Protein AF-A0A8T6H1U0-F1 (afdb_monomer)

Sequence (368 aa):
MSAQDELRQAIQMMQSGQVETAVNELNRLANSPALDAKARAAALVWLAESRADRNFKLRCLKRALELDPENAQIRQGLQQLSAAPALPSRLPNLRDAQSSARHLQGAPTVVGIIGGANGLASGAFIDADGLLATTSYAVGGVRRVTVHVRGEQPIDGAVVRRQPQHDLALITTSIRLARKPAIAPPAATAHSLAFSAYSATGTRLRGHSKDADRSLPSHWLTTNIHPIQMPDAGGNPLYDGQGQLIGILTRNRDSAGEALAVNVARVLALAEAYRRERQLLPHAGYCSACGSLTQAGRYGGGACETCGAALPADTRRPTGAPDRAALARLYGEDAAQPCIHCGATVGAYAGRCLRCGRTTAVRAPTGG

Solvent-accessible surface area (backbone atoms only — not comparable to full-atom values): 19715 Å² total; per-residue (Å²): 132,54,63,68,54,52,51,52,50,26,51,51,31,45,76,72,65,44,46,69,65,16,46,57,47,28,55,52,45,44,70,36,83,82,40,55,49,57,59,22,19,52,28,23,48,54,50,24,70,76,48,88,51,65,68,57,29,52,54,28,35,51,59,17,33,75,49,34,74,82,42,62,66,47,53,50,54,48,48,62,73,64,48,68,79,81,66,69,96,65,76,72,69,89,82,74,72,73,72,74,62,44,77,34,83,51,60,64,80,39,26,25,36,36,72,26,72,53,40,52,16,14,16,26,60,77,41,31,71,25,38,29,41,28,26,18,66,15,35,52,51,51,57,53,33,40,36,33,44,89,97,51,77,75,39,70,23,40,44,60,37,34,39,69,94,68,41,30,25,34,31,41,38,59,40,33,32,76,35,60,50,57,62,51,56,68,85,69,75,49,70,60,40,54,32,38,31,32,38,51,87,70,50,73,47,75,42,33,32,43,61,83,57,84,90,50,65,89,47,53,36,43,38,71,43,48,50,87,75,49,94,49,47,23,5,20,26,26,20,38,93,86,63,22,38,51,25,33,31,34,69,51,59,50,97,87,57,24,16,28,20,38,25,34,58,48,55,52,53,54,52,51,50,49,50,55,52,38,69,79,39,77,72,40,41,62,36,47,85,70,20,43,74,24,55,30,20,68,34,45,37,59,23,32,74,88,76,52,44,75,53,59,75,89,55,26,49,90,74,73,82,55,40,60,69,59,43,26,65,67,45,49,22,93,74,52,82,52,30,89,87,75,68,44,37,42,34,62,59,97,51,18,23,47,80,78,68,46,72,55,74,72,79,75,82,80,82,125

Foldseek 3Di:
DQLLVLLVVLVVCCVVPVLPVSLVSLVVSLPDPSDALQSNLVSLCSNLLSDLDLVSVLVSLVSSCVSPVPDPVSVVSNCVSVDDPPDPPDPDDPPPPPDPQAEDQAWQLWKWKAPAPRGIWIWTAQFQQQKIKFFLQRRALDQWIWIGDPPDDIWIWGFQFHDNVLRMTIIGTSYGYPDTAAADDLVVLDAFFWKWWATNVRDIDTWTFHPDDPVDDPQKTHIPAALSNHPTQWQTFIAGPVRHTQFTWHCDADPVRHTITGGVVVVVVVVVVSVVVCVVVVLFDAGSNRRDTACLQVQQFQAGLVALHGDDPVSHDVDDDGNLVVLCVSQVLVPDAAQPPPRHSSDDDPQARSRPRHGRDDDDPPDD

pLDDT: mean 86.36, std 14.96, range [32.69, 98.75]

Structure (mmCIF, N/CA/C/O backbone):
data_AF-A0A8T6H1U0-F1
#
_entry.id   AF-A0A8T6H1U0-F1
#
loop_
_atom_site.group_PDB
_atom_site.id
_atom_site.type_symbol
_atom_site.label_atom_id
_atom_site.label_alt_id
_atom_site.label_comp_id
_atom_site.label_asym_id
_atom_site.label_entity_id
_atom_site.label_seq_id
_atom_site.pdbx_PDB_ins_code
_atom_site.Cartn_x
_atom_site.Cartn_y
_atom_site.Cartn_z
_atom_site.occupancy
_atom_site.B_iso_or_equiv
_atom_site.auth_seq_id
_atom_site.auth_comp_id
_atom_site.auth_asym_id
_atom_site.auth_atom_id
_atom_site.pdbx_PDB_model_num
ATOM 1 N N . MET A 1 1 ? -7.344 36.497 26.949 1.00 78.12 1 MET A N 1
ATOM 2 C CA . MET A 1 1 ? -6.799 35.134 27.119 1.00 78.12 1 MET A CA 1
ATOM 3 C C . MET A 1 1 ? -5.296 35.237 26.927 1.00 78.12 1 MET A C 1
ATOM 5 O O . MET A 1 1 ? -4.896 36.013 26.067 1.00 78.12 1 MET A O 1
ATOM 9 N N . SER A 1 2 ? -4.462 34.615 27.766 1.00 94.75 2 SER A N 1
ATOM 10 C CA . SER A 1 2 ? -3.009 34.717 27.561 1.00 94.75 2 SER A CA 1
ATOM 11 C C . SER A 1 2 ? -2.584 33.859 26.364 1.00 94.75 2 SER A C 1
ATOM 13 O O . SER A 1 2 ? -3.236 32.861 26.058 1.00 94.75 2 SER A O 1
ATOM 15 N N . ALA A 1 3 ? -1.469 34.194 25.707 1.00 93.12 3 ALA A N 1
ATOM 16 C CA . ALA A 1 3 ? -0.936 33.370 24.616 1.00 93.12 3 ALA A CA 1
ATOM 17 C C . ALA A 1 3 ? -0.614 31.929 25.078 1.00 93.12 3 ALA A C 1
ATOM 19 O O . ALA A 1 3 ? -0.698 30.982 24.297 1.00 93.12 3 ALA A O 1
ATOM 20 N N . GLN A 1 4 ? -0.285 31.742 26.363 1.00 93.00 4 GLN A N 1
ATOM 21 C CA . GLN A 1 4 ? -0.097 30.418 26.961 1.00 93.00 4 GLN A CA 1
ATOM 22 C C . GLN A 1 4 ? -1.416 29.639 27.085 1.00 93.00 4 GLN A C 1
ATOM 24 O O . GLN A 1 4 ? -1.423 28.425 26.876 1.00 93.00 4 GLN A O 1
ATOM 29 N N . ASP A 1 5 ? -2.528 30.311 27.387 1.00 93.88 5 ASP A N 1
ATOM 30 C CA . ASP A 1 5 ? -3.849 29.676 27.434 1.00 93.88 5 ASP A CA 1
ATOM 31 C C . ASP A 1 5 ? -4.327 29.285 26.031 1.00 93.88 5 ASP A C 1
ATOM 33 O O . ASP A 1 5 ? -4.840 28.183 25.851 1.00 93.88 5 ASP A O 1
ATOM 37 N N . GLU A 1 6 ? -4.064 30.128 25.026 1.00 95.81 6 GLU A N 1
ATOM 38 C CA . GLU A 1 6 ? -4.310 29.814 23.609 1.00 95.81 6 GLU A CA 1
ATOM 39 C C . GLU A 1 6 ? -3.536 28.561 23.168 1.00 95.81 6 GLU A C 1
ATOM 41 O O . GLU A 1 6 ? -4.097 27.671 22.528 1.00 95.81 6 GLU A O 1
ATOM 46 N N . LEU A 1 7 ? -2.266 28.426 23.574 1.00 94.88 7 LEU A N 1
ATOM 47 C CA . LEU A 1 7 ? -1.474 27.224 23.295 1.00 94.88 7 LEU A CA 1
ATOM 48 C C . LEU A 1 7 ? -2.068 25.970 23.948 1.00 94.88 7 LEU A C 1
ATOM 50 O O . LEU A 1 7 ? -2.178 24.933 23.291 1.00 94.88 7 LEU A O 1
ATOM 54 N N . ARG A 1 8 ? -2.473 26.046 25.223 1.00 94.94 8 ARG A N 1
ATOM 55 C CA . ARG A 1 8 ? -3.122 24.917 25.913 1.00 94.94 8 ARG A CA 1
ATOM 56 C C . ARG A 1 8 ? -4.425 24.522 25.225 1.00 94.94 8 ARG A C 1
ATOM 58 O O . ARG A 1 8 ? -4.660 23.333 25.016 1.00 94.94 8 ARG A O 1
ATOM 65 N N . GLN A 1 9 ? -5.231 25.504 24.830 1.00 95.50 9 GLN A N 1
ATOM 66 C CA . GLN A 1 9 ? -6.478 25.272 24.112 1.00 95.50 9 GLN A CA 1
ATOM 67 C C . GLN A 1 9 ? -6.226 24.594 22.761 1.00 95.50 9 GLN A C 1
ATOM 69 O O . GLN A 1 9 ? -6.869 23.592 22.459 1.00 95.50 9 GLN A O 1
ATOM 74 N N . ALA A 1 10 ? -5.254 25.066 21.978 1.00 91.94 10 ALA A N 1
ATOM 75 C CA . ALA A 1 10 ? -4.918 24.469 20.687 1.00 91.94 10 ALA A CA 1
ATOM 76 C C . ALA A 1 10 ? -4.443 23.009 20.823 1.00 91.94 10 ALA A C 1
ATOM 78 O O . ALA A 1 10 ? -4.827 22.146 20.032 1.00 91.94 10 ALA A O 1
ATOM 79 N N . ILE A 1 11 ? -3.663 22.701 21.865 1.00 88.75 11 ILE A N 1
ATOM 80 C CA . ILE A 1 11 ? -3.255 21.325 22.187 1.00 88.75 11 ILE A CA 1
ATOM 81 C C . ILE A 1 11 ? -4.474 20.465 22.546 1.00 88.75 11 ILE A C 1
ATOM 83 O O . ILE A 1 11 ? -4.601 19.339 22.067 1.00 88.75 11 ILE A O 1
ATOM 87 N N . GLN A 1 12 ? -5.406 20.991 23.338 1.00 90.06 12 GLN A N 1
ATOM 88 C CA . GLN A 1 12 ? -6.632 20.278 23.697 1.00 90.06 12 GLN A CA 1
ATOM 89 C C . GLN A 1 12 ? -7.542 20.041 22.478 1.00 90.06 12 GLN A C 1
ATOM 91 O O . GLN A 1 12 ? -8.138 18.970 22.343 1.00 90.06 12 GLN A O 1
ATOM 96 N N . MET A 1 13 ? -7.608 20.992 21.543 1.00 87.38 13 MET A N 1
ATOM 97 C CA . MET A 1 13 ? -8.290 20.825 20.254 1.00 87.38 13 MET A CA 1
ATOM 98 C C . MET A 1 13 ? -7.643 19.707 19.425 1.00 87.38 13 MET A C 1
ATOM 100 O O . MET A 1 13 ? -8.343 18.852 18.886 1.00 87.38 13 MET A O 1
ATOM 104 N N . MET A 1 14 ? -6.307 19.643 19.395 1.00 88.12 14 MET A N 1
ATOM 105 C CA . MET A 1 14 ? -5.570 18.561 18.735 1.00 88.12 14 MET A CA 1
ATOM 106 C C . MET A 1 14 ? -5.907 17.190 19.340 1.00 88.12 14 MET A C 1
ATOM 108 O O . MET A 1 14 ? -6.179 16.239 18.608 1.00 88.12 14 MET A O 1
ATOM 112 N N . GLN A 1 15 ? -5.940 17.096 20.670 1.00 77.25 15 GLN A N 1
ATOM 113 C CA . GLN A 1 15 ? -6.242 15.863 21.405 1.00 77.25 15 GLN A CA 1
ATOM 114 C C . GLN A 1 15 ? -7.710 15.426 21.282 1.00 77.25 15 GLN A C 1
ATOM 116 O O . GLN A 1 15 ? -7.996 14.232 21.304 1.00 77.25 15 GLN A O 1
ATOM 121 N N . SER A 1 16 ? -8.636 16.374 21.124 1.00 83.94 16 SER A N 1
ATOM 122 C CA . SER A 1 16 ? -10.072 16.111 20.936 1.00 83.94 16 SER A CA 1
ATOM 123 C C . SER A 1 16 ? -10.475 15.872 19.475 1.00 83.94 16 SER A C 1
ATOM 125 O O . SER A 1 16 ? -11.655 15.685 19.190 1.00 83.94 16 SER A O 1
ATOM 127 N N . GLY A 1 17 ? -9.514 15.844 18.544 1.00 80.31 17 GLY A N 1
ATOM 128 C CA . GLY A 1 17 ? -9.753 15.529 17.133 1.00 80.31 17 GLY A CA 1
ATOM 129 C C . GLY A 1 17 ? -10.106 16.729 16.248 1.00 80.31 17 GLY A C 1
ATOM 130 O O . GLY A 1 17 ? -10.277 16.553 15.044 1.00 80.31 17 GLY A O 1
ATOM 131 N N . GLN A 1 18 ? -10.131 17.954 16.781 1.00 90.12 18 GLN A N 1
ATOM 132 C CA . GLN A 1 18 ? -10.327 19.193 16.012 1.00 90.12 18 GLN A CA 1
ATOM 133 C C . GLN A 1 18 ? -9.023 19.626 15.317 1.00 90.12 18 GLN A C 1
ATOM 135 O O . GLN A 1 18 ? -8.477 20.706 15.554 1.00 90.12 18 GLN A O 1
ATOM 140 N N . VAL A 1 19 ? -8.484 18.735 14.479 1.00 85.19 19 VAL A N 1
ATOM 141 C CA . VAL A 1 19 ? -7.111 18.818 13.961 1.00 85.19 19 VAL A CA 1
ATOM 142 C C . VAL A 1 19 ? -6.881 20.067 13.116 1.00 85.19 19 VAL A C 1
ATOM 144 O O . VAL A 1 19 ? -5.862 20.726 13.279 1.00 85.19 19 VAL A O 1
ATOM 147 N N . GLU A 1 20 ? -7.803 20.405 12.217 1.00 86.88 20 GLU A N 1
ATOM 148 C CA . GLU A 1 20 ? -7.615 21.513 11.275 1.00 86.88 20 GLU A CA 1
ATOM 149 C C . GLU A 1 20 ? -7.543 22.871 11.985 1.00 86.88 20 GLU A C 1
ATOM 151 O O . GLU A 1 20 ? -6.591 23.631 11.791 1.00 86.88 20 GLU A O 1
ATOM 156 N N . THR A 1 21 ? -8.498 23.141 12.877 1.00 91.44 21 THR A N 1
ATOM 157 C CA . THR A 1 21 ? -8.530 24.370 13.676 1.00 91.44 21 THR A CA 1
ATOM 158 C C . THR A 1 21 ? -7.303 24.474 14.578 1.00 91.44 21 THR A C 1
ATOM 160 O O . THR A 1 21 ? -6.652 25.517 14.618 1.00 91.44 21 THR A O 1
ATOM 163 N N . ALA A 1 22 ? -6.927 23.371 15.232 1.00 92.69 22 ALA A N 1
ATOM 164 C CA . ALA A 1 22 ? -5.728 23.306 16.056 1.00 92.69 22 ALA A CA 1
ATOM 165 C C . ALA A 1 22 ? -4.443 23.557 15.252 1.00 92.69 22 ALA A C 1
ATOM 167 O O . ALA A 1 22 ? -3.569 24.277 15.721 1.00 92.69 22 ALA A O 1
ATOM 168 N N . VAL A 1 23 ? -4.314 23.018 14.033 1.00 93.00 23 VAL A N 1
ATOM 169 C CA . VAL A 1 23 ? -3.138 23.254 13.174 1.00 93.00 23 VAL A CA 1
ATOM 170 C C . VAL A 1 23 ? -2.991 24.728 12.835 1.00 93.00 23 VAL A C 1
ATOM 172 O O . VAL A 1 23 ? -1.883 25.256 12.929 1.00 93.00 23 VAL A O 1
ATOM 175 N N . ASN A 1 24 ? -4.080 25.389 12.446 1.00 93.31 24 ASN A N 1
ATOM 176 C CA . ASN A 1 24 ? -4.048 26.811 12.109 1.00 93.31 24 ASN A CA 1
ATOM 177 C C . ASN A 1 24 ? -3.605 27.646 13.315 1.00 93.31 24 ASN A C 1
ATOM 179 O O . ASN A 1 24 ? -2.724 28.500 13.189 1.00 93.31 24 ASN A O 1
ATOM 183 N N . GLU A 1 25 ? -4.141 27.326 14.491 1.00 95.50 25 GLU A N 1
ATOM 184 C CA . GLU A 1 25 ? -3.824 28.033 15.725 1.00 95.50 25 GLU A CA 1
ATOM 185 C C . GLU A 1 25 ? -2.387 27.778 16.199 1.00 95.50 25 GLU A C 1
ATOM 187 O O . GLU A 1 25 ? -1.647 28.718 16.492 1.00 95.50 25 GLU A O 1
ATOM 192 N N . LEU A 1 26 ? -1.926 26.526 16.170 1.00 94.88 26 LEU A N 1
ATOM 193 C CA . LEU A 1 26 ? -0.542 26.181 16.495 1.00 94.88 26 LEU A CA 1
ATOM 194 C C . LEU A 1 26 ? 0.451 26.839 15.526 1.00 94.88 26 LEU A C 1
ATOM 196 O O . LEU A 1 26 ? 1.515 27.280 15.957 1.00 94.88 26 LEU A O 1
ATOM 200 N N . ASN A 1 27 ? 0.120 26.954 14.233 1.00 95.88 27 ASN A N 1
ATOM 201 C CA . ASN A 1 27 ? 0.959 27.661 13.257 1.00 95.88 27 ASN A CA 1
ATOM 202 C C . ASN A 1 27 ? 1.063 29.154 13.572 1.00 95.88 27 ASN A C 1
ATOM 204 O O . ASN A 1 27 ? 2.155 29.722 13.496 1.00 95.88 27 ASN A O 1
ATOM 208 N N . ARG A 1 28 ? -0.053 29.794 13.937 1.00 97.56 28 ARG A N 1
ATOM 209 C CA . ARG A 1 28 ? -0.069 31.199 14.357 1.00 97.56 28 ARG A CA 1
ATOM 210 C C . ARG A 1 28 ? 0.789 31.393 15.610 1.00 97.56 28 ARG A C 1
ATOM 212 O O . ARG A 1 28 ? 1.670 32.251 15.626 1.00 97.56 28 ARG A O 1
ATOM 219 N N . LEU A 1 29 ? 0.588 30.550 16.621 1.00 95.62 29 LEU A N 1
ATOM 220 C CA . LEU A 1 29 ? 1.292 30.606 17.903 1.00 95.62 29 LEU A CA 1
ATOM 221 C C . LEU A 1 29 ? 2.795 30.325 17.774 1.00 95.62 29 LEU A C 1
ATOM 223 O O . LEU A 1 29 ? 3.599 31.050 18.355 1.00 95.62 29 LEU A O 1
ATOM 227 N N . ALA A 1 30 ? 3.207 29.353 16.957 1.00 96.00 30 ALA A N 1
ATOM 228 C CA . ALA A 1 30 ? 4.622 29.034 16.727 1.00 96.00 30 ALA A CA 1
ATOM 229 C C . ALA A 1 30 ? 5.435 30.218 16.158 1.00 96.00 30 ALA A C 1
ATOM 231 O O . ALA A 1 30 ? 6.652 30.302 16.366 1.00 96.00 30 ALA A O 1
ATOM 232 N N . ASN A 1 31 ? 4.764 31.134 15.449 1.00 95.19 31 ASN A N 1
ATOM 233 C CA . ASN A 1 31 ? 5.353 32.346 14.877 1.00 95.19 31 ASN A CA 1
ATOM 234 C C . ASN A 1 31 ? 5.064 33.613 15.707 1.00 95.19 31 ASN A C 1
ATOM 236 O O . ASN A 1 31 ? 5.536 34.688 15.341 1.00 95.19 31 ASN A O 1
ATOM 240 N N . SER A 1 32 ? 4.317 33.510 16.810 1.00 95.19 32 SER A N 1
ATOM 241 C CA . SER A 1 32 ? 3.954 34.657 17.642 1.00 95.19 32 SER A CA 1
ATOM 242 C C . SER A 1 32 ? 5.097 35.043 18.589 1.00 95.19 32 SER A C 1
ATOM 244 O O . SER A 1 32 ? 5.582 34.182 19.325 1.00 95.19 32 SER A O 1
ATOM 246 N N . PRO A 1 33 ? 5.501 36.325 18.654 1.00 94.62 33 PRO A N 1
ATOM 247 C CA . PRO A 1 33 ? 6.472 36.794 19.641 1.00 94.62 33 PRO A CA 1
ATOM 248 C C . PRO A 1 33 ? 5.894 36.859 21.066 1.00 94.62 33 PRO A C 1
ATOM 250 O O . PRO A 1 33 ? 6.649 37.042 22.013 1.00 94.62 33 PRO A O 1
ATOM 253 N N . ALA A 1 34 ? 4.572 36.707 21.229 1.00 94.56 34 ALA A N 1
ATOM 254 C CA . ALA A 1 34 ? 3.911 36.716 22.536 1.00 94.56 34 ALA A CA 1
ATOM 255 C C . ALA A 1 34 ? 4.154 35.431 23.350 1.00 94.56 34 ALA A C 1
ATOM 257 O O . ALA A 1 34 ? 3.881 35.403 24.549 1.00 94.56 34 ALA A O 1
ATOM 258 N N . LEU A 1 35 ? 4.642 34.367 22.706 1.00 95.31 35 LEU A N 1
ATOM 259 C CA . LEU A 1 35 ? 5.079 33.145 23.369 1.00 95.31 35 LEU A CA 1
ATOM 260 C C . LEU A 1 35 ? 6.594 33.159 23.564 1.00 95.31 35 LEU A C 1
ATOM 262 O O . LEU A 1 35 ? 7.350 33.507 22.653 1.00 95.31 35 LEU A O 1
ATOM 266 N N . ASP A 1 36 ? 7.035 32.698 24.732 1.00 96.56 36 ASP A N 1
ATOM 267 C CA . AS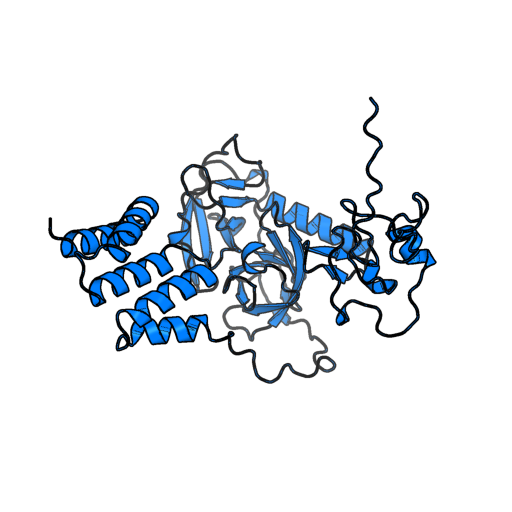P A 1 36 ? 8.449 32.429 24.966 1.00 96.56 36 ASP A CA 1
ATOM 268 C C . ASP A 1 36 ? 8.976 31.308 24.042 1.00 96.56 36 ASP A C 1
ATOM 270 O O . ASP A 1 36 ? 8.224 30.577 23.383 1.00 96.56 36 ASP A O 1
ATOM 274 N N . ALA A 1 37 ? 10.303 31.185 23.964 1.00 95.38 37 ALA A N 1
ATOM 275 C CA . ALA A 1 37 ? 10.955 30.236 23.065 1.00 95.38 37 ALA A CA 1
ATOM 276 C C . ALA A 1 37 ? 10.535 28.777 23.331 1.00 95.38 37 ALA A C 1
ATOM 278 O O . ALA A 1 37 ? 10.331 28.018 22.381 1.00 95.38 37 ALA A O 1
ATOM 279 N N . LYS A 1 38 ? 10.319 28.404 24.600 1.00 95.81 38 LYS A N 1
ATOM 280 C CA . LYS A 1 38 ? 9.916 27.046 24.993 1.00 95.81 38 LYS A CA 1
ATOM 281 C C . LYS A 1 38 ? 8.481 26.744 24.573 1.00 95.81 38 LYS A C 1
ATOM 283 O O . LYS A 1 38 ? 8.208 25.681 24.020 1.00 95.81 38 LYS A O 1
ATOM 288 N N . ALA A 1 39 ? 7.563 27.686 24.764 1.00 95.00 39 ALA A N 1
ATOM 289 C CA . ALA A 1 39 ? 6.174 27.549 24.345 1.00 95.00 39 ALA A CA 1
ATOM 290 C C . ALA A 1 39 ? 6.043 27.479 22.813 1.00 95.00 39 ALA A C 1
ATOM 292 O O . ALA A 1 39 ? 5.276 26.671 22.285 1.00 95.00 39 ALA A O 1
ATOM 293 N N . ARG A 1 40 ? 6.850 28.251 22.076 1.00 97.44 40 ARG A N 1
ATOM 294 C CA . ARG A 1 40 ? 6.925 28.147 20.608 1.00 97.44 40 ARG A CA 1
ATOM 295 C C . ARG A 1 40 ? 7.501 26.810 20.146 1.00 97.44 40 ARG A C 1
ATOM 297 O O . ARG A 1 40 ? 6.988 26.231 19.187 1.00 97.44 40 ARG A O 1
ATOM 304 N N . ALA A 1 41 ? 8.529 26.300 20.825 1.00 96.06 41 ALA A N 1
ATOM 305 C CA . ALA A 1 41 ? 9.065 24.967 20.562 1.00 96.06 41 ALA A CA 1
ATOM 306 C C . ALA A 1 41 ? 7.988 23.889 20.776 1.00 96.06 41 ALA A C 1
ATOM 308 O O . ALA A 1 41 ? 7.798 23.034 19.911 1.00 96.06 41 ALA A O 1
ATOM 309 N N . ALA A 1 42 ? 7.210 23.980 21.859 1.00 93.06 42 ALA A N 1
ATOM 310 C CA . ALA A 1 42 ? 6.093 23.073 22.120 1.00 93.06 42 ALA A CA 1
ATOM 311 C C . ALA A 1 42 ? 5.020 23.125 21.015 1.00 93.06 42 ALA A C 1
ATOM 313 O O . ALA A 1 42 ? 4.570 22.076 20.552 1.00 93.06 42 ALA A O 1
ATOM 314 N N . ALA A 1 43 ? 4.657 24.318 20.529 1.00 94.62 43 ALA A N 1
ATOM 315 C CA . ALA A 1 43 ? 3.717 24.466 19.415 1.00 94.62 43 ALA A CA 1
ATOM 316 C C . ALA A 1 43 ? 4.215 23.770 18.132 1.00 94.62 43 ALA A C 1
ATOM 318 O O . ALA A 1 43 ? 3.447 23.091 17.450 1.00 94.62 43 ALA A O 1
ATOM 319 N N . LEU A 1 44 ? 5.515 23.876 17.825 1.00 96.19 44 LEU A N 1
ATOM 320 C CA . LEU A 1 44 ? 6.138 23.202 16.679 1.00 96.19 44 LEU A CA 1
ATOM 321 C C . LEU A 1 44 ? 6.160 21.675 16.820 1.00 96.19 44 LEU A C 1
ATOM 323 O O . LEU A 1 44 ? 5.975 20.975 15.823 1.00 96.19 44 LEU A O 1
ATOM 327 N N . VAL A 1 45 ? 6.355 21.149 18.032 1.00 92.38 45 VAL A N 1
ATOM 328 C CA . VAL A 1 45 ? 6.273 19.703 18.300 1.00 92.38 45 VAL A CA 1
ATOM 329 C C . VAL A 1 45 ? 4.858 19.188 18.033 1.00 92.38 45 VAL A C 1
ATOM 331 O O . VAL A 1 45 ? 4.692 18.197 17.325 1.00 92.38 45 VAL A O 1
ATOM 334 N N . TRP A 1 46 ? 3.828 19.889 18.511 1.00 92.50 46 TRP A N 1
ATOM 335 C CA . TRP A 1 46 ? 2.436 19.513 18.244 1.00 92.50 46 TRP A CA 1
ATOM 336 C C . TRP A 1 46 ? 2.053 19.651 16.769 1.00 92.50 46 TRP A C 1
ATOM 338 O O . TRP A 1 46 ? 1.372 18.781 16.224 1.00 92.50 46 TRP A O 1
ATOM 348 N N . LEU A 1 47 ? 2.561 20.678 16.081 1.00 91.69 47 LEU A N 1
ATOM 349 C CA . LEU A 1 47 ? 2.431 20.776 14.628 1.00 91.69 47 LEU A CA 1
ATOM 350 C C . LEU A 1 47 ? 3.025 19.557 13.935 1.00 91.69 47 LEU A C 1
ATOM 352 O O . LEU A 1 47 ? 2.371 19.017 13.047 1.00 91.69 47 LEU A O 1
ATOM 356 N N . ALA A 1 48 ? 4.214 19.095 14.334 1.00 90.12 48 ALA A N 1
ATOM 357 C CA . ALA A 1 48 ? 4.824 17.903 13.751 1.00 90.12 48 ALA A CA 1
ATOM 358 C C . ALA A 1 48 ? 3.878 16.692 13.839 1.00 90.12 48 ALA A C 1
ATOM 360 O O . ALA A 1 48 ? 3.712 15.974 12.857 1.00 90.12 48 ALA A O 1
ATOM 361 N N . GLU A 1 49 ? 3.185 16.506 14.962 1.00 87.44 49 GLU A N 1
ATOM 362 C CA . GLU A 1 49 ? 2.254 15.388 15.152 1.00 87.44 49 GLU A CA 1
ATOM 363 C C . GLU A 1 49 ? 0.961 15.487 14.335 1.00 87.44 49 GLU A C 1
ATOM 365 O O . GLU A 1 49 ? 0.346 14.466 14.031 1.00 87.44 49 GLU A O 1
ATOM 370 N N . SER A 1 50 ? 0.591 16.680 13.869 1.00 85.94 50 SER A N 1
ATOM 371 C CA . SER A 1 50 ? -0.605 16.863 13.037 1.00 85.94 50 SER A CA 1
ATOM 372 C C . SER A 1 50 ? -0.516 16.223 11.642 1.00 85.94 50 SER A C 1
ATOM 374 O O . SER A 1 50 ? -1.537 16.072 10.964 1.00 85.94 50 SER A O 1
ATOM 376 N N . ARG A 1 51 ? 0.688 15.853 11.173 1.00 84.56 51 ARG A N 1
ATOM 377 C CA . ARG A 1 51 ? 0.910 15.307 9.823 1.00 84.56 51 ARG A CA 1
ATOM 378 C C . ARG A 1 51 ? 1.796 14.066 9.849 1.00 84.56 51 ARG A C 1
ATOM 380 O O . ARG A 1 51 ? 2.767 13.976 10.588 1.00 84.56 51 ARG A O 1
ATOM 387 N N . ALA A 1 52 ? 1.502 13.125 8.954 1.00 74.12 52 ALA A N 1
ATOM 388 C CA . ALA A 1 52 ? 2.299 11.909 8.780 1.00 74.12 52 ALA A CA 1
ATOM 389 C C . ALA A 1 52 ? 3.575 12.114 7.937 1.00 74.12 52 ALA A C 1
ATOM 391 O O . ALA A 1 52 ? 4.412 11.219 7.863 1.00 74.12 52 ALA A O 1
ATOM 392 N N . ASP A 1 53 ? 3.723 13.269 7.283 1.00 81.62 53 ASP A N 1
ATOM 393 C CA . ASP A 1 53 ? 4.844 13.554 6.387 1.00 81.62 53 ASP A CA 1
ATOM 394 C C . ASP A 1 53 ? 6.166 13.693 7.166 1.00 81.62 53 ASP A C 1
ATOM 396 O O . ASP A 1 53 ? 6.346 14.604 7.980 1.00 81.62 53 ASP A O 1
ATOM 400 N N . ARG A 1 54 ? 7.119 12.789 6.894 1.00 85.38 54 ARG A N 1
ATOM 401 C CA . ARG A 1 54 ? 8.424 12.744 7.579 1.00 85.38 54 ARG A CA 1
ATOM 402 C C . ARG A 1 54 ? 9.218 14.040 7.421 1.00 85.38 54 ARG A C 1
ATOM 404 O O . ARG A 1 54 ? 9.842 14.491 8.379 1.00 85.38 54 ARG A O 1
ATOM 411 N N . ASN A 1 55 ? 9.215 14.640 6.233 1.00 81.62 55 ASN A N 1
ATOM 412 C CA . ASN A 1 55 ? 9.989 15.852 5.964 1.00 81.62 55 ASN A CA 1
ATOM 413 C C . ASN A 1 55 ? 9.414 17.055 6.715 1.00 81.62 55 ASN A C 1
ATOM 415 O O . ASN A 1 55 ? 10.162 17.884 7.229 1.00 81.62 55 ASN A O 1
ATOM 419 N N . PHE A 1 56 ? 8.091 17.135 6.811 1.00 88.75 56 PHE A N 1
ATOM 420 C CA . PHE A 1 56 ? 7.380 18.120 7.604 1.00 88.75 56 PHE A CA 1
ATOM 421 C C . PHE A 1 56 ? 7.713 17.968 9.089 1.00 88.75 56 PHE A C 1
ATOM 423 O O . PHE A 1 56 ? 8.153 18.945 9.695 1.00 88.75 56 PHE A O 1
ATOM 430 N N . LYS A 1 57 ? 7.626 16.747 9.641 1.00 92.44 57 LYS A N 1
ATOM 431 C CA . LYS A 1 57 ? 8.029 16.469 11.030 1.00 92.44 57 LYS A CA 1
ATOM 432 C C . LYS A 1 57 ? 9.469 16.900 11.305 1.00 92.44 57 LYS A C 1
ATOM 434 O O . LYS A 1 57 ? 9.726 17.614 12.270 1.00 92.44 57 LYS A O 1
ATOM 439 N N . LEU A 1 58 ? 10.402 1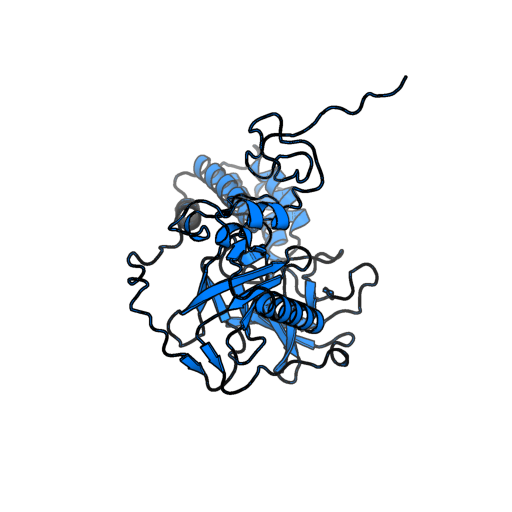6.535 10.420 1.00 91.25 58 LEU A N 1
ATOM 440 C CA . LEU A 1 58 ? 11.809 16.926 10.539 1.00 91.25 58 LEU A CA 1
ATOM 441 C C . LEU A 1 58 ? 11.999 18.448 10.525 1.00 91.25 58 LEU A C 1
ATOM 443 O O . LEU A 1 58 ? 12.772 18.959 11.330 1.00 91.25 58 LEU A O 1
ATOM 447 N N . ARG A 1 59 ? 11.307 19.186 9.645 1.00 95.81 59 ARG A N 1
ATOM 448 C CA . ARG A 1 59 ? 11.384 20.659 9.613 1.00 95.81 59 ARG A CA 1
ATOM 449 C C . ARG A 1 59 ? 10.864 21.285 10.906 1.00 95.81 59 ARG A C 1
ATOM 451 O O . ARG A 1 59 ? 11.533 22.154 11.458 1.00 95.81 59 ARG A O 1
ATOM 458 N N . CYS A 1 60 ? 9.709 20.835 11.392 1.00 96.12 60 CYS A N 1
ATOM 459 C CA . CYS A 1 60 ? 9.121 21.330 12.636 1.00 96.12 60 CYS A CA 1
ATOM 460 C C . CYS A 1 60 ? 10.043 21.078 13.834 1.00 96.12 60 CYS A C 1
ATOM 462 O O . CYS A 1 60 ? 10.340 22.011 14.574 1.00 96.12 60 CYS A O 1
ATOM 464 N N . LEU A 1 61 ? 10.554 19.853 13.987 1.00 95.19 61 LEU A N 1
ATOM 465 C CA . LEU A 1 61 ? 11.405 19.499 15.123 1.00 95.19 61 LEU A CA 1
ATOM 466 C C . LEU A 1 61 ? 12.783 20.171 15.081 1.00 95.19 61 LEU A C 1
ATOM 468 O O . LEU A 1 61 ? 13.286 20.554 16.130 1.00 95.19 61 LEU A O 1
ATOM 472 N N . LYS A 1 62 ? 13.382 20.373 13.897 1.00 96.50 62 LYS A N 1
ATOM 473 C CA . LYS A 1 62 ? 14.629 21.152 13.771 1.00 96.50 62 LYS A CA 1
ATOM 474 C C . LYS A 1 62 ? 14.438 22.585 14.259 1.00 96.50 62 LYS A C 1
ATOM 476 O O . LYS A 1 62 ? 15.200 23.047 15.098 1.00 96.50 62 LYS A O 1
ATOM 481 N N . ARG A 1 63 ? 13.367 23.242 13.805 1.00 97.56 63 ARG A N 1
ATOM 482 C CA . ARG A 1 63 ? 13.026 24.603 14.235 1.00 97.56 63 ARG A CA 1
ATOM 483 C C . ARG A 1 63 ? 12.660 24.666 15.722 1.00 97.56 63 ARG A C 1
ATOM 485 O O . ARG A 1 63 ? 12.934 25.663 16.376 1.00 97.56 63 ARG A O 1
ATOM 492 N N . ALA A 1 64 ? 12.059 23.610 16.270 1.00 96.81 64 ALA A N 1
ATOM 493 C CA . ALA A 1 64 ? 11.782 23.515 17.700 1.00 96.81 64 ALA A CA 1
ATOM 494 C C . ALA A 1 64 ? 13.078 23.391 18.523 1.00 96.81 64 ALA A C 1
ATOM 496 O O . ALA A 1 64 ? 13.199 24.036 19.559 1.00 96.81 64 ALA A O 1
ATOM 497 N N . LEU A 1 65 ? 14.064 22.625 18.038 1.00 97.31 65 LEU A N 1
ATOM 498 C CA . LEU A 1 65 ? 15.365 22.464 18.695 1.00 97.31 65 LEU A CA 1
ATOM 499 C C . LEU A 1 65 ? 16.189 23.758 18.684 1.00 97.31 65 LEU A C 1
ATOM 501 O O . LEU A 1 65 ? 16.880 24.044 19.653 1.00 97.31 65 LEU A O 1
ATOM 505 N N . GLU A 1 66 ? 16.097 24.554 17.616 1.00 97.25 66 GLU A N 1
ATOM 506 C CA . GLU A 1 66 ? 16.718 25.887 17.552 1.00 97.25 66 GLU A CA 1
ATOM 507 C C . GLU A 1 66 ? 16.187 26.829 18.647 1.00 97.25 66 GLU A C 1
ATOM 509 O O . GLU A 1 66 ? 16.918 27.695 19.121 1.00 97.25 66 GLU A O 1
ATOM 514 N N . LEU A 1 67 ? 14.923 26.661 19.055 1.00 96.56 67 LEU A N 1
ATOM 515 C CA . LEU A 1 67 ? 14.280 27.482 20.085 1.00 96.56 67 LEU A CA 1
ATOM 516 C C . LEU A 1 67 ? 14.497 26.952 21.507 1.00 96.56 67 LEU A C 1
ATOM 518 O O . LEU A 1 67 ? 14.548 27.747 22.442 1.00 96.56 67 LEU A O 1
ATOM 522 N N . ASP A 1 68 ? 14.619 25.635 21.676 1.00 97.12 68 ASP A N 1
ATOM 523 C CA . ASP A 1 68 ? 14.857 24.987 22.971 1.00 97.12 68 ASP A CA 1
ATOM 524 C C . ASP A 1 68 ? 15.918 23.871 22.845 1.00 97.12 68 ASP A C 1
ATOM 526 O O . ASP A 1 68 ? 15.574 22.684 22.778 1.00 97.12 68 ASP A O 1
ATOM 530 N N . PRO A 1 69 ? 17.221 24.227 22.791 1.00 96.94 69 PRO A N 1
ATOM 531 C CA . PRO A 1 69 ? 18.309 23.270 22.546 1.00 96.94 69 PRO A CA 1
ATOM 532 C C . PRO A 1 69 ? 18.451 22.188 23.624 1.00 96.94 69 PRO A C 1
ATOM 534 O O . PRO A 1 69 ? 18.895 21.070 23.346 1.00 96.94 69 PRO A O 1
ATOM 537 N N . GLU A 1 70 ? 18.045 22.500 24.856 1.00 95.44 70 GLU A N 1
ATOM 538 C CA . GLU A 1 70 ? 18.145 21.594 26.002 1.00 95.44 70 GLU A CA 1
ATOM 539 C C . GLU A 1 70 ? 17.024 20.548 26.037 1.00 95.44 70 GLU A C 1
ATOM 541 O O . GLU A 1 70 ? 17.093 19.573 26.794 1.00 95.44 70 GLU A O 1
ATOM 546 N N . ASN A 1 71 ? 16.014 20.671 25.175 1.00 93.81 71 ASN A N 1
ATOM 547 C CA . ASN A 1 71 ? 14.864 19.784 25.180 1.00 93.81 71 AS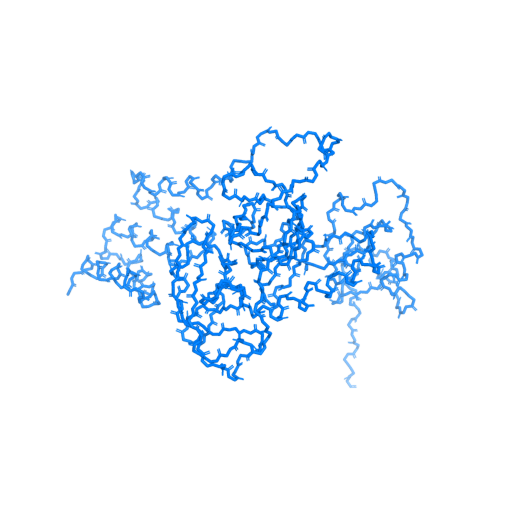N A CA 1
ATOM 548 C C . ASN A 1 71 ? 15.229 18.352 24.751 1.00 93.81 71 ASN A C 1
ATOM 550 O O . ASN A 1 71 ? 15.429 18.045 23.569 1.00 93.81 71 ASN A O 1
ATOM 554 N N . ALA A 1 72 ? 15.304 17.442 25.724 1.00 86.56 72 ALA A N 1
ATOM 555 C CA . ALA A 1 72 ? 15.632 16.038 25.483 1.00 86.56 72 ALA A CA 1
ATOM 556 C C . ALA A 1 72 ? 14.611 15.345 24.561 1.00 86.56 72 ALA A C 1
ATOM 558 O O . ALA A 1 72 ? 14.997 14.536 23.717 1.00 86.56 72 ALA A O 1
ATOM 559 N N . GLN A 1 73 ? 13.327 15.705 24.661 1.00 83.31 73 GLN A N 1
ATOM 560 C CA . GLN A 1 73 ? 12.259 15.092 23.870 1.00 83.31 73 GLN A CA 1
ATOM 561 C C . GLN A 1 73 ? 12.374 15.451 22.382 1.00 83.31 73 GLN A C 1
ATOM 563 O O . GLN A 1 73 ? 12.234 14.576 21.526 1.00 83.31 73 GLN A O 1
ATOM 568 N N . ILE A 1 74 ? 12.692 16.709 22.055 1.00 92.12 74 ILE A N 1
ATOM 569 C CA . ILE A 1 74 ? 12.896 17.146 20.662 1.00 92.12 74 ILE A CA 1
ATOM 570 C C . ILE A 1 74 ? 14.113 16.441 20.051 1.00 92.12 74 ILE A C 1
ATOM 572 O O . ILE A 1 74 ? 14.035 15.935 18.927 1.00 92.12 74 ILE A O 1
ATOM 576 N N . ARG A 1 75 ? 15.222 16.351 20.802 1.00 93.38 75 ARG A N 1
ATOM 577 C CA . ARG A 1 75 ? 16.434 15.628 20.377 1.00 93.38 75 ARG A CA 1
ATOM 578 C C . ARG A 1 75 ? 16.143 14.156 20.099 1.00 93.38 75 ARG A C 1
ATOM 580 O O . ARG A 1 75 ? 16.529 13.650 19.046 1.00 93.38 75 ARG A O 1
ATOM 587 N N . GLN A 1 76 ? 15.406 13.493 20.989 1.00 79.75 76 GLN A N 1
ATOM 588 C CA . GLN A 1 76 ? 15.002 12.100 20.811 1.00 79.75 76 GLN A CA 1
ATOM 589 C C . GLN A 1 76 ? 14.095 11.920 19.585 1.00 79.75 76 GLN A C 1
ATOM 591 O O . GLN A 1 76 ? 14.330 11.017 18.783 1.00 79.75 76 GLN A O 1
ATOM 596 N N . GLY A 1 77 ? 13.102 12.793 19.390 1.00 80.75 77 GLY A N 1
ATOM 597 C CA . GLY A 1 77 ? 12.217 12.750 18.222 1.00 80.75 77 GLY A CA 1
ATOM 598 C C . GLY A 1 77 ? 12.973 12.942 16.901 1.00 80.75 77 GLY A C 1
ATOM 599 O O . GLY A 1 77 ? 12.743 12.211 15.935 1.00 80.75 77 GLY A O 1
ATOM 600 N N . LEU A 1 78 ? 13.943 13.864 16.863 1.00 90.06 78 LEU A N 1
ATOM 601 C CA . LEU A 1 78 ? 14.842 14.034 15.717 1.00 90.06 78 LEU A CA 1
ATOM 602 C C . LEU A 1 78 ? 15.719 12.809 15.490 1.00 90.06 78 LEU A C 1
ATOM 604 O O . LEU A 1 78 ? 15.872 12.391 14.345 1.00 90.06 78 LEU A O 1
ATOM 608 N N . GLN A 1 79 ? 16.276 12.214 16.543 1.00 86.19 79 GLN A N 1
ATOM 609 C CA . GLN A 1 79 ? 17.075 10.996 16.437 1.00 86.19 79 GLN A CA 1
ATOM 610 C C . GLN A 1 79 ? 16.245 9.831 15.885 1.00 86.19 79 GLN A C 1
ATOM 612 O O . GLN A 1 79 ? 16.705 9.134 14.991 1.00 86.19 79 GLN A O 1
ATOM 617 N N . GLN A 1 80 ? 14.998 9.662 16.327 1.00 80.06 80 GLN A N 1
ATOM 618 C CA . GLN A 1 80 ? 14.092 8.624 15.819 1.00 80.06 80 GLN A CA 1
ATOM 619 C C . GLN A 1 80 ? 13.718 8.838 14.348 1.00 80.06 80 GLN A C 1
ATOM 621 O O . GLN A 1 80 ? 13.653 7.885 13.575 1.00 80.06 80 GLN A O 1
ATOM 626 N N . LEU A 1 81 ? 13.494 10.090 13.941 1.00 80.12 81 LEU A N 1
ATOM 627 C CA . LEU A 1 81 ? 13.144 10.437 12.562 1.00 80.12 81 LEU A CA 1
ATOM 628 C C . LEU A 1 81 ? 14.352 10.556 11.629 1.00 80.12 81 LEU A C 1
ATOM 630 O O . LEU A 1 81 ? 14.164 10.586 10.412 1.00 80.12 81 LEU A O 1
ATOM 634 N N . SER A 1 82 ? 15.573 10.659 12.153 1.00 78.62 82 SER A N 1
ATOM 635 C CA . SER A 1 82 ? 16.818 10.684 11.370 1.00 78.62 82 SER A CA 1
ATOM 636 C C . SER A 1 82 ? 17.494 9.321 11.321 1.00 78.62 82 SER A C 1
ATOM 638 O O . SER A 1 82 ? 18.119 9.006 10.310 1.00 78.62 82 SER A O 1
ATOM 640 N N . ALA A 1 83 ? 17.296 8.483 12.341 1.00 70.31 83 ALA A N 1
ATOM 641 C CA . ALA A 1 83 ? 17.628 7.077 12.275 1.00 70.31 83 ALA A CA 1
ATOM 642 C C . ALA A 1 83 ? 16.905 6.478 11.063 1.00 70.31 83 ALA A C 1
ATOM 644 O O . ALA A 1 83 ? 15.673 6.445 10.969 1.00 70.31 83 ALA A O 1
ATOM 645 N N . ALA A 1 84 ? 17.685 6.017 10.085 1.00 50.34 84 ALA A N 1
ATOM 646 C CA . ALA A 1 84 ? 17.193 4.957 9.228 1.00 50.34 84 ALA A CA 1
ATOM 647 C C . ALA A 1 84 ? 16.770 3.821 10.174 1.00 50.34 84 ALA A C 1
ATOM 649 O O . ALA A 1 84 ? 17.515 3.553 11.124 1.00 50.34 84 ALA A O 1
ATOM 650 N N . PRO A 1 85 ? 15.598 3.182 9.987 1.00 47.50 85 PRO A N 1
ATOM 651 C CA . PRO A 1 85 ? 15.316 1.959 10.725 1.00 47.50 85 PRO A CA 1
ATOM 652 C C . PRO A 1 85 ? 16.544 1.069 10.563 1.00 47.50 85 PRO A C 1
ATOM 654 O O . PRO A 1 85 ? 16.998 0.883 9.432 1.00 47.50 85 PRO A O 1
ATOM 657 N N . ALA A 1 86 ? 17.140 0.647 11.681 1.00 35.41 86 ALA A N 1
ATOM 658 C CA . ALA A 1 86 ? 18.349 -0.157 11.661 1.00 35.41 86 ALA A CA 1
ATOM 659 C C . ALA A 1 86 ? 18.051 -1.401 10.823 1.00 35.41 86 ALA A C 1
ATOM 661 O O . ALA A 1 86 ? 17.352 -2.314 11.262 1.00 35.41 86 ALA A O 1
ATOM 662 N N . LEU A 1 87 ? 18.512 -1.390 9.572 1.00 37.16 87 LEU A N 1
ATOM 663 C CA . LEU A 1 87 ? 18.515 -2.575 8.743 1.00 37.16 87 LEU A CA 1
ATOM 664 C C . LEU A 1 87 ? 19.440 -3.554 9.467 1.00 37.16 87 LEU A C 1
ATOM 666 O O . LEU A 1 87 ? 20.544 -3.149 9.843 1.00 37.16 87 LEU A O 1
ATOM 670 N N . PRO A 1 88 ? 19.020 -4.804 9.709 1.00 33.44 88 PRO A N 1
ATOM 671 C CA . PRO A 1 88 ? 19.913 -5.793 10.286 1.00 33.44 88 PRO A CA 1
ATOM 672 C C . PRO A 1 88 ? 21.205 -5.822 9.461 1.00 33.44 88 PRO A C 1
ATOM 674 O O . PRO A 1 88 ? 21.169 -6.024 8.248 1.00 33.44 88 PRO A O 1
ATOM 677 N N . SER A 1 89 ? 22.349 -5.598 10.117 1.00 35.59 89 SER A N 1
ATOM 678 C CA . SER A 1 89 ? 23.677 -5.413 9.500 1.00 35.59 89 SER A CA 1
ATOM 679 C C . SER A 1 89 ? 24.219 -6.646 8.763 1.00 35.59 89 SER A C 1
ATOM 681 O O . SER A 1 89 ? 25.369 -6.673 8.333 1.00 35.59 89 SER A O 1
ATOM 683 N N . ARG A 1 90 ? 23.398 -7.683 8.606 1.00 32.69 90 ARG A N 1
ATOM 684 C CA . ARG A 1 90 ? 23.615 -8.815 7.716 1.00 32.69 90 ARG A CA 1
ATOM 685 C C . ARG A 1 90 ? 22.280 -9.154 7.070 1.00 32.69 90 ARG A C 1
ATOM 687 O O . ARG A 1 90 ? 21.445 -9.808 7.686 1.00 32.69 90 ARG A O 1
ATOM 694 N N . LEU A 1 91 ? 22.102 -8.749 5.816 1.00 33.03 91 LEU A N 1
ATOM 695 C CA . LEU A 1 91 ? 21.269 -9.540 4.919 1.00 33.03 91 LEU A CA 1
ATOM 696 C C . LEU A 1 91 ? 21.988 -10.893 4.773 1.00 33.03 91 LEU A C 1
ATOM 698 O O . LEU A 1 91 ? 23.152 -10.896 4.362 1.00 33.03 91 LEU A O 1
ATOM 702 N N . PRO A 1 92 ? 21.373 -12.026 5.154 1.00 34.91 92 PRO A N 1
ATOM 703 C CA . PRO A 1 92 ? 21.944 -13.326 4.848 1.00 34.91 92 PRO A CA 1
ATOM 704 C C . PRO A 1 92 ? 22.162 -13.434 3.334 1.00 34.91 92 PRO A C 1
ATOM 706 O O . PRO A 1 92 ? 21.361 -12.928 2.543 1.00 34.91 92 PRO A O 1
ATOM 709 N N . ASN A 1 93 ? 23.260 -14.075 2.935 1.00 35.09 93 ASN A N 1
ATOM 710 C CA . ASN A 1 93 ? 23.572 -14.336 1.534 1.00 35.09 93 ASN A CA 1
ATOM 711 C C . ASN A 1 93 ? 22.357 -14.963 0.822 1.00 35.09 93 ASN A C 1
ATOM 713 O O . ASN A 1 93 ? 21.850 -16.012 1.211 1.00 35.09 93 ASN A O 1
ATOM 717 N N . LEU A 1 94 ? 21.905 -14.309 -0.252 1.00 44.06 94 LEU A N 1
ATOM 718 C CA . LEU A 1 94 ? 20.670 -14.588 -1.003 1.00 44.06 94 LEU A CA 1
ATOM 719 C C . LEU A 1 94 ? 20.667 -15.907 -1.803 1.00 44.06 94 LEU A C 1
ATOM 721 O O . LEU A 1 94 ? 19.763 -16.125 -2.607 1.00 44.06 94 LEU A O 1
ATOM 725 N N . ARG A 1 95 ? 21.659 -16.784 -1.616 1.00 40.38 95 ARG A N 1
ATOM 726 C CA . ARG A 1 95 ? 21.712 -18.105 -2.264 1.00 40.38 95 ARG A CA 1
ATOM 727 C C . ARG A 1 95 ? 21.315 -19.262 -1.346 1.00 40.38 95 ARG A C 1
ATOM 729 O O . ARG A 1 95 ? 20.906 -20.291 -1.869 1.00 40.38 95 ARG A O 1
ATOM 736 N N . ASP A 1 96 ? 21.301 -19.051 -0.029 1.00 38.81 96 ASP A N 1
ATOM 737 C CA . ASP A 1 96 ? 21.062 -20.134 0.940 1.00 38.81 96 ASP A CA 1
ATOM 738 C C . ASP A 1 96 ? 19.678 -20.075 1.604 1.00 38.81 96 ASP A C 1
ATOM 740 O O . ASP A 1 96 ? 19.266 -21.015 2.278 1.00 38.81 96 ASP A O 1
ATOM 744 N N . ALA A 1 97 ? 18.889 -19.024 1.351 1.00 43.62 97 ALA A N 1
ATOM 745 C CA . ALA A 1 97 ? 17.459 -19.018 1.662 1.00 43.62 97 ALA A CA 1
ATOM 746 C C . ALA A 1 97 ? 16.678 -19.777 0.576 1.00 43.62 97 ALA A C 1
ATOM 748 O O . ALA A 1 97 ? 15.773 -19.233 -0.061 1.00 43.62 97 ALA A O 1
ATOM 749 N N . GLN A 1 98 ? 17.040 -21.041 0.344 1.00 43.31 98 GLN A N 1
ATOM 750 C CA . GLN A 1 98 ? 16.121 -21.993 -0.263 1.00 43.31 98 GLN A CA 1
ATOM 751 C C . GLN A 1 98 ? 14.952 -22.141 0.706 1.00 43.31 98 GLN A C 1
ATOM 753 O O . GLN A 1 98 ? 15.015 -22.763 1.761 1.00 43.31 98 GLN A O 1
ATOM 758 N N . SER A 1 99 ? 13.911 -21.404 0.355 1.00 51.16 99 SER A N 1
ATOM 759 C CA . SER A 1 99 ? 12.679 -21.193 1.074 1.00 51.16 99 SER A CA 1
ATOM 760 C C . SER A 1 99 ? 11.947 -22.514 1.282 1.00 51.16 99 SER A C 1
ATOM 762 O O . SER A 1 99 ? 11.135 -22.915 0.446 1.00 51.16 99 SER A O 1
ATOM 764 N N . SER A 1 100 ? 12.171 -23.163 2.421 1.00 60.88 100 SER A N 1
ATOM 765 C CA . SER A 1 100 ? 11.142 -24.028 2.987 1.00 60.88 100 SER A CA 1
ATOM 766 C C . SER A 1 100 ? 9.916 -23.148 3.197 1.00 60.88 100 SER A C 1
ATOM 768 O O . SER A 1 100 ? 9.939 -22.222 4.014 1.00 60.88 100 SER A O 1
ATOM 770 N N . ALA A 1 101 ? 8.885 -23.364 2.382 1.00 71.31 101 ALA A N 1
ATOM 771 C CA . ALA A 1 101 ? 7.629 -22.651 2.516 1.00 71.31 101 ALA A CA 1
ATOM 772 C C . ALA A 1 101 ? 7.140 -22.814 3.959 1.00 71.31 101 ALA A C 1
ATOM 774 O O . ALA A 1 101 ? 7.014 -23.937 4.453 1.00 71.31 101 ALA A O 1
ATOM 775 N N . ARG A 1 102 ? 6.913 -21.700 4.658 1.00 84.00 102 ARG A N 1
ATOM 776 C CA . ARG A 1 102 ? 6.402 -21.759 6.029 1.00 84.00 102 ARG A CA 1
ATOM 777 C C . ARG A 1 102 ? 4.911 -22.022 5.958 1.00 84.00 102 ARG A C 1
ATOM 779 O O . ARG A 1 102 ? 4.195 -21.262 5.312 1.00 84.00 102 ARG A O 1
ATOM 786 N N . HIS A 1 103 ? 4.452 -23.086 6.602 1.00 88.81 103 HIS A N 1
ATOM 787 C CA . HIS A 1 103 ? 3.045 -23.456 6.593 1.00 88.81 103 HIS A CA 1
ATOM 788 C C . HIS A 1 103 ? 2.363 -22.959 7.869 1.00 88.81 103 HIS A C 1
ATOM 790 O O . HIS A 1 103 ? 2.748 -23.355 8.966 1.00 88.81 103 HIS A O 1
ATOM 796 N N . LEU A 1 104 ? 1.352 -22.103 7.732 1.00 89.75 104 LEU A N 1
ATOM 797 C CA . LEU A 1 104 ? 0.509 -21.667 8.845 1.00 89.75 104 LEU A CA 1
ATOM 798 C C . LEU A 1 104 ? -0.829 -22.407 8.796 1.00 89.75 104 LEU A C 1
ATOM 800 O O . LEU A 1 104 ? -1.425 -22.558 7.731 1.00 89.75 104 LEU A O 1
ATOM 804 N N . GLN A 1 105 ? -1.335 -22.826 9.957 1.00 88.50 105 GLN A N 1
ATOM 805 C CA . GLN A 1 105 ? -2.611 -23.553 10.059 1.00 88.50 105 GLN A CA 1
ATOM 806 C C . GLN A 1 105 ? -3.829 -22.706 9.653 1.00 88.50 105 GLN A C 1
ATOM 808 O O . GLN A 1 105 ? -4.864 -23.234 9.249 1.00 88.50 105 GLN A O 1
ATOM 813 N N . GLY A 1 106 ? -3.716 -21.383 9.735 1.00 86.25 106 GLY A N 1
ATOM 814 C CA . GLY A 1 106 ? -4.763 -20.455 9.333 1.00 86.25 106 GLY A CA 1
ATOM 815 C C . GLY A 1 106 ? -4.198 -19.086 8.989 1.00 86.25 106 GLY A C 1
ATOM 816 O O . GLY A 1 106 ? -3.053 -18.769 9.315 1.00 86.25 106 GLY A O 1
ATOM 817 N N . ALA A 1 107 ? -5.016 -18.277 8.319 1.00 87.12 107 ALA A N 1
ATOM 818 C CA . ALA A 1 107 ? -4.676 -16.895 8.025 1.00 87.12 107 ALA A CA 1
ATOM 819 C C . ALA A 1 107 ? -4.611 -16.085 9.334 1.00 87.12 107 ALA A C 1
ATOM 821 O O . ALA A 1 107 ? -5.617 -16.030 10.049 1.00 87.12 107 ALA A O 1
ATOM 822 N N . PRO A 1 108 ? -3.483 -15.434 9.666 1.00 92.69 108 PRO A N 1
ATOM 823 C CA . PRO A 1 108 ? -3.478 -14.459 10.746 1.00 92.69 108 PRO A CA 1
ATOM 824 C C . PRO A 1 108 ? -4.414 -13.299 10.393 1.00 92.69 108 PRO A C 1
ATOM 826 O O . PRO A 1 108 ? -4.475 -12.863 9.243 1.00 92.69 108 PRO A O 1
ATOM 829 N N . THR A 1 109 ? -5.117 -12.771 11.396 1.0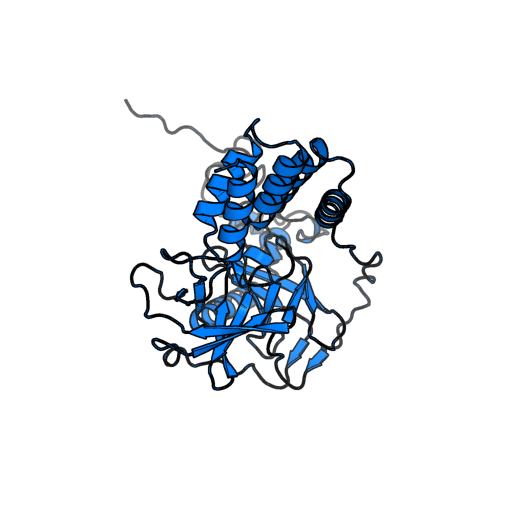0 94.62 109 THR A N 1
ATOM 830 C CA . THR A 1 109 ? -6.069 -11.662 11.221 1.00 94.62 109 THR A CA 1
ATOM 831 C C . THR A 1 109 ? -5.402 -10.406 10.658 1.00 94.62 109 THR A C 1
ATOM 833 O O . THR A 1 109 ? -6.021 -9.649 9.918 1.00 94.62 109 THR A O 1
ATOM 836 N N . VAL A 1 110 ? -4.134 -10.174 10.990 1.00 97.69 110 VAL A N 1
ATOM 837 C CA . VAL A 1 110 ? -3.351 -9.038 10.503 1.00 97.69 110 VAL A CA 1
ATOM 838 C C . VAL A 1 110 ? -1.882 -9.428 10.419 1.00 97.69 110 VAL A C 1
ATOM 840 O O . VAL A 1 110 ? -1.395 -10.228 11.222 1.00 97.69 110 VAL A O 1
ATOM 843 N N . VAL A 1 111 ? -1.174 -8.843 9.458 1.00 97.88 111 VAL A N 1
ATOM 844 C CA . VAL A 1 111 ? 0.288 -8.868 9.392 1.00 97.88 111 VAL A CA 1
ATOM 845 C C . VAL A 1 111 ? 0.844 -7.453 9.470 1.00 97.88 111 VAL A C 1
ATOM 847 O O . VAL A 1 111 ? 0.238 -6.513 8.960 1.00 97.88 111 VAL A O 1
ATOM 850 N N . GLY A 1 112 ? 2.008 -7.305 10.091 1.00 98.31 112 GLY A N 1
ATOM 851 C CA . GLY A 1 112 ? 2.790 -6.078 10.042 1.00 98.31 112 GLY A CA 1
ATOM 852 C C . GLY A 1 112 ? 3.657 -6.019 8.791 1.00 98.31 112 GLY A C 1
ATOM 853 O O . GLY A 1 112 ? 4.222 -7.025 8.367 1.00 98.31 112 GLY A O 1
ATOM 854 N N . ILE A 1 113 ? 3.777 -4.831 8.212 1.00 98.38 113 ILE A N 1
ATOM 855 C CA . ILE A 1 113 ? 4.601 -4.546 7.039 1.00 98.38 113 ILE A CA 1
ATOM 856 C C . ILE A 1 113 ? 5.591 -3.458 7.427 1.00 98.38 113 ILE A C 1
ATOM 858 O O . ILE A 1 113 ? 5.211 -2.340 7.771 1.00 98.38 113 ILE A O 1
ATOM 862 N N . ILE A 1 114 ? 6.871 -3.811 7.397 1.00 97.62 114 ILE A N 1
ATOM 863 C CA . ILE A 1 114 ? 7.986 -2.991 7.868 1.00 97.62 114 ILE A CA 1
ATOM 864 C C . ILE A 1 114 ? 8.933 -2.728 6.693 1.00 97.62 114 ILE A C 1
ATOM 866 O O . ILE A 1 114 ? 9.089 -3.560 5.799 1.00 97.62 114 ILE A O 1
ATOM 870 N N . GLY A 1 115 ? 9.571 -1.556 6.680 1.00 92.56 115 GLY A N 1
ATOM 871 C CA . GLY A 1 115 ? 10.493 -1.160 5.609 1.00 92.56 115 GLY A CA 1
ATOM 872 C C . GLY A 1 115 ? 9.806 -0.561 4.378 1.00 92.56 115 GLY A C 1
ATOM 873 O O . GLY A 1 115 ? 10.458 -0.352 3.358 1.00 92.56 115 GLY A O 1
ATOM 874 N N . GLY A 1 116 ? 8.506 -0.264 4.470 1.00 93.44 116 GLY A N 1
ATOM 875 C CA . GLY A 1 116 ? 7.805 0.578 3.502 1.00 93.44 116 GLY A CA 1
ATOM 876 C C . GLY A 1 116 ? 8.275 2.037 3.553 1.00 93.44 116 GLY A C 1
ATOM 877 O O . GLY A 1 116 ? 8.865 2.485 4.539 1.00 93.44 116 GLY A O 1
ATOM 878 N N . ALA A 1 117 ? 8.001 2.797 2.491 1.00 90.75 117 ALA A N 1
ATOM 879 C CA . ALA A 1 117 ? 8.402 4.201 2.381 1.00 90.75 117 ALA A CA 1
ATOM 880 C C . ALA A 1 117 ? 7.794 5.110 3.466 1.00 90.75 117 ALA A C 1
ATOM 882 O O . ALA A 1 117 ? 8.411 6.110 3.829 1.00 90.75 117 ALA A O 1
ATOM 883 N N . ASN A 1 118 ? 6.608 4.768 3.983 1.00 91.75 118 ASN A N 1
ATOM 884 C CA . ASN A 1 118 ? 5.847 5.625 4.898 1.00 91.75 118 ASN A CA 1
ATOM 885 C C . ASN A 1 118 ? 5.607 5.000 6.285 1.00 91.75 118 ASN A C 1
ATOM 887 O O . ASN A 1 118 ? 4.654 5.358 6.973 1.00 91.75 118 ASN A O 1
ATOM 891 N N . GLY A 1 119 ? 6.502 4.108 6.719 1.00 91.19 119 GLY A N 1
ATOM 892 C CA . GLY A 1 119 ? 6.514 3.553 8.075 1.00 91.19 119 GLY A CA 1
ATOM 893 C C . GLY A 1 119 ? 5.838 2.187 8.202 1.00 91.19 119 GLY A C 1
ATOM 894 O O . GLY A 1 119 ? 5.677 1.465 7.218 1.00 91.19 119 GLY A O 1
ATOM 895 N N . LEU A 1 120 ? 5.504 1.818 9.443 1.00 96.50 120 LEU A N 1
ATOM 896 C CA . LEU A 1 120 ? 4.791 0.578 9.753 1.00 96.50 120 LEU A CA 1
ATOM 897 C C . LEU A 1 120 ? 3.407 0.604 9.098 1.00 96.50 120 LEU A C 1
ATOM 899 O O . LEU A 1 120 ? 2.704 1.609 9.191 1.00 96.50 120 LEU A O 1
ATOM 903 N N . ALA A 1 121 ? 3.014 -0.506 8.487 1.00 98.06 121 ALA A N 1
ATOM 904 C CA . ALA A 1 121 ? 1.676 -0.719 7.952 1.00 98.06 121 ALA A CA 1
ATOM 905 C C . ALA A 1 121 ? 1.097 -2.048 8.412 1.00 98.06 121 ALA A C 1
ATOM 907 O O . ALA A 1 121 ? 1.819 -2.955 8.827 1.00 98.06 121 ALA A O 1
ATOM 908 N N . SER A 1 122 ? -0.211 -2.163 8.250 1.00 98.62 122 SER A N 1
ATOM 909 C CA . SER A 1 122 ? -0.933 -3.422 8.331 1.00 98.62 122 SER A CA 1
ATOM 910 C C . SER A 1 122 ? -1.144 -4.042 6.959 1.00 98.62 122 SER A C 1
ATOM 912 O O . SER A 1 122 ? -1.102 -3.365 5.932 1.00 98.62 122 SER A O 1
ATOM 914 N N . GLY A 1 123 ? -1.430 -5.334 6.936 1.00 98.31 123 GLY A N 1
ATOM 915 C CA . GLY A 1 123 ? -1.964 -6.014 5.768 1.00 98.31 123 GLY A CA 1
ATOM 916 C C . GLY A 1 123 ? -2.726 -7.272 6.150 1.00 98.31 123 GLY A C 1
ATOM 917 O O . GLY A 1 123 ? -2.753 -7.676 7.315 1.00 98.31 123 GLY A O 1
ATOM 918 N N . ALA A 1 124 ? -3.313 -7.914 5.148 1.00 98.31 124 ALA A N 1
ATOM 919 C CA . ALA A 1 124 ? -3.941 -9.221 5.291 1.00 98.31 124 ALA A CA 1
ATOM 920 C C . ALA A 1 124 ? -3.597 -10.131 4.124 1.00 98.31 124 ALA A C 1
ATOM 922 O O . ALA A 1 124 ? -3.366 -9.673 3.003 1.00 98.31 124 ALA A O 1
ATOM 923 N N . PHE A 1 125 ? -3.606 -11.434 4.398 1.00 97.94 125 PHE A N 1
ATOM 924 C CA . PHE A 1 125 ? -3.582 -12.440 3.349 1.00 97.94 125 PHE A CA 1
ATOM 925 C C . PHE A 1 125 ? -4.884 -12.385 2.560 1.00 97.94 125 PHE A C 1
ATOM 927 O O . PHE A 1 125 ? -5.962 -12.221 3.131 1.00 97.94 125 PHE A O 1
ATOM 934 N N . ILE A 1 126 ? -4.773 -12.546 1.246 1.00 96.88 126 ILE A N 1
ATOM 935 C CA . ILE A 1 126 ? -5.916 -12.577 0.325 1.00 96.88 126 ILE A CA 1
ATOM 936 C C . ILE A 1 126 ? -6.039 -13.914 -0.416 1.00 96.88 126 ILE A C 1
ATOM 938 O O . ILE A 1 126 ? -7.051 -14.181 -1.068 1.00 96.88 126 ILE A O 1
ATOM 942 N N . ASP A 1 127 ? -5.041 -14.788 -0.284 1.00 95.81 127 ASP A N 1
ATOM 943 C CA . ASP A 1 127 ? -5.091 -16.184 -0.706 1.00 95.81 127 ASP A CA 1
ATOM 944 C C . ASP A 1 127 ? -4.272 -17.096 0.219 1.00 95.81 127 ASP A C 1
ATOM 946 O O . ASP A 1 127 ? -3.648 -16.644 1.178 1.00 95.81 127 ASP A O 1
ATOM 950 N N . ALA A 1 128 ? -4.325 -18.401 -0.056 1.00 95.56 128 ALA A N 1
ATOM 951 C CA . ALA A 1 128 ? -3.557 -19.415 0.662 1.00 95.56 128 ALA A CA 1
ATOM 952 C C . ALA A 1 128 ? -2.091 -19.504 0.197 1.00 95.56 128 ALA A C 1
ATOM 954 O O . ALA A 1 128 ? -1.271 -20.170 0.830 1.00 95.56 128 ALA A O 1
ATOM 955 N N . ASP A 1 129 ? -1.759 -18.819 -0.895 1.00 95.31 129 ASP A N 1
ATOM 956 C CA . ASP A 1 129 ? -0.470 -18.877 -1.566 1.00 95.31 129 ASP A CA 1
ATOM 957 C C . ASP A 1 129 ? 0.532 -17.840 -1.046 1.00 95.31 129 ASP A C 1
ATOM 959 O O . ASP A 1 129 ? 1.667 -17.796 -1.524 1.00 95.31 129 ASP A O 1
ATOM 963 N N . GLY A 1 130 ? 0.144 -17.044 -0.052 1.00 96.06 130 GLY A N 1
ATOM 964 C CA . GLY A 1 130 ? 1.020 -16.062 0.575 1.00 96.06 130 GLY A CA 1
ATOM 965 C C . GLY A 1 130 ? 0.976 -14.689 -0.084 1.00 96.06 130 GLY A C 1
ATOM 966 O O . GLY A 1 130 ? 1.897 -13.892 0.134 1.00 96.06 130 GLY A O 1
ATOM 967 N N . LEU A 1 131 ? -0.060 -14.404 -0.882 1.00 98.00 131 LEU A N 1
ATOM 968 C CA . LEU A 1 131 ? -0.334 -13.070 -1.399 1.00 98.00 131 LEU A CA 1
ATOM 969 C C . LEU A 1 131 ? -1.033 -12.230 -0.325 1.00 98.00 131 LEU A C 1
ATOM 971 O O . LEU A 1 131 ? -2.050 -12.621 0.255 1.00 98.00 131 LEU A O 1
ATOM 975 N N . LEU A 1 132 ? -0.482 -11.050 -0.090 1.00 98.31 132 LEU A N 1
ATOM 976 C CA . LEU A 1 132 ? -0.928 -10.069 0.885 1.00 98.31 132 LEU A CA 1
ATOM 977 C C . LEU A 1 132 ? -1.421 -8.813 0.176 1.00 98.31 132 LEU A C 1
ATOM 979 O O . LEU A 1 132 ? -0.860 -8.418 -0.849 1.00 98.31 132 LEU A O 1
ATOM 983 N N . ALA A 1 133 ? -2.404 -8.150 0.773 1.00 98.62 133 ALA A N 1
ATOM 984 C CA . ALA A 1 133 ? -2.844 -6.813 0.402 1.00 98.62 133 ALA A CA 1
ATOM 985 C C . ALA A 1 133 ? -2.565 -5.811 1.529 1.00 98.62 133 ALA A C 1
ATOM 987 O O . ALA A 1 133 ? -2.722 -6.120 2.712 1.00 98.62 133 ALA A O 1
ATOM 988 N N . THR A 1 134 ? -2.169 -4.600 1.145 1.00 98.75 134 THR A N 1
ATOM 989 C CA . THR A 1 134 ? -1.963 -3.448 2.033 1.00 98.75 134 THR A CA 1
ATOM 990 C C . THR A 1 134 ? -2.205 -2.141 1.275 1.00 98.75 134 THR A C 1
ATOM 992 O O . THR A 1 134 ? -2.483 -2.158 0.076 1.00 98.75 134 THR A O 1
ATOM 995 N N . THR A 1 135 ? -2.068 -1.005 1.954 1.00 98.38 135 THR A N 1
ATOM 996 C CA . THR A 1 135 ? -2.105 0.321 1.337 1.00 98.38 135 THR A CA 1
ATOM 997 C C . THR A 1 135 ? -0.867 0.579 0.468 1.00 98.38 135 THR A C 1
ATOM 999 O O . THR A 1 135 ? 0.272 0.278 0.844 1.00 98.38 135 THR A O 1
ATOM 1002 N N . SER A 1 136 ? -1.076 1.175 -0.708 1.00 97.94 136 SER A N 1
ATOM 1003 C CA . SER A 1 136 ? 0.027 1.588 -1.583 1.00 97.94 136 SER A CA 1
ATOM 1004 C C . SER A 1 136 ? 0.888 2.677 -0.954 1.00 97.94 136 SER A C 1
ATOM 1006 O O . SER A 1 136 ? 2.098 2.709 -1.195 1.00 97.94 136 SER A O 1
ATOM 1008 N N . TYR A 1 137 ? 0.271 3.537 -0.138 1.00 96.50 137 TYR A N 1
ATOM 1009 C CA . TYR A 1 137 ? 0.922 4.626 0.563 1.00 96.50 137 TYR A CA 1
ATOM 1010 C C . TYR A 1 137 ? 2.037 4.091 1.454 1.00 96.50 137 TYR A C 1
ATOM 1012 O O . TYR A 1 137 ? 3.178 4.523 1.318 1.00 96.50 137 TYR A O 1
ATOM 1020 N N . ALA A 1 138 ? 1.761 3.100 2.304 1.00 95.94 138 ALA A N 1
ATOM 1021 C CA . ALA A 1 138 ? 2.768 2.592 3.233 1.00 95.94 138 ALA A CA 1
ATOM 1022 C C . ALA A 1 138 ? 3.988 1.996 2.523 1.00 95.94 138 ALA A C 1
ATOM 1024 O O . ALA A 1 138 ? 5.125 2.251 2.919 1.00 95.94 138 ALA A O 1
ATOM 1025 N N . VAL A 1 139 ? 3.757 1.245 1.444 1.00 96.88 139 VAL A N 1
ATOM 1026 C CA . VAL A 1 139 ? 4.819 0.610 0.658 1.00 96.88 139 VAL A CA 1
ATOM 1027 C C . VAL A 1 139 ? 5.612 1.651 -0.138 1.00 96.88 139 VAL A C 1
ATOM 1029 O O . VAL A 1 139 ? 6.843 1.657 -0.114 1.00 96.88 139 VAL A O 1
ATOM 1032 N N . GLY A 1 140 ? 4.929 2.559 -0.836 1.00 93.25 140 GLY A N 1
ATOM 1033 C CA . GLY A 1 140 ? 5.552 3.522 -1.739 1.00 93.25 140 GLY A CA 1
ATOM 1034 C C . GLY A 1 140 ? 6.329 2.845 -2.875 1.00 93.25 140 GLY A C 1
ATOM 1035 O O . GLY A 1 140 ? 5.829 1.945 -3.550 1.00 93.25 140 GLY A O 1
ATOM 1036 N N . GLY A 1 141 ? 7.557 3.299 -3.133 1.00 90.19 141 GLY A N 1
ATOM 1037 C CA . GLY A 1 141 ? 8.399 2.811 -4.234 1.00 90.19 141 GLY A CA 1
ATOM 1038 C C . GLY A 1 141 ? 9.254 1.580 -3.925 1.00 90.19 141 GLY A C 1
ATOM 1039 O O . GLY A 1 141 ? 10.035 1.163 -4.780 1.00 90.19 141 GLY A O 1
ATOM 1040 N N . VAL A 1 142 ? 9.171 1.008 -2.722 1.00 94.38 142 VAL A N 1
ATOM 1041 C CA . VAL A 1 142 ? 10.067 -0.094 -2.341 1.00 94.38 142 VAL A CA 1
ATOM 1042 C C . VAL A 1 142 ? 9.705 -1.388 -3.072 1.00 94.38 142 VAL A C 1
ATOM 1044 O O . VAL A 1 142 ? 8.571 -1.594 -3.504 1.00 94.38 142 VAL A O 1
ATOM 1047 N N . ARG A 1 143 ? 10.698 -2.265 -3.235 1.00 94.88 143 ARG A N 1
ATOM 1048 C CA . ARG A 1 143 ? 10.548 -3.559 -3.926 1.00 94.88 143 ARG A CA 1
ATOM 1049 C C . ARG A 1 143 ? 10.457 -4.739 -2.969 1.00 94.88 143 ARG A C 1
ATOM 1051 O O . ARG A 1 143 ? 9.963 -5.799 -3.339 1.00 94.88 143 ARG A O 1
ATOM 1058 N N . ARG A 1 144 ? 10.962 -4.557 -1.753 1.00 96.25 144 ARG A N 1
ATOM 1059 C CA . ARG A 1 144 ? 10.939 -5.545 -0.683 1.00 96.25 144 ARG A CA 1
ATOM 1060 C C . ARG A 1 144 ? 10.514 -4.866 0.601 1.00 96.25 144 ARG A C 1
ATOM 1062 O O . ARG A 1 144 ? 10.819 -3.695 0.812 1.00 96.25 144 ARG A O 1
ATOM 1069 N N . VAL A 1 145 ? 9.822 -5.630 1.421 1.00 97.88 145 VAL A N 1
ATOM 1070 C CA . VAL A 1 145 ? 9.386 -5.265 2.762 1.00 97.88 145 VAL A CA 1
ATOM 1071 C C . VAL A 1 145 ? 9.627 -6.457 3.674 1.00 97.88 145 VAL A C 1
ATOM 1073 O O . VAL A 1 145 ? 9.755 -7.590 3.208 1.00 97.88 145 VAL A O 1
ATOM 1076 N N . THR A 1 146 ? 9.658 -6.217 4.973 1.00 98.19 146 THR A N 1
ATOM 1077 C CA . THR A 1 146 ? 9.628 -7.281 5.970 1.00 98.19 146 THR A CA 1
ATOM 1078 C C . THR A 1 146 ? 8.188 -7.471 6.424 1.00 98.19 146 THR A C 1
ATOM 1080 O O . THR A 1 146 ? 7.541 -6.533 6.887 1.00 98.19 146 THR A O 1
ATOM 1083 N N . VAL A 1 147 ? 7.684 -8.689 6.277 1.00 98.00 147 VAL A N 1
ATOM 1084 C CA . VAL A 1 147 ? 6.376 -9.123 6.755 1.00 98.00 147 VAL A CA 1
ATOM 1085 C C . VAL A 1 147 ? 6.548 -9.747 8.132 1.00 98.00 147 VAL A C 1
ATOM 1087 O O . VAL A 1 147 ? 7.331 -10.678 8.322 1.00 98.00 147 VAL A O 1
ATOM 1090 N N . HIS A 1 148 ? 5.810 -9.226 9.103 1.00 96.56 148 HIS A N 1
ATOM 1091 C CA . HIS A 1 148 ? 5.813 -9.700 10.476 1.00 96.56 148 HIS A CA 1
ATOM 1092 C C . HIS A 1 148 ? 4.449 -10.297 10.823 1.00 96.56 148 HIS A C 1
ATOM 1094 O O . HIS A 1 148 ? 3.435 -9.600 10.831 1.00 96.56 148 HIS A O 1
ATOM 1100 N N . VAL A 1 149 ? 4.425 -11.594 11.118 1.00 94.62 149 VAL A N 1
ATOM 1101 C CA . VAL A 1 149 ? 3.253 -12.278 11.674 1.00 94.62 149 VAL A CA 1
ATOM 1102 C C . VAL A 1 149 ? 3.485 -12.427 13.174 1.00 94.62 149 VAL A C 1
ATOM 1104 O O . VAL A 1 149 ? 4.575 -12.807 13.595 1.00 94.62 149 VAL A O 1
ATOM 1107 N N . ARG A 1 150 ? 2.488 -12.096 14.002 1.00 89.88 150 ARG A N 1
ATOM 1108 C CA . ARG A 1 150 ? 2.646 -12.129 15.463 1.00 89.88 150 ARG A CA 1
ATOM 1109 C C . ARG A 1 150 ? 3.013 -13.539 15.935 1.00 89.88 150 ARG A C 1
ATOM 1111 O O . ARG A 1 150 ? 2.276 -14.478 15.659 1.00 89.88 150 ARG A O 1
ATOM 1118 N N . GLY A 1 151 ? 4.099 -13.650 16.697 1.00 87.69 151 GLY A N 1
ATOM 1119 C CA . GLY A 1 151 ? 4.612 -14.930 17.200 1.00 87.69 151 GLY A CA 1
ATOM 1120 C C . GLY A 1 151 ? 5.522 -15.671 16.218 1.00 87.69 151 GLY A C 1
ATOM 1121 O O . GLY A 1 151 ? 6.107 -16.680 16.591 1.00 87.69 151 GLY A O 1
ATOM 1122 N N . GLU A 1 152 ? 5.696 -15.150 15.003 1.00 91.31 152 GLU A N 1
ATOM 1123 C CA . GLU A 1 152 ? 6.560 -15.731 13.981 1.00 91.31 152 GLU A CA 1
ATOM 1124 C C . GLU A 1 152 ? 7.825 -14.895 13.783 1.00 91.31 152 GLU A C 1
ATOM 1126 O O . GLU A 1 152 ? 7.857 -13.677 13.995 1.00 91.31 152 GLU A O 1
ATOM 1131 N N . GLN A 1 153 ? 8.879 -15.550 13.298 1.00 91.19 153 GLN A N 1
ATOM 1132 C CA . GLN A 1 153 ? 10.075 -14.843 12.846 1.00 91.19 153 GLN A CA 1
ATOM 1133 C C . GLN A 1 153 ? 9.741 -13.948 11.643 1.00 91.19 153 GLN A C 1
ATOM 1135 O O . GLN A 1 153 ? 8.979 -14.395 10.781 1.00 91.19 153 GLN A O 1
ATOM 1140 N N . PRO A 1 154 ? 10.335 -12.744 11.523 1.00 94.25 154 PRO A N 1
ATOM 1141 C CA . PRO A 1 154 ? 10.155 -11.881 10.358 1.00 94.25 154 PRO A CA 1
ATOM 1142 C C . PRO A 1 154 ? 10.468 -12.601 9.038 1.00 94.25 154 PRO A C 1
ATOM 1144 O O . PRO A 1 154 ? 11.362 -13.448 8.973 1.00 94.25 154 PRO A O 1
ATOM 1147 N N . ILE A 1 155 ? 9.708 -12.280 7.991 1.00 95.19 155 ILE A N 1
ATOM 1148 C CA . ILE A 1 155 ? 9.779 -12.926 6.674 1.00 95.19 155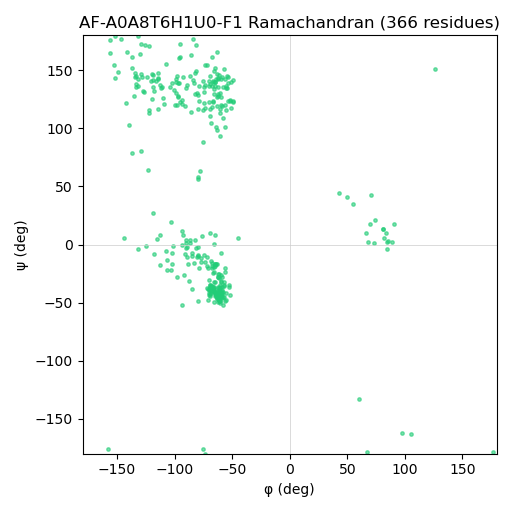 ILE A CA 1
ATOM 1149 C C . ILE A 1 155 ? 9.926 -11.856 5.605 1.00 95.19 155 ILE A C 1
ATOM 1151 O O . ILE A 1 155 ? 9.320 -10.792 5.688 1.00 95.19 155 ILE A O 1
ATOM 1155 N N . ASP A 1 156 ? 10.694 -12.143 4.566 1.00 96.38 156 ASP A N 1
ATOM 1156 C CA . ASP A 1 156 ? 10.792 -11.238 3.431 1.00 96.38 156 ASP A CA 1
ATOM 1157 C C . ASP A 1 156 ? 9.538 -11.296 2.553 1.00 96.38 156 ASP A C 1
ATOM 1159 O O . ASP A 1 156 ? 9.083 -12.364 2.136 1.00 96.38 156 ASP A O 1
ATOM 1163 N N . GLY A 1 157 ? 9.006 -10.120 2.232 1.00 97.62 157 GLY A N 1
ATOM 1164 C CA . GLY A 1 157 ? 7.952 -9.921 1.250 1.00 97.62 157 GLY A CA 1
ATOM 1165 C C . GLY A 1 157 ? 8.479 -9.190 0.020 1.00 97.62 157 GLY A C 1
ATOM 1166 O O . GLY A 1 157 ? 9.196 -8.193 0.132 1.00 97.62 157 GLY A O 1
ATOM 1167 N N . ALA A 1 158 ? 8.105 -9.662 -1.167 1.00 97.56 158 ALA A N 1
ATOM 1168 C CA . ALA A 1 158 ? 8.358 -8.964 -2.424 1.00 97.56 158 ALA A CA 1
ATOM 1169 C C . ALA A 1 158 ? 7.114 -8.174 -2.833 1.00 97.56 158 ALA A C 1
ATOM 1171 O O . ALA A 1 158 ? 6.027 -8.739 -2.929 1.00 97.56 158 ALA A O 1
ATOM 1172 N N . VAL A 1 159 ? 7.268 -6.877 -3.094 1.00 97.81 159 VAL A N 1
ATOM 1173 C CA . VAL A 1 159 ? 6.189 -6.050 -3.643 1.00 97.81 159 VAL A CA 1
ATOM 1174 C C . VAL A 1 159 ? 6.056 -6.395 -5.120 1.00 97.81 159 VAL A C 1
ATOM 1176 O O . VAL A 1 159 ? 6.989 -6.189 -5.895 1.00 97.81 159 VAL A O 1
ATOM 1179 N N . VAL A 1 160 ? 4.907 -6.946 -5.506 1.00 97.06 160 VAL A N 1
ATOM 1180 C CA . VAL A 1 160 ? 4.679 -7.458 -6.868 1.00 97.06 160 VAL A CA 1
ATOM 1181 C C . VAL A 1 160 ? 3.758 -6.572 -7.693 1.00 97.06 160 VAL A C 1
ATOM 1183 O O . VAL A 1 160 ? 3.800 -6.603 -8.923 1.00 97.06 160 VAL A O 1
ATOM 1186 N N . ARG A 1 161 ? 2.944 -5.751 -7.025 1.00 97.56 161 ARG A N 1
ATOM 1187 C CA . ARG A 1 161 ? 2.071 -4.774 -7.670 1.00 97.56 161 ARG A CA 1
ATOM 1188 C C . ARG A 1 161 ? 1.828 -3.594 -6.746 1.00 97.56 161 ARG A C 1
ATOM 1190 O O . ARG A 1 161 ? 1.632 -3.778 -5.548 1.00 97.56 161 ARG A O 1
ATOM 1197 N N . ARG A 1 162 ? 1.758 -2.395 -7.318 1.00 97.19 162 ARG A N 1
ATOM 1198 C CA . ARG A 1 162 ? 1.230 -1.208 -6.641 1.00 97.19 162 ARG A CA 1
ATOM 1199 C C . ARG A 1 162 ? 0.265 -0.480 -7.565 1.00 97.19 162 ARG A C 1
ATOM 1201 O O . ARG A 1 162 ? 0.544 -0.312 -8.747 1.00 97.19 162 ARG A O 1
ATOM 1208 N N . GLN A 1 163 ? -0.866 -0.059 -7.020 1.00 96.12 163 GLN A N 1
ATOM 1209 C CA . GLN A 1 163 ? -1.932 0.655 -7.716 1.00 96.12 163 GLN A CA 1
ATOM 1210 C C . GLN A 1 163 ? -2.289 1.905 -6.907 1.00 96.12 163 GLN A C 1
ATOM 1212 O O . GLN A 1 163 ? -3.264 1.883 -6.152 1.00 96.12 163 GLN A O 1
ATOM 1217 N N . PRO A 1 164 ? -1.503 2.993 -7.039 1.00 93.56 164 PRO A N 1
ATOM 1218 C CA . PRO A 1 164 ? -1.737 4.237 -6.303 1.00 93.56 164 PRO A CA 1
ATOM 1219 C C . PRO A 1 164 ? -3.156 4.779 -6.456 1.00 93.56 164 PRO A C 1
ATOM 1221 O O . PRO A 1 164 ? -3.720 5.284 -5.496 1.00 93.56 164 PRO A O 1
ATOM 1224 N N . GLN A 1 165 ? -3.769 4.607 -7.632 1.00 91.50 165 GLN A N 1
ATOM 1225 C CA . GLN A 1 165 ? -5.134 5.065 -7.895 1.00 91.50 165 GLN A CA 1
ATOM 1226 C C . GLN A 1 165 ? -6.218 4.363 -7.053 1.00 91.50 165 GLN A C 1
ATOM 1228 O O . GLN A 1 165 ? -7.341 4.847 -6.987 1.00 91.50 165 GLN A O 1
ATOM 1233 N N . HIS A 1 166 ? -5.903 3.218 -6.439 1.00 95.62 166 HIS A N 1
ATOM 1234 C CA . HIS A 1 166 ? -6.786 2.496 -5.511 1.00 95.62 166 HIS A CA 1
ATOM 1235 C C . HIS A 1 166 ? -6.220 2.451 -4.095 1.00 95.62 166 HIS A C 1
ATOM 1237 O O . HIS A 1 166 ? -6.738 1.727 -3.256 1.00 95.62 166 HIS A O 1
ATOM 1243 N N . ASP A 1 167 ? -5.102 3.136 -3.874 1.00 97.31 167 ASP A N 1
ATOM 1244 C CA . ASP A 1 167 ? -4.257 2.998 -2.703 1.00 97.31 167 ASP A CA 1
ATOM 1245 C C . ASP A 1 167 ? -4.011 1.544 -2.259 1.00 97.31 167 ASP A C 1
ATOM 1247 O O . ASP A 1 167 ? -4.059 1.223 -1.076 1.00 97.31 167 ASP A O 1
ATOM 1251 N N . LEU A 1 168 ? -3.727 0.646 -3.206 1.00 98.44 168 LEU A N 1
ATOM 1252 C CA . LEU A 1 168 ? -3.487 -0.771 -2.921 1.00 98.44 168 LEU A CA 1
ATOM 1253 C C . LEU A 1 168 ? -2.088 -1.210 -3.367 1.00 98.44 168 LEU A C 1
ATOM 1255 O O . LEU A 1 168 ? -1.608 -0.833 -4.439 1.00 98.44 168 LEU A O 1
ATOM 1259 N N . ALA A 1 169 ? -1.441 -2.050 -2.568 1.00 98.62 169 ALA A N 1
ATOM 1260 C CA . ALA A 1 169 ? -0.248 -2.793 -2.949 1.00 98.62 169 ALA A CA 1
ATOM 1261 C C . ALA A 1 169 ? -0.413 -4.281 -2.640 1.00 98.62 169 ALA A C 1
ATOM 1263 O O . ALA A 1 169 ? -1.051 -4.659 -1.656 1.00 98.62 169 ALA A O 1
ATOM 1264 N N . LEU A 1 170 ? 0.193 -5.111 -3.489 1.00 98.69 170 LEU A N 1
ATOM 1265 C CA . LEU A 1 170 ? 0.239 -6.559 -3.340 1.00 98.69 170 LEU A CA 1
ATOM 1266 C C . LEU A 1 170 ? 1.667 -7.009 -3.045 1.00 98.69 170 LEU A C 1
ATOM 1268 O O . LEU A 1 170 ? 2.618 -6.574 -3.706 1.00 98.69 170 LEU A O 1
ATOM 1272 N N . ILE A 1 171 ? 1.802 -7.905 -2.071 1.00 98.69 171 ILE A N 1
ATOM 1273 C CA . ILE A 1 171 ? 3.083 -8.449 -1.617 1.00 98.69 171 ILE A CA 1
ATOM 1274 C C . ILE A 1 171 ? 3.005 -9.974 -1.637 1.00 98.69 171 ILE A C 1
ATOM 1276 O O . ILE A 1 171 ? 2.057 -10.544 -1.111 1.00 98.69 171 ILE A O 1
ATOM 1280 N N . THR A 1 172 ? 3.997 -10.647 -2.210 1.00 97.75 172 THR A N 1
ATOM 1281 C CA . THR A 1 172 ? 4.132 -12.111 -2.120 1.00 97.75 172 THR A CA 1
ATOM 1282 C C . THR A 1 172 ? 5.140 -12.491 -1.047 1.00 97.75 172 THR A C 1
ATOM 1284 O O . THR A 1 172 ? 6.183 -11.843 -0.929 1.00 97.75 172 THR A O 1
ATOM 1287 N N . THR A 1 173 ? 4.871 -13.573 -0.320 1.00 97.00 173 THR A N 1
ATOM 1288 C CA . THR A 1 173 ? 5.768 -14.144 0.699 1.00 97.00 173 THR A CA 1
ATOM 1289 C C . THR A 1 173 ? 5.973 -15.641 0.481 1.00 97.00 173 THR A C 1
ATOM 1291 O O . THR A 1 173 ? 5.308 -16.254 -0.349 1.00 97.00 173 THR A O 1
ATOM 1294 N N . SER A 1 174 ? 6.885 -16.243 1.246 1.00 95.31 174 SER A N 1
ATOM 1295 C CA . SER A 1 174 ? 7.072 -17.699 1.304 1.00 95.31 174 SER A CA 1
ATOM 1296 C C . SER A 1 174 ? 6.091 -1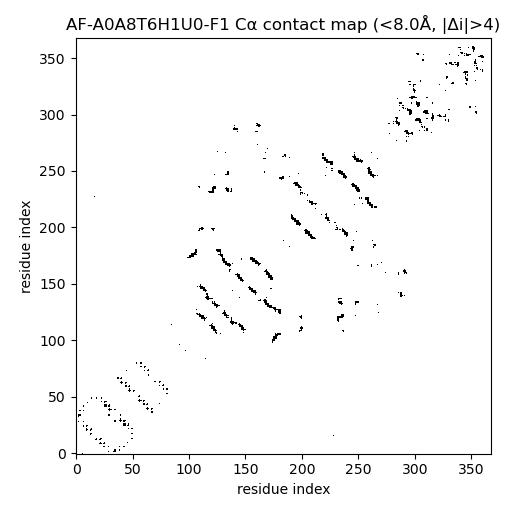8.415 2.247 1.00 95.31 174 SER A C 1
ATOM 1298 O O . SER A 1 174 ? 6.222 -19.624 2.451 1.00 95.31 174 SER A O 1
ATOM 1300 N N . ILE A 1 175 ? 5.130 -17.699 2.843 1.00 94.56 175 ILE A N 1
ATOM 1301 C CA . ILE A 1 175 ? 4.090 -18.302 3.683 1.00 94.56 175 ILE A CA 1
ATOM 1302 C C . ILE A 1 175 ? 3.070 -19.014 2.796 1.00 94.56 175 ILE A C 1
ATOM 1304 O O . ILE A 1 175 ? 2.595 -18.457 1.812 1.00 94.56 175 ILE A O 1
ATOM 1308 N N . ARG A 1 176 ? 2.676 -20.221 3.197 1.00 95.38 176 ARG A N 1
ATOM 1309 C CA . ARG A 1 176 ? 1.491 -20.921 2.699 1.00 95.38 176 ARG A CA 1
ATOM 1310 C C . ARG A 1 176 ? 0.514 -21.113 3.846 1.00 95.38 176 ARG A C 1
ATOM 1312 O O . ARG A 1 176 ? 0.923 -21.407 4.968 1.00 95.38 176 ARG A O 1
ATOM 1319 N N . LEU A 1 177 ? -0.769 -20.950 3.567 1.00 94.38 177 LEU A N 1
ATOM 1320 C CA . LEU A 1 177 ? -1.824 -21.151 4.553 1.00 94.38 177 LEU A CA 1
ATOM 1321 C C . LEU A 1 177 ? -2.525 -22.479 4.278 1.00 94.38 177 LEU A C 1
ATOM 1323 O O . LEU A 1 177 ? -2.890 -22.756 3.138 1.00 94.38 177 LEU A O 1
ATOM 1327 N N . ALA A 1 178 ? -2.788 -23.263 5.322 1.00 93.25 178 ALA A N 1
ATOM 1328 C CA . ALA A 1 178 ? -3.586 -24.485 5.207 1.00 93.25 178 ALA A CA 1
ATOM 1329 C C . ALA A 1 178 ? -5.022 -24.190 4.742 1.00 93.25 178 ALA A C 1
ATOM 1331 O O . ALA A 1 178 ? -5.682 -25.029 4.130 1.00 93.25 178 ALA A O 1
ATOM 1332 N N . ARG A 1 179 ? -5.523 -22.987 5.051 1.00 92.00 179 ARG A N 1
ATOM 1333 C CA . ARG A 1 179 ? -6.865 -22.523 4.696 1.00 92.00 179 ARG A CA 1
ATOM 1334 C C . ARG A 1 179 ? -6.802 -21.115 4.127 1.00 92.00 179 ARG A C 1
ATOM 1336 O O . ARG A 1 179 ? -6.114 -20.248 4.666 1.00 92.00 179 ARG A O 1
ATOM 1343 N N . LYS A 1 180 ? -7.569 -20.882 3.061 1.00 91.19 180 LYS A N 1
ATOM 1344 C CA . LYS A 1 180 ? -7.774 -19.543 2.504 1.00 91.19 180 LYS A CA 1
ATOM 1345 C C . LYS A 1 180 ? -8.410 -18.632 3.572 1.00 91.19 180 LYS A C 1
ATOM 1347 O O . LYS A 1 180 ? -9.274 -19.110 4.311 1.00 91.19 180 LYS A O 1
ATOM 1352 N N . PRO A 1 181 ? -8.031 -17.343 3.643 1.00 93.38 181 PRO A N 1
ATOM 1353 C CA . PRO A 1 181 ? -8.732 -16.366 4.471 1.00 93.38 181 PRO A CA 1
ATOM 1354 C C . PRO A 1 181 ? -10.242 -16.381 4.196 1.00 93.38 181 PRO A C 1
ATOM 1356 O O . PRO A 1 181 ? -10.663 -16.493 3.041 1.00 93.38 181 PRO A O 1
ATOM 1359 N N . ALA A 1 182 ? -11.052 -16.258 5.249 1.00 94.62 182 ALA A N 1
ATOM 1360 C CA . ALA A 1 182 ? -12.488 -16.057 5.105 1.00 94.62 182 ALA A CA 1
ATOM 1361 C C . ALA A 1 182 ? -12.729 -14.650 4.546 1.00 94.62 182 ALA A C 1
ATOM 1363 O O . ALA A 1 182 ? -12.263 -13.664 5.113 1.00 94.62 182 ALA A O 1
ATOM 1364 N N . ILE A 1 183 ? -13.417 -14.560 3.412 1.00 94.31 183 ILE A N 1
ATOM 1365 C CA . ILE A 1 183 ? -13.648 -13.307 2.692 1.00 94.31 183 ILE A CA 1
ATOM 1366 C C . ILE A 1 183 ? -15.141 -13.164 2.459 1.00 94.31 183 ILE A C 1
ATOM 1368 O O . ILE A 1 183 ? -15.778 -14.110 1.991 1.00 94.31 183 ILE A O 1
ATOM 1372 N N . ALA A 1 184 ? -15.677 -11.990 2.780 1.00 92.44 184 ALA A N 1
ATOM 1373 C CA . ALA A 1 184 ? -17.092 -11.727 2.618 1.00 92.44 184 ALA A CA 1
ATOM 1374 C C . ALA A 1 184 ? -17.457 -11.721 1.126 1.00 92.44 184 ALA A C 1
ATOM 1376 O O . ALA A 1 184 ? -16.691 -11.198 0.303 1.00 92.44 184 ALA A O 1
ATOM 1377 N N . PRO A 1 185 ? -18.613 -12.284 0.739 1.00 86.88 185 PRO A N 1
ATOM 1378 C CA . PRO A 1 185 ? -19.075 -12.167 -0.633 1.00 86.88 185 PRO A CA 1
ATOM 1379 C C . PRO A 1 185 ? -19.340 -10.685 -0.955 1.00 86.88 185 PRO A C 1
ATOM 1381 O O . PRO A 1 185 ? -19.806 -9.952 -0.083 1.00 86.88 185 PRO A O 1
ATOM 1384 N N . PRO A 1 186 ? -19.114 -10.219 -2.199 1.00 76.44 186 PRO A N 1
ATOM 1385 C CA . PRO A 1 186 ? -19.306 -8.809 -2.558 1.00 76.44 186 PRO A CA 1
ATOM 1386 C C . PRO A 1 186 ? -20.688 -8.250 -2.177 1.00 76.44 186 PRO A C 1
ATOM 1388 O O . PRO A 1 186 ? -20.794 -7.116 -1.717 1.00 76.44 186 PRO A O 1
ATOM 1391 N N . ALA A 1 187 ? -21.735 -9.075 -2.293 1.00 70.69 187 ALA A N 1
ATOM 1392 C CA . ALA A 1 187 ? -23.106 -8.715 -1.930 1.00 70.69 187 ALA A CA 1
ATOM 1393 C C . ALA A 1 187 ? -23.325 -8.492 -0.417 1.00 70.69 187 ALA A C 1
ATOM 1395 O O . ALA A 1 187 ? -24.288 -7.830 -0.045 1.00 70.69 187 ALA A O 1
ATOM 1396 N N . ALA A 1 188 ? -22.448 -9.014 0.450 1.00 69.38 188 ALA A N 1
ATOM 1397 C CA . ALA A 1 188 ? -22.543 -8.855 1.905 1.00 69.38 188 ALA A CA 1
ATOM 1398 C C . ALA A 1 188 ? -21.911 -7.553 2.423 1.00 69.38 188 ALA A C 1
ATOM 1400 O O . ALA A 1 188 ? -22.086 -7.216 3.592 1.00 69.38 188 ALA A O 1
ATOM 1401 N N . THR A 1 189 ? -21.224 -6.785 1.568 1.00 64.62 189 THR A N 1
ATOM 1402 C CA . THR A 1 189 ? -20.759 -5.429 1.913 1.00 64.62 189 THR A CA 1
ATOM 1403 C C . THR A 1 189 ? -21.914 -4.427 1.816 1.00 64.62 189 THR A C 1
ATOM 1405 O O . THR A 1 189 ? -21.947 -3.555 0.954 1.00 64.62 189 THR A O 1
ATOM 1408 N N . ALA A 1 190 ? -22.921 -4.629 2.666 1.00 61.50 190 ALA A N 1
ATOM 1409 C CA . ALA A 1 190 ? -24.128 -3.819 2.732 1.00 61.50 190 ALA A CA 1
ATOM 1410 C C . ALA A 1 190 ? -23.938 -2.552 3.590 1.00 61.50 190 ALA A C 1
ATOM 1412 O O . ALA A 1 190 ? -22.879 -2.297 4.170 1.00 61.50 190 ALA A O 1
ATOM 1413 N N . HIS A 1 191 ? -24.999 -1.749 3.627 1.00 67.25 191 HIS A N 1
ATOM 1414 C CA . HIS A 1 191 ? -25.094 -0.475 4.335 1.00 67.25 191 HIS A CA 1
ATOM 1415 C C . HIS A 1 191 ? -24.915 -0.683 5.847 1.00 67.25 191 HIS A C 1
ATOM 1417 O O . HIS A 1 191 ? -25.405 -1.671 6.394 1.00 67.25 191 HIS A O 1
ATOM 1423 N N . SER A 1 192 ? -24.244 0.249 6.528 1.00 80.00 192 SER A N 1
ATOM 1424 C CA . SER A 1 192 ? -24.112 0.261 7.997 1.00 80.00 192 SER A CA 1
ATOM 1425 C C . SER A 1 192 ? -23.539 -1.020 8.632 1.00 80.00 192 SER A C 1
ATOM 1427 O O . SER A 1 192 ? -23.913 -1.431 9.734 1.00 80.00 192 SER A O 1
ATOM 1429 N N . LEU A 1 193 ? -22.607 -1.684 7.945 1.00 89.06 193 LEU A N 1
ATOM 1430 C CA . LEU A 1 193 ? -21.997 -2.924 8.412 1.00 89.06 193 LEU A CA 1
ATOM 1431 C C . LEU A 1 193 ? -21.013 -2.641 9.551 1.00 89.06 193 LEU A C 1
ATOM 1433 O O . LEU A 1 193 ? -19.994 -1.975 9.357 1.00 89.06 193 LEU A O 1
ATOM 1437 N N . ALA A 1 194 ? -21.292 -3.187 10.735 1.00 94.62 194 ALA A N 1
ATOM 1438 C CA . ALA A 1 194 ? -20.355 -3.166 11.852 1.00 94.62 194 ALA A CA 1
ATOM 1439 C C . ALA A 1 194 ? -19.098 -3.983 11.523 1.00 94.62 194 ALA A C 1
ATOM 1441 O O . ALA A 1 194 ? -19.187 -5.109 11.027 1.00 94.62 194 ALA A O 1
ATOM 1442 N N . PHE A 1 195 ? -17.926 -3.444 11.852 1.00 96.31 195 PHE A N 1
ATOM 1443 C CA . PHE A 1 195 ? -16.652 -4.093 11.577 1.00 96.31 195 PHE A CA 1
ATOM 1444 C C . PHE A 1 195 ? -15.625 -3.916 12.698 1.00 96.31 195 PHE A C 1
ATOM 1446 O O . PHE A 1 195 ? -15.731 -3.063 13.583 1.00 96.31 195 PHE A O 1
ATOM 1453 N N . SER A 1 196 ? -14.575 -4.732 12.636 1.00 97.94 196 SER A N 1
ATOM 1454 C CA . SER A 1 196 ? -13.337 -4.563 13.395 1.00 97.94 196 SER A CA 1
ATOM 1455 C C . SER A 1 196 ? -12.145 -4.412 12.455 1.00 97.94 196 SER A C 1
ATOM 1457 O O . SER A 1 196 ? -11.913 -5.276 11.613 1.00 97.94 196 SER A O 1
ATOM 1459 N N . ALA A 1 197 ? -11.383 -3.332 12.621 1.00 98.12 197 ALA A N 1
ATOM 1460 C CA . ALA A 1 197 ? -10.104 -3.117 11.956 1.00 98.12 197 ALA A CA 1
ATOM 1461 C C . ALA A 1 197 ? -8.959 -3.545 12.877 1.00 98.12 197 ALA A C 1
ATOM 1463 O O . ALA A 1 197 ? -8.985 -3.242 14.074 1.00 98.12 197 ALA A O 1
ATOM 1464 N N . TYR A 1 198 ? -7.941 -4.202 12.329 1.00 98.19 198 TYR A N 1
ATOM 1465 C CA . TYR A 1 198 ? -6.789 -4.668 13.104 1.00 98.19 198 TYR A CA 1
ATOM 1466 C C . TYR A 1 198 ? -5.504 -4.004 12.626 1.00 98.19 198 TYR A C 1
ATOM 1468 O O . TYR A 1 198 ? -5.231 -3.966 11.428 1.00 98.19 198 TYR A O 1
ATOM 1476 N N . SER A 1 199 ? -4.709 -3.487 13.560 1.00 97.88 199 SER A N 1
ATOM 1477 C CA . SER A 1 199 ? -3.404 -2.909 13.257 1.00 97.88 199 SER A CA 1
ATOM 1478 C C . SER A 1 199 ? -2.254 -3.889 13.460 1.00 97.88 199 SER A C 1
ATOM 1480 O O . SER A 1 199 ? -2.347 -4.846 14.232 1.00 97.88 199 SER A O 1
ATOM 1482 N N . ALA A 1 200 ? -1.113 -3.586 12.845 1.00 96.38 200 ALA A N 1
ATOM 1483 C CA . ALA A 1 200 ? 0.132 -4.322 13.014 1.00 96.38 200 ALA A CA 1
ATOM 1484 C C . ALA A 1 200 ? 0.648 -4.266 14.459 1.00 96.38 200 ALA A C 1
ATOM 1486 O O . ALA A 1 200 ? 1.340 -5.172 14.913 1.00 96.38 200 ALA A O 1
ATOM 1487 N N . THR A 1 201 ? 0.278 -3.216 15.198 1.00 93.19 201 THR A N 1
ATOM 1488 C CA . THR A 1 201 ? 0.582 -3.054 16.627 1.00 93.19 201 THR A CA 1
ATOM 1489 C C . THR A 1 201 ? -0.353 -3.861 17.534 1.00 93.19 201 THR A C 1
ATOM 1491 O O . THR A 1 201 ? -0.196 -3.835 18.751 1.00 93.19 201 THR A O 1
ATOM 1494 N N . GLY A 1 202 ? -1.338 -4.571 16.971 1.00 91.19 202 GLY A N 1
ATOM 1495 C CA . GLY A 1 202 ? -2.343 -5.329 17.719 1.00 91.19 202 GLY A CA 1
ATOM 1496 C C . GLY A 1 202 ? -3.512 -4.486 18.234 1.00 91.19 202 GLY A C 1
ATOM 1497 O O . GLY A 1 202 ? -4.368 -5.007 18.947 1.00 91.19 202 GLY A O 1
ATOM 1498 N N . THR A 1 203 ? -3.580 -3.203 17.868 1.00 95.50 203 THR A N 1
ATOM 1499 C CA . THR A 1 203 ? -4.724 -2.343 18.194 1.00 95.50 203 THR A CA 1
ATOM 1500 C C . THR A 1 203 ? -5.932 -2.775 17.375 1.00 95.50 203 THR A C 1
ATOM 1502 O O . THR A 1 203 ? -5.833 -3.025 16.172 1.00 95.50 203 THR A O 1
ATOM 1505 N N . ARG A 1 204 ? -7.090 -2.840 18.030 1.00 97.44 204 ARG A N 1
ATOM 1506 C CA . ARG A 1 204 ? -8.371 -3.122 17.386 1.00 97.44 204 ARG A CA 1
ATOM 1507 C C . ARG A 1 204 ? -9.218 -1.858 17.380 1.00 97.44 204 ARG A C 1
ATOM 1509 O O . ARG A 1 204 ? -9.552 -1.349 18.446 1.00 97.44 204 ARG A O 1
ATOM 1516 N N . LEU A 1 205 ? -9.607 -1.401 16.195 1.00 97.50 205 LEU A N 1
ATOM 1517 C CA . LEU A 1 205 ? -10.587 -0.330 16.021 1.00 97.50 205 LEU A CA 1
ATOM 1518 C C . LEU A 1 205 ? -11.944 -0.956 15.706 1.00 97.50 205 LEU A C 1
ATOM 1520 O O . LEU A 1 205 ? -12.020 -1.943 14.974 1.00 97.50 205 LEU A O 1
ATOM 1524 N N . ARG A 1 206 ? -13.017 -0.408 16.268 1.00 97.56 206 ARG A N 1
ATOM 1525 C CA . ARG A 1 206 ? -14.392 -0.813 15.951 1.00 97.56 206 ARG A CA 1
ATOM 1526 C C . ARG A 1 206 ? -15.073 0.336 15.235 1.00 97.56 206 ARG A C 1
ATOM 1528 O O . ARG A 1 206 ? -14.916 1.478 15.654 1.00 97.56 206 ARG A O 1
ATOM 1535 N N . GLY A 1 207 ? -15.814 0.021 14.185 1.00 95.75 207 GLY A N 1
ATOM 1536 C CA . GLY A 1 207 ? -16.499 1.018 13.378 1.00 95.75 207 GLY A CA 1
ATOM 1537 C C . GLY A 1 207 ? -17.665 0.422 12.611 1.00 95.75 207 GLY A C 1
ATOM 1538 O O . GLY A 1 207 ? -17.994 -0.755 12.764 1.00 95.75 207 GLY A O 1
ATOM 1539 N N . HIS A 1 208 ? -18.278 1.261 11.792 1.00 94.94 208 HIS A N 1
ATOM 1540 C CA . HIS A 1 208 ? -19.359 0.902 10.888 1.00 94.94 208 HIS A CA 1
ATOM 1541 C C . HIS A 1 208 ? -19.047 1.458 9.503 1.00 94.94 208 HIS A C 1
ATOM 1543 O O . HIS A 1 208 ? -18.487 2.557 9.384 1.00 94.94 208 HIS A O 1
ATOM 1549 N N . SER A 1 209 ? -19.379 0.706 8.451 1.00 92.38 209 SER A N 1
ATOM 1550 C CA . SER A 1 209 ? -19.441 1.302 7.119 1.00 92.38 209 SER A CA 1
ATOM 1551 C C . SER A 1 209 ? -20.578 2.318 7.090 1.00 92.38 209 SER A C 1
ATOM 1553 O O . SER A 1 209 ? -21.555 2.179 7.818 1.00 92.38 209 SER A O 1
ATOM 1555 N N . LYS A 1 210 ? -20.458 3.366 6.285 1.00 88.56 210 LYS A N 1
ATOM 1556 C CA . LYS A 1 210 ? -21.590 4.251 6.002 1.00 88.56 210 LYS A CA 1
ATOM 1557 C C . LYS A 1 210 ? -22.251 3.803 4.704 1.00 88.56 210 LYS A C 1
ATOM 1559 O O . LYS A 1 210 ? -21.746 2.927 3.996 1.00 88.56 210 LYS A O 1
ATOM 1564 N N . ASP A 1 211 ? -23.385 4.412 4.398 1.00 82.94 211 ASP A N 1
ATOM 1565 C CA . ASP A 1 211 ? -24.005 4.253 3.090 1.00 82.94 211 ASP A CA 1
ATOM 1566 C C . ASP A 1 211 ? -23.032 4.682 1.990 1.00 82.94 211 ASP A C 1
ATOM 1568 O O . ASP A 1 211 ? -22.145 5.522 2.199 1.00 82.94 211 ASP A O 1
ATOM 1572 N N . ALA A 1 212 ? -23.189 4.070 0.817 1.00 76.25 212 ALA A N 1
ATOM 1573 C CA . ALA A 1 212 ? -22.345 4.372 -0.324 1.00 76.25 212 ALA A CA 1
ATOM 1574 C C . ALA A 1 212 ? -22.493 5.854 -0.689 1.00 76.25 212 ALA A C 1
ATOM 1576 O O . ALA A 1 212 ? -23.550 6.299 -1.146 1.00 76.25 212 ALA A O 1
ATOM 1577 N N . ASP A 1 213 ? -21.415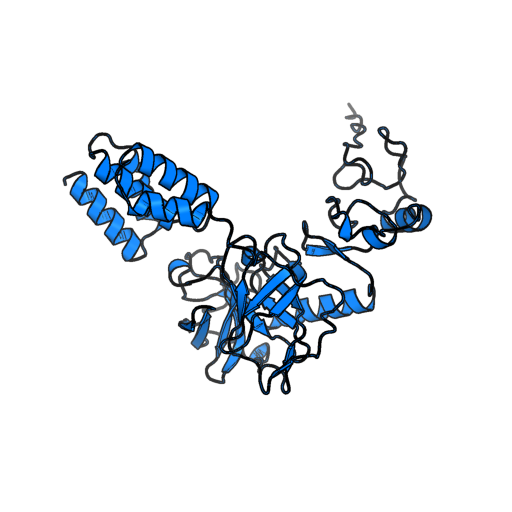 6.609 -0.509 1.00 80.62 213 ASP A N 1
ATOM 1578 C CA . ASP A 1 213 ? -21.333 7.971 -1.006 1.00 80.62 213 ASP A CA 1
ATOM 1579 C C . ASP A 1 213 ? -21.270 7.915 -2.534 1.00 80.62 213 ASP A C 1
ATOM 1581 O O . ASP A 1 213 ? -20.287 7.459 -3.118 1.00 80.62 213 ASP A O 1
ATOM 1585 N N . ARG A 1 214 ? -22.344 8.368 -3.187 1.00 81.50 214 ARG A N 1
ATOM 1586 C CA . ARG A 1 214 ? -22.469 8.354 -4.652 1.00 81.50 214 ARG A CA 1
ATOM 1587 C C . ARG A 1 214 ? -21.431 9.236 -5.348 1.00 81.50 214 ARG A C 1
ATOM 1589 O O . ARG A 1 214 ? -21.239 9.080 -6.552 1.00 81.50 214 ARG A O 1
ATOM 1596 N N . SER A 1 215 ? -20.791 10.155 -4.625 1.00 87.62 215 SER A N 1
ATOM 1597 C CA . SER A 1 215 ? -19.693 10.967 -5.152 1.00 87.62 215 SER A CA 1
ATOM 1598 C C . SER A 1 215 ? -18.364 10.205 -5.199 1.00 87.62 215 SER A C 1
ATOM 1600 O O . SER A 1 215 ? -17.474 10.563 -5.974 1.00 87.62 215 SER A O 1
ATOM 1602 N N . LEU A 1 216 ? -18.231 9.124 -4.421 1.00 88.44 216 LEU A N 1
ATOM 1603 C CA . LEU A 1 216 ? -17.038 8.293 -4.393 1.00 88.44 216 LEU A CA 1
ATOM 1604 C C . LEU A 1 216 ? -17.148 7.120 -5.377 1.00 88.44 216 LEU A C 1
ATOM 1606 O O . LEU A 1 216 ? -18.209 6.514 -5.544 1.00 88.44 216 LEU A O 1
ATOM 1610 N N . PRO A 1 217 ? -16.031 6.725 -6.011 1.00 91.06 217 PRO A N 1
ATOM 1611 C CA . PRO A 1 217 ? -15.973 5.483 -6.764 1.00 91.06 217 PRO A CA 1
ATOM 1612 C C . PRO A 1 217 ? -16.422 4.277 -5.926 1.00 91.06 217 PRO A C 1
ATOM 1614 O O . PRO A 1 217 ? -15.976 4.103 -4.794 1.00 91.06 217 PRO A O 1
ATOM 1617 N N . SER A 1 218 ? -17.190 3.369 -6.531 1.00 89.62 218 SER A N 1
ATOM 1618 C CA . SER A 1 218 ? -17.806 2.199 -5.872 1.00 89.62 218 SER A CA 1
ATOM 1619 C C . SER A 1 218 ? -16.840 1.201 -5.216 1.00 89.62 218 SER A C 1
ATOM 1621 O O . SER A 1 218 ? -17.271 0.256 -4.560 1.00 89.62 218 SER A O 1
ATOM 1623 N N . HIS A 1 219 ? -15.531 1.371 -5.402 1.00 92.25 219 HIS A N 1
ATOM 1624 C CA . HIS A 1 219 ? -14.527 0.551 -4.735 1.00 92.25 219 HIS A CA 1
ATOM 1625 C C . HIS A 1 219 ? -14.160 1.042 -3.333 1.00 92.25 219 HIS A C 1
ATOM 1627 O O . HIS A 1 219 ? -13.444 0.328 -2.630 1.00 92.25 219 HIS A O 1
ATOM 1633 N N . TRP A 1 220 ? -14.612 2.231 -2.937 1.00 94.50 220 TRP A N 1
ATOM 1634 C CA . TRP A 1 220 ? -14.432 2.746 -1.589 1.00 94.50 220 TRP A CA 1
ATOM 1635 C C . TRP A 1 220 ? -15.583 2.322 -0.684 1.00 94.50 220 TRP A C 1
ATOM 1637 O O . TRP A 1 220 ? -16.752 2.385 -1.049 1.00 94.50 220 TRP A O 1
ATOM 1647 N N . LEU A 1 221 ? -15.222 1.912 0.524 1.00 93.25 221 LEU A N 1
ATOM 1648 C CA . LEU A 1 221 ? -16.102 1.814 1.671 1.00 93.25 221 LEU A CA 1
ATOM 1649 C C . LEU A 1 221 ? -15.871 3.059 2.521 1.00 93.25 221 LEU A C 1
ATOM 1651 O O . LEU A 1 221 ? -14.754 3.308 2.985 1.00 93.25 221 LEU A O 1
ATOM 1655 N N . THR A 1 222 ? -16.929 3.831 2.719 1.00 94.06 222 THR A N 1
ATOM 1656 C CA . THR A 1 222 ? -16.964 4.934 3.675 1.00 94.06 222 THR A CA 1
ATOM 1657 C C . THR A 1 222 ? -17.028 4.364 5.085 1.00 94.06 222 THR A C 1
ATOM 1659 O O . THR A 1 222 ? -17.744 3.394 5.340 1.00 94.06 222 THR A O 1
ATOM 1662 N N . THR A 1 223 ? -16.260 4.934 6.011 1.00 95.25 223 THR A N 1
ATOM 1663 C CA . THR A 1 223 ? -16.238 4.490 7.411 1.00 95.25 223 THR A CA 1
ATOM 1664 C C . THR A 1 223 ? -16.507 5.650 8.360 1.00 95.25 223 THR A C 1
ATOM 1666 O O . THR A 1 223 ? -16.576 6.806 7.946 1.00 95.25 223 THR A O 1
ATOM 1669 N N . ASN A 1 224 ? -16.685 5.344 9.641 1.00 95.38 224 ASN A N 1
ATOM 1670 C CA . ASN A 1 224 ? -16.710 6.320 10.731 1.00 95.38 224 ASN A CA 1
ATOM 1671 C C . ASN A 1 224 ? -15.399 6.347 11.542 1.00 95.38 224 ASN A C 1
ATOM 1673 O O . ASN A 1 224 ? -15.412 6.739 12.707 1.00 95.38 224 ASN A O 1
ATOM 1677 N N . ILE A 1 225 ? -14.303 5.836 10.972 1.00 96.81 225 ILE A N 1
ATOM 1678 C CA . ILE A 1 225 ? -12.992 5.836 11.619 1.00 96.81 225 ILE A CA 1
ATOM 1679 C C . ILE A 1 225 ? -12.235 7.077 11.179 1.00 96.81 225 ILE A C 1
ATOM 1681 O O . ILE A 1 225 ? -11.902 7.211 10.003 1.00 96.81 225 ILE A O 1
ATOM 1685 N N . HIS A 1 226 ? -11.851 7.924 12.125 1.00 95.69 226 HIS A N 1
ATOM 1686 C CA . HIS A 1 226 ? -11.040 9.084 11.802 1.00 95.69 226 HIS A CA 1
ATOM 1687 C C . HIS A 1 226 ? -9.575 8.646 11.623 1.00 95.69 226 HIS A C 1
ATOM 1689 O O . HIS A 1 226 ? -9.054 7.904 12.464 1.00 95.69 226 HIS A O 1
ATOM 1695 N N . PRO A 1 227 ? -8.836 9.123 10.602 1.00 91.88 227 PRO A N 1
ATOM 1696 C CA . PRO A 1 227 ? -7.461 8.681 10.338 1.00 91.88 227 PRO A CA 1
ATOM 1697 C C . PRO A 1 227 ? -6.484 8.851 11.508 1.00 91.88 227 PRO A C 1
ATOM 1699 O O . PRO A 1 227 ? -5.480 8.146 11.575 1.00 91.88 227 PRO A O 1
ATOM 1702 N N . ILE A 1 228 ? -6.764 9.768 12.442 1.00 89.50 228 ILE A N 1
ATOM 1703 C CA . ILE A 1 228 ? -5.955 9.954 13.661 1.00 89.50 228 ILE A CA 1
ATOM 1704 C C . ILE A 1 228 ? -6.020 8.750 14.612 1.00 89.50 228 ILE A C 1
ATOM 1706 O O . ILE A 1 228 ? -5.100 8.528 15.389 1.00 89.50 228 ILE A O 1
ATOM 1710 N N . GLN A 1 229 ? -7.094 7.961 14.542 1.00 92.25 229 GLN A N 1
ATOM 1711 C CA . GLN A 1 229 ? -7.274 6.760 15.354 1.00 92.25 229 GLN A CA 1
ATOM 1712 C C . GLN A 1 229 ? -6.432 5.590 14.827 1.00 92.25 229 GLN A C 1
ATOM 1714 O O . GLN A 1 229 ? -6.248 4.597 15.528 1.00 92.25 229 GLN A O 1
ATOM 1719 N N . MET A 1 230 ? -5.923 5.684 13.594 1.00 94.75 230 MET A N 1
ATOM 1720 C CA . MET A 1 230 ? -5.137 4.629 12.963 1.00 94.75 230 MET A CA 1
ATOM 1721 C C . MET A 1 230 ? -3.685 4.664 13.471 1.00 94.75 230 MET A C 1
ATOM 1723 O O . MET A 1 230 ? -2.959 5.622 13.188 1.00 94.75 230 MET A O 1
ATOM 1727 N N . PRO A 1 231 ? -3.211 3.612 14.164 1.00 91.75 231 PRO A N 1
ATOM 1728 C CA . PRO A 1 231 ? -1.895 3.613 14.811 1.00 91.75 231 PRO A CA 1
ATOM 1729 C C . PRO A 1 231 ? -0.728 3.412 13.833 1.00 91.75 231 PRO A C 1
ATOM 1731 O O . PRO A 1 231 ? 0.430 3.575 14.208 1.00 91.75 231 PRO A O 1
ATOM 1734 N N . ASP A 1 232 ? -1.011 3.033 12.588 1.00 95.06 232 ASP A N 1
ATOM 1735 C CA . ASP A 1 232 ? -0.025 2.764 11.547 1.00 95.06 232 ASP A CA 1
ATOM 1736 C C . ASP A 1 232 ? -0.398 3.482 10.238 1.00 95.06 232 ASP A C 1
ATOM 1738 O O . ASP A 1 232 ? -1.394 4.211 10.166 1.00 95.06 232 ASP A O 1
ATOM 1742 N N . ALA A 1 233 ? 0.425 3.334 9.199 1.00 95.62 233 ALA A N 1
ATOM 1743 C CA . ALA A 1 233 ? 0.258 4.009 7.911 1.00 95.62 233 ALA A CA 1
ATOM 1744 C C . ALA A 1 233 ? -1.004 3.580 7.131 1.00 95.62 233 ALA A C 1
ATOM 1746 O O . ALA A 1 233 ? -1.249 4.103 6.044 1.00 95.62 233 ALA A O 1
ATOM 1747 N N . GLY A 1 234 ? -1.808 2.666 7.684 1.00 97.06 234 GLY A N 1
ATOM 1748 C CA . GLY A 1 234 ? -2.976 2.062 7.066 1.00 97.06 234 GLY A CA 1
ATOM 1749 C C . GLY A 1 234 ? -2.719 0.628 6.627 1.00 97.06 234 GLY A C 1
ATOM 1750 O O . GLY A 1 234 ? -1.772 -0.032 7.060 1.00 97.06 234 GLY A O 1
ATOM 1751 N N . GLY A 1 235 ? -3.598 0.135 5.760 1.00 98.25 235 GLY A N 1
ATOM 1752 C CA . GLY A 1 235 ? -3.631 -1.262 5.352 1.00 98.25 235 GLY A CA 1
ATOM 1753 C C . GLY A 1 235 ? -4.342 -2.168 6.362 1.00 98.25 235 GLY A C 1
ATOM 1754 O O . GLY A 1 235 ? -4.205 -3.385 6.279 1.00 98.25 235 GLY A O 1
ATOM 1755 N N . ASN A 1 236 ? -5.069 -1.600 7.335 1.00 98.56 236 ASN A N 1
ATOM 1756 C CA . ASN A 1 236 ? -5.715 -2.371 8.398 1.00 98.56 236 ASN A CA 1
ATOM 1757 C C . ASN A 1 236 ? -6.841 -3.224 7.801 1.00 98.56 236 ASN A C 1
ATOM 1759 O O . ASN A 1 236 ? -7.788 -2.658 7.247 1.00 98.56 236 ASN A O 1
ATOM 1763 N N . PRO A 1 237 ? -6.781 -4.560 7.887 1.00 98.31 237 PRO A N 1
ATOM 1764 C CA . PRO A 1 237 ? -7.873 -5.385 7.406 1.00 98.31 237 PRO A CA 1
ATOM 1765 C C . PRO A 1 237 ? -9.128 -5.172 8.245 1.00 98.31 237 PRO A C 1
ATOM 1767 O O . PRO A 1 237 ? -9.073 -5.161 9.478 1.00 98.31 237 PRO A O 1
ATOM 1770 N N . LEU A 1 238 ? -10.249 -4.998 7.549 1.00 97.62 238 LEU A N 1
ATOM 1771 C CA . LEU A 1 238 ? -11.581 -4.869 8.119 1.00 97.62 238 LEU A CA 1
ATOM 1772 C C . LEU A 1 238 ? -12.281 -6.222 8.084 1.00 97.62 238 LEU A C 1
ATOM 1774 O O . LEU A 1 238 ? -12.392 -6.822 7.015 1.00 97.62 238 LEU A O 1
ATOM 1778 N N . TYR A 1 239 ? -12.795 -6.659 9.229 1.00 97.06 239 TYR A N 1
ATOM 1779 C CA . TYR A 1 239 ? -13.583 -7.882 9.352 1.00 97.06 239 TYR A CA 1
ATOM 1780 C C . TYR A 1 239 ? -14.986 -7.585 9.857 1.00 97.06 239 TYR A C 1
ATOM 1782 O O . TYR A 1 239 ? -15.153 -6.749 10.747 1.00 97.06 239 TYR A O 1
ATOM 1790 N N . ASP A 1 240 ? -15.976 -8.288 9.321 1.00 95.12 240 ASP A N 1
ATOM 1791 C CA . ASP A 1 240 ? -17.346 -8.254 9.830 1.00 95.12 240 ASP A CA 1
ATOM 1792 C C . ASP A 1 240 ? -17.510 -9.058 11.139 1.00 95.12 240 ASP A C 1
ATOM 1794 O O . ASP A 1 240 ? -16.553 -9.598 11.706 1.00 95.12 240 ASP A O 1
ATOM 1798 N N . GLY A 1 241 ? -18.748 -9.149 11.635 1.00 92.38 241 GLY A N 1
ATOM 1799 C CA . GLY A 1 241 ? -19.083 -9.931 12.830 1.00 92.38 241 GLY A CA 1
ATOM 1800 C C . GLY A 1 241 ? -18.868 -11.446 12.691 1.00 92.38 241 GLY A C 1
ATOM 1801 O O . GLY A 1 241 ? -18.793 -12.133 13.706 1.00 92.38 241 GLY A O 1
ATOM 1802 N N . GLN A 1 242 ? -18.738 -11.964 11.467 1.00 94.25 242 GLN A N 1
ATOM 1803 C CA . GLN A 1 242 ? -18.454 -13.372 11.176 1.00 94.25 242 GLN A CA 1
ATOM 1804 C C . GLN A 1 242 ? -16.949 -13.644 11.013 1.00 94.25 242 GLN A C 1
ATOM 1806 O O . GLN A 1 242 ? -16.547 -14.783 10.775 1.00 94.25 242 GLN A O 1
ATOM 1811 N N . GLY A 1 243 ? -16.102 -12.616 11.143 1.00 94.88 243 GLY A N 1
ATOM 1812 C CA . GLY A 1 243 ? -14.664 -12.733 10.924 1.00 94.88 243 GLY A CA 1
ATOM 1813 C C . GLY A 1 243 ? -14.288 -12.853 9.446 1.00 94.88 243 GLY A C 1
ATOM 1814 O O . GLY A 1 243 ? -13.201 -13.341 9.135 1.00 94.88 243 GLY A O 1
ATOM 1815 N N . GLN A 1 244 ? -15.159 -12.423 8.531 1.00 96.12 244 GLN A N 1
ATOM 1816 C CA . GLN A 1 244 ? -14.880 -12.391 7.101 1.00 96.12 244 GLN A CA 1
ATOM 1817 C C . GLN A 1 244 ? -14.262 -11.047 6.711 1.00 96.12 244 GLN A C 1
ATOM 1819 O O . GLN A 1 244 ? -14.723 -9.990 7.140 1.00 96.12 244 GLN A O 1
ATOM 1824 N N . LEU A 1 245 ? -13.205 -11.077 5.898 1.00 96.69 245 LEU A N 1
ATOM 1825 C CA . LEU A 1 245 ? -12.545 -9.874 5.395 1.00 96.69 245 LEU A CA 1
ATOM 1826 C C . LEU A 1 245 ? -13.487 -9.121 4.443 1.00 96.69 245 LEU A C 1
ATOM 1828 O O . LEU A 1 245 ? -13.911 -9.682 3.432 1.00 96.69 245 LEU A O 1
ATOM 1832 N N . ILE A 1 246 ? -13.759 -7.850 4.739 1.00 96.44 246 ILE A N 1
ATOM 1833 C CA . ILE A 1 246 ? -14.646 -6.971 3.953 1.00 96.44 246 ILE A CA 1
ATOM 1834 C C . ILE A 1 246 ? -13.904 -5.824 3.257 1.00 96.44 246 ILE A C 1
ATOM 1836 O O . ILE A 1 246 ? -14.416 -5.244 2.298 1.00 96.44 246 ILE A O 1
ATOM 1840 N N . GLY A 1 247 ? -12.676 -5.508 3.676 1.00 96.56 247 GLY A N 1
ATOM 1841 C CA . GLY A 1 247 ? -11.879 -4.465 3.035 1.00 96.56 247 GLY A CA 1
ATOM 1842 C C . GLY A 1 247 ? -10.542 -4.191 3.710 1.00 96.56 247 GLY A C 1
ATOM 1843 O O . GLY A 1 247 ? -10.180 -4.836 4.693 1.00 96.56 247 GLY A O 1
ATOM 1844 N N . ILE A 1 248 ? -9.812 -3.221 3.164 1.00 98.25 248 ILE A N 1
ATOM 1845 C CA . ILE A 1 248 ? -8.514 -2.754 3.663 1.00 98.25 248 ILE A CA 1
ATOM 1846 C C . ILE A 1 248 ? -8.610 -1.254 3.951 1.00 98.25 248 ILE A C 1
ATOM 1848 O O . ILE A 1 248 ? -8.771 -0.462 3.024 1.00 98.25 248 ILE A O 1
ATOM 1852 N N . LEU A 1 249 ? -8.517 -0.855 5.219 1.00 98.06 249 LEU A N 1
ATOM 1853 C CA . LEU A 1 249 ? -8.582 0.544 5.642 1.00 98.06 249 LEU A CA 1
ATOM 1854 C C . LEU A 1 249 ? -7.355 1.323 5.160 1.00 98.06 249 LEU A C 1
ATOM 1856 O O . LEU A 1 249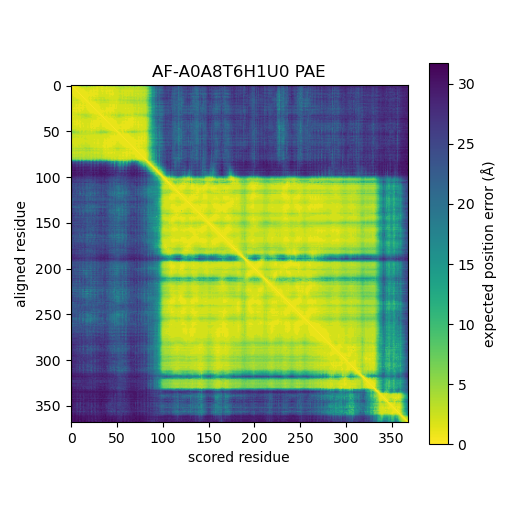 ? -6.222 0.853 5.272 1.00 98.06 249 LEU A O 1
ATOM 1860 N N . THR A 1 250 ? -7.574 2.531 4.654 1.00 97.88 250 THR A N 1
ATOM 1861 C CA . THR A 1 250 ? -6.532 3.434 4.154 1.00 97.88 250 THR A CA 1
ATOM 1862 C C . THR A 1 250 ? -6.568 4.760 4.904 1.00 97.88 250 THR A C 1
ATOM 1864 O O . THR A 1 250 ? -7.496 5.029 5.658 1.00 97.88 250 THR A O 1
ATOM 1867 N N . ARG A 1 251 ? -5.561 5.612 4.689 1.00 95.00 251 ARG A N 1
ATOM 1868 C CA . ARG A 1 251 ? -5.563 6.987 5.214 1.00 95.00 251 ARG A CA 1
ATOM 1869 C C . ARG A 1 251 ? -6.199 8.002 4.254 1.00 95.00 251 ARG A C 1
ATOM 1871 O O . ARG A 1 251 ? -6.178 9.197 4.558 1.00 95.00 251 ARG A O 1
ATOM 1878 N N . ASN A 1 252 ? -6.746 7.550 3.119 1.00 95.19 252 ASN A N 1
ATOM 1879 C CA . ASN A 1 252 ? -7.571 8.400 2.258 1.00 95.19 252 ASN A CA 1
ATOM 1880 C C . ASN A 1 252 ? -8.840 8.790 3.004 1.00 95.19 252 ASN A C 1
ATOM 1882 O O . ASN A 1 252 ? -9.288 8.050 3.879 1.00 95.19 252 ASN A O 1
ATOM 1886 N N . ARG A 1 253 ? -9.392 9.952 2.663 1.00 95.12 253 ARG A N 1
ATOM 1887 C CA . ARG A 1 253 ? -10.492 10.556 3.407 1.00 95.12 253 ARG A CA 1
ATOM 1888 C C . ARG A 1 253 ? -11.684 10.830 2.509 1.00 95.12 253 ARG A C 1
ATOM 1890 O O . ARG A 1 253 ? -11.491 11.193 1.349 1.00 95.12 253 ARG A O 1
ATOM 1897 N N . ASP A 1 254 ? -12.881 10.665 3.056 1.00 92.75 254 ASP A N 1
ATOM 1898 C CA . ASP A 1 254 ? -14.097 11.219 2.467 1.00 92.75 254 ASP A CA 1
ATOM 1899 C C . ASP A 1 254 ? -14.157 12.747 2.668 1.00 92.75 254 ASP A C 1
ATOM 1901 O O . ASP A 1 254 ? -13.260 13.363 3.257 1.00 92.75 254 ASP A O 1
ATOM 1905 N N . SER A 1 255 ? -15.225 13.378 2.177 1.00 89.50 255 SER A N 1
ATOM 1906 C CA . SER A 1 255 ? -15.450 14.817 2.351 1.00 89.50 255 SER A CA 1
ATOM 1907 C C . SER A 1 255 ? -15.666 15.236 3.809 1.00 89.50 255 SER A C 1
ATOM 1909 O O . SER A 1 255 ? -15.523 16.414 4.121 1.00 89.50 255 SER A O 1
ATOM 1911 N N . ALA A 1 256 ? -16.013 14.300 4.697 1.00 89.25 256 ALA A N 1
ATOM 1912 C CA . ALA A 1 256 ? -16.160 14.531 6.132 1.00 89.25 256 ALA A CA 1
ATOM 1913 C C . ALA A 1 256 ? -14.841 14.327 6.903 1.00 89.25 256 ALA A C 1
ATOM 1915 O O . ALA A 1 256 ? -14.798 14.546 8.110 1.00 89.25 256 ALA A O 1
ATOM 1916 N N . GLY A 1 257 ? -13.758 13.934 6.224 1.00 92.19 257 GLY A N 1
ATOM 1917 C CA . GLY A 1 257 ? -12.456 13.685 6.837 1.00 92.19 257 GLY A CA 1
ATOM 1918 C C . GLY A 1 257 ? -12.282 12.275 7.407 1.00 92.19 257 GLY A C 1
ATOM 1919 O O . GLY A 1 257 ? -11.211 11.978 7.943 1.00 92.19 257 GLY A O 1
ATOM 1920 N N . GLU A 1 258 ? -13.274 11.396 7.257 1.00 95.25 258 GLU A N 1
ATOM 1921 C CA . GLU A 1 258 ? -13.226 10.024 7.759 1.00 95.25 258 GLU A CA 1
ATOM 1922 C C . GLU A 1 258 ? -12.457 9.105 6.814 1.00 95.25 258 GLU A C 1
ATOM 1924 O O . GLU A 1 258 ? -12.447 9.291 5.598 1.00 95.25 258 GLU A O 1
ATOM 1929 N N . ALA A 1 259 ? -11.805 8.090 7.374 1.00 96.31 259 ALA A N 1
ATOM 1930 C CA . ALA A 1 259 ? -10.988 7.154 6.626 1.00 96.31 259 ALA A CA 1
ATOM 1931 C C . ALA A 1 259 ? -11.828 6.325 5.642 1.00 96.31 259 ALA A C 1
ATOM 1933 O O . ALA A 1 259 ? -12.915 5.833 5.960 1.00 96.31 259 ALA A O 1
ATOM 1934 N N . LEU A 1 260 ? -11.272 6.104 4.456 1.00 97.00 260 LEU A N 1
ATOM 1935 C CA . LEU A 1 260 ? -11.825 5.220 3.438 1.00 97.00 260 LEU A CA 1
ATOM 1936 C C . LEU A 1 260 ? -11.142 3.856 3.486 1.00 97.00 260 LEU A C 1
ATOM 1938 O O . LEU A 1 260 ? -9.930 3.757 3.696 1.00 97.00 260 LEU A O 1
ATOM 1942 N N . ALA A 1 261 ? -11.894 2.797 3.210 1.00 97.06 261 ALA A N 1
ATOM 1943 C CA . ALA A 1 261 ? -11.349 1.461 3.010 1.00 97.06 261 ALA A CA 1
ATOM 1944 C C . ALA A 1 261 ? -11.559 0.983 1.573 1.00 97.06 261 ALA A C 1
ATOM 1946 O O . ALA A 1 261 ? -12.594 1.238 0.967 1.00 97.06 261 ALA A O 1
ATOM 1947 N N . VAL A 1 262 ? -10.597 0.252 1.019 1.00 96.88 262 VAL A N 1
ATOM 1948 C CA . VAL A 1 262 ? -10.773 -0.422 -0.270 1.00 96.88 262 VAL A CA 1
ATOM 1949 C C . VAL A 1 262 ? -11.670 -1.637 -0.049 1.00 96.88 262 VAL A C 1
ATOM 1951 O O . VAL A 1 262 ? -11.325 -2.519 0.741 1.00 96.88 262 VAL A O 1
ATOM 1954 N N . ASN A 1 263 ? -12.802 -1.702 -0.750 1.00 95.12 263 ASN A N 1
ATOM 1955 C CA . ASN A 1 263 ? -13.724 -2.836 -0.703 1.00 95.12 263 ASN A CA 1
ATOM 1956 C C . ASN A 1 263 ? -12.999 -4.131 -1.114 1.00 95.12 263 ASN A C 1
ATOM 1958 O O . ASN A 1 263 ? -12.272 -4.151 -2.115 1.00 95.12 263 ASN A O 1
ATOM 1962 N N . VAL A 1 264 ? -13.218 -5.230 -0.383 1.00 95.56 264 VAL A N 1
ATOM 1963 C CA . VAL A 1 264 ? -12.568 -6.519 -0.664 1.00 95.56 264 VAL A CA 1
ATOM 1964 C C . VAL A 1 264 ? -12.828 -7.023 -2.085 1.00 95.56 264 VAL A C 1
ATOM 1966 O O . VAL A 1 264 ? -11.925 -7.588 -2.698 1.00 95.56 264 VAL A O 1
ATOM 1969 N N . ALA A 1 265 ? -13.992 -6.741 -2.675 1.00 94.56 265 ALA A N 1
ATOM 1970 C CA . ALA A 1 265 ? -14.278 -7.079 -4.067 1.00 94.56 265 ALA A CA 1
ATOM 1971 C C . ALA A 1 265 ? -13.276 -6.414 -5.027 1.00 94.56 265 ALA A C 1
ATOM 1973 O O . ALA A 1 265 ? -12.795 -7.051 -5.969 1.00 94.56 265 ALA A O 1
ATOM 1974 N N . ARG A 1 266 ? -12.888 -5.156 -4.760 1.00 96.00 266 ARG A N 1
ATOM 1975 C CA . ARG A 1 266 ? -11.852 -4.472 -5.543 1.00 96.00 266 ARG A CA 1
ATOM 1976 C C . ARG A 1 266 ? -10.478 -5.079 -5.296 1.00 96.00 266 ARG A C 1
ATOM 1978 O O . ARG A 1 266 ? -9.749 -5.289 -6.261 1.00 96.00 266 ARG A O 1
ATOM 1985 N N . VAL A 1 267 ? -10.138 -5.389 -4.044 1.00 97.31 267 VAL A N 1
ATOM 1986 C CA . VAL A 1 267 ? -8.865 -6.043 -3.693 1.00 97.31 267 VAL A CA 1
ATOM 1987 C C . VAL A 1 267 ? -8.704 -7.356 -4.463 1.00 97.31 267 VAL A C 1
ATOM 1989 O O . VAL A 1 267 ? -7.683 -7.568 -5.116 1.00 97.31 267 VAL A O 1
ATOM 1992 N N . LEU A 1 268 ? -9.738 -8.202 -4.463 1.00 96.25 268 LEU A N 1
ATOM 1993 C CA . LEU A 1 268 ? -9.747 -9.475 -5.183 1.00 96.25 268 LEU A CA 1
ATOM 1994 C C . LEU A 1 268 ? -9.647 -9.292 -6.698 1.00 96.25 268 LEU A C 1
ATOM 1996 O O . LEU A 1 268 ? -8.868 -9.991 -7.341 1.00 96.25 268 LEU A O 1
ATOM 2000 N N . ALA A 1 269 ? -10.390 -8.341 -7.271 1.00 96.38 269 ALA A N 1
ATOM 2001 C CA . ALA A 1 269 ? -10.334 -8.065 -8.704 1.00 96.38 269 ALA A CA 1
ATOM 2002 C C . ALA A 1 269 ? -8.929 -7.625 -9.151 1.00 96.38 269 ALA A C 1
ATOM 2004 O O . ALA A 1 269 ? -8.448 -8.047 -10.204 1.00 96.38 269 ALA A O 1
ATOM 2005 N N . LEU A 1 270 ? -8.252 -6.803 -8.343 1.00 96.94 270 LEU A N 1
ATOM 2006 C CA . LEU A 1 270 ? -6.893 -6.336 -8.621 1.00 96.94 270 LEU A CA 1
ATOM 2007 C C . LEU A 1 270 ? -5.852 -7.448 -8.442 1.00 96.94 270 LEU A C 1
ATOM 2009 O O . LEU A 1 270 ? -4.924 -7.542 -9.246 1.00 96.94 270 LEU A O 1
ATOM 2013 N N . ALA A 1 271 ? -6.025 -8.312 -7.440 1.00 97.12 271 ALA A N 1
ATOM 2014 C CA . ALA A 1 271 ? -5.190 -9.494 -7.252 1.00 97.12 271 ALA A CA 1
ATOM 2015 C C . ALA A 1 271 ? -5.321 -10.476 -8.419 1.00 97.12 271 ALA A C 1
ATOM 2017 O O . ALA A 1 271 ? -4.320 -10.976 -8.926 1.00 97.12 271 ALA A O 1
ATOM 2018 N N . GLU A 1 272 ? -6.541 -10.698 -8.895 1.00 96.81 272 GLU A N 1
ATOM 2019 C CA . GLU A 1 272 ? -6.798 -11.580 -10.026 1.00 96.81 272 GLU A CA 1
ATOM 2020 C C . GLU A 1 272 ? -6.261 -11.001 -11.343 1.00 96.81 272 GLU A C 1
ATOM 2022 O O . GLU A 1 272 ? -5.651 -11.714 -12.139 1.00 96.81 272 GLU A O 1
ATOM 2027 N N . ALA A 1 273 ? -6.393 -9.686 -11.553 1.00 96.06 273 ALA A N 1
ATOM 2028 C CA . ALA A 1 273 ? -5.742 -9.007 -12.671 1.00 96.06 273 ALA A CA 1
ATOM 2029 C C . ALA A 1 273 ? -4.216 -9.189 -12.631 1.00 96.06 273 ALA A C 1
ATOM 2031 O O . ALA A 1 273 ? -3.619 -9.546 -13.645 1.00 96.06 273 ALA A O 1
ATOM 2032 N N . TYR A 1 274 ? -3.596 -9.030 -11.457 1.00 96.38 274 TYR A N 1
ATOM 2033 C CA . TYR A 1 274 ? -2.170 -9.296 -11.276 1.00 96.38 274 TYR A CA 1
ATOM 2034 C C . TYR A 1 274 ? -1.800 -10.752 -11.603 1.00 96.38 274 TYR A C 1
ATOM 2036 O O . TYR A 1 274 ? -0.811 -10.975 -12.299 1.00 96.38 274 TYR A O 1
ATOM 2044 N N . ARG A 1 275 ? -2.584 -11.745 -11.159 1.00 95.94 275 ARG A N 1
ATOM 2045 C CA . ARG A 1 275 ? -2.315 -13.160 -11.472 1.00 95.94 275 ARG A CA 1
ATOM 2046 C C . ARG A 1 275 ? -2.336 -13.421 -12.974 1.00 95.94 275 ARG A C 1
ATOM 2048 O O . ARG A 1 275 ? -1.397 -14.032 -13.480 1.00 95.94 275 ARG A O 1
ATOM 2055 N N . ARG A 1 276 ? -3.339 -12.905 -13.691 1.00 95.12 276 ARG A N 1
ATOM 2056 C CA . ARG A 1 276 ? -3.407 -13.014 -15.159 1.00 95.12 276 ARG A CA 1
ATOM 2057 C C . ARG A 1 276 ? -2.220 -12.338 -15.836 1.00 95.12 276 ARG A C 1
ATOM 2059 O O . ARG A 1 276 ? -1.574 -12.944 -16.685 1.00 95.12 276 ARG A O 1
ATOM 2066 N N . GLU A 1 277 ? -1.886 -11.111 -15.434 1.00 92.69 277 GLU A N 1
ATOM 2067 C CA . GLU A 1 277 ? -0.707 -10.414 -15.961 1.00 92.69 277 GLU A CA 1
ATOM 2068 C C . GLU A 1 277 ? 0.577 -11.217 -15.712 1.00 92.69 277 GLU A C 1
ATOM 2070 O O . GLU A 1 277 ? 1.418 -11.328 -16.599 1.00 92.69 277 GLU A O 1
ATOM 2075 N N . ARG A 1 278 ? 0.728 -11.825 -14.529 1.00 93.06 278 ARG A N 1
ATOM 2076 C CA . ARG A 1 278 ? 1.902 -12.630 -14.181 1.00 93.06 278 ARG A CA 1
ATOM 2077 C C . ARG A 1 278 ? 1.976 -13.943 -14.957 1.00 93.06 278 ARG A C 1
ATOM 2079 O O . ARG A 1 278 ? 3.079 -14.361 -15.294 1.00 93.06 278 ARG A O 1
ATOM 2086 N N . GLN A 1 279 ? 0.840 -14.573 -15.249 1.00 91.44 279 GLN A N 1
ATOM 2087 C CA . GLN A 1 279 ? 0.773 -15.757 -16.111 1.00 91.44 279 GLN A CA 1
ATOM 2088 C C . GLN A 1 279 ? 1.214 -15.431 -17.540 1.00 91.44 279 GLN A C 1
ATOM 2090 O O . GLN A 1 279 ? 1.992 -16.178 -18.125 1.00 91.44 279 GLN A O 1
ATOM 2095 N N . LEU A 1 280 ? 0.771 -14.291 -18.076 1.00 90.38 280 LEU A N 1
ATOM 2096 C CA . LEU A 1 280 ? 1.191 -13.820 -19.396 1.00 90.38 280 LEU A CA 1
ATOM 2097 C C . LEU A 1 280 ? 2.668 -13.398 -19.401 1.00 90.38 280 LEU A C 1
ATOM 2099 O O . LEU A 1 280 ? 3.375 -13.614 -20.384 1.00 90.38 280 LEU A O 1
ATOM 2103 N N . LEU A 1 281 ? 3.144 -12.810 -18.297 1.00 90.56 281 LEU A N 1
ATOM 2104 C CA . LEU A 1 281 ? 4.468 -12.201 -18.163 1.00 90.56 281 LEU A CA 1
ATOM 2105 C C . LEU A 1 281 ? 5.286 -12.813 -16.999 1.00 90.56 281 LEU A C 1
ATOM 2107 O O . LEU A 1 281 ? 5.653 -12.105 -16.049 1.00 90.56 281 LEU A O 1
ATOM 2111 N N . PRO A 1 282 ? 5.647 -14.110 -17.057 1.00 86.62 282 PRO A N 1
ATOM 2112 C CA . PRO A 1 282 ? 6.252 -14.833 -15.929 1.00 86.62 282 PRO A CA 1
ATOM 2113 C C . PRO A 1 282 ? 7.641 -14.315 -15.530 1.00 86.62 282 PRO A C 1
ATOM 2115 O O . PRO A 1 282 ? 8.095 -14.538 -14.409 1.00 86.62 282 PRO A O 1
ATOM 2118 N N . HIS A 1 283 ? 8.312 -13.589 -16.426 1.00 86.94 283 HIS A N 1
ATOM 2119 C CA . HIS A 1 283 ? 9.647 -13.026 -16.206 1.00 86.94 283 HIS A CA 1
ATOM 2120 C C . HIS A 1 283 ? 9.663 -11.497 -16.129 1.00 86.94 283 HIS A C 1
ATOM 2122 O O . HIS A 1 283 ? 10.741 -10.905 -16.115 1.00 86.94 283 HIS A O 1
ATOM 2128 N N . ALA A 1 284 ? 8.499 -10.842 -16.096 1.00 91.12 284 ALA A N 1
ATOM 2129 C CA . ALA A 1 284 ? 8.466 -9.400 -15.895 1.00 91.12 284 ALA A CA 1
ATOM 2130 C C . ALA A 1 284 ? 8.999 -9.033 -14.499 1.00 91.12 284 ALA A C 1
ATOM 2132 O O . ALA A 1 284 ? 8.724 -9.716 -13.508 1.00 91.12 284 ALA A O 1
ATOM 2133 N N . GLY A 1 285 ? 9.773 -7.955 -14.429 1.00 91.19 285 GLY A N 1
ATOM 2134 C CA . GLY A 1 285 ? 10.169 -7.310 -13.185 1.00 91.19 285 GLY A CA 1
ATOM 2135 C C . GLY A 1 285 ? 9.070 -6.388 -12.659 1.00 91.19 285 GLY A C 1
ATOM 2136 O O . GLY A 1 285 ? 8.085 -6.123 -13.340 1.00 91.19 285 GLY A O 1
ATOM 2137 N N . TYR A 1 286 ? 9.252 -5.871 -11.448 1.00 93.75 286 TYR A N 1
ATOM 2138 C CA . TYR A 1 286 ? 8.381 -4.854 -10.854 1.00 93.75 286 TYR A CA 1
ATOM 2139 C C . TYR A 1 286 ? 9.006 -3.461 -11.014 1.00 93.75 286 TYR A C 1
ATOM 2141 O O . TYR A 1 286 ? 10.171 -3.255 -10.662 1.00 93.75 286 TYR A O 1
ATOM 2149 N N . CYS A 1 287 ? 8.233 -2.496 -11.514 1.00 93.00 287 CYS A N 1
ATOM 2150 C CA . CYS A 1 287 ? 8.643 -1.099 -11.598 1.00 93.00 287 CYS A CA 1
ATOM 2151 C C . CYS A 1 287 ? 8.334 -0.365 -10.284 1.00 93.00 287 CYS A C 1
ATOM 2153 O O . CYS A 1 287 ? 7.175 -0.114 -9.961 1.00 93.00 287 CYS A O 1
ATOM 2155 N N . SER A 1 288 ? 9.368 0.071 -9.561 1.00 91.62 288 SER A N 1
ATOM 2156 C CA . SER A 1 288 ? 9.230 0.852 -8.319 1.00 91.62 288 SER A CA 1
ATOM 2157 C C . SER A 1 288 ? 8.528 2.201 -8.507 1.00 91.62 288 SER A C 1
ATOM 2159 O O . SER A 1 288 ? 7.929 2.721 -7.566 1.00 91.62 288 SER A O 1
ATOM 2161 N N . ALA A 1 289 ? 8.576 2.777 -9.709 1.00 88.00 289 ALA A N 1
ATOM 2162 C CA . ALA A 1 289 ? 8.016 4.097 -9.970 1.00 88.00 289 ALA A CA 1
ATOM 2163 C C . ALA A 1 289 ? 6.498 4.074 -10.158 1.00 88.00 289 ALA A C 1
ATOM 2165 O O . ALA A 1 289 ? 5.812 4.857 -9.511 1.00 88.00 289 ALA A O 1
ATOM 2166 N N . CYS A 1 290 ? 5.957 3.178 -10.991 1.00 87.44 290 CYS A N 1
ATOM 2167 C CA . CYS A 1 290 ? 4.511 3.109 -11.252 1.00 87.44 290 CYS A CA 1
ATOM 2168 C C . CYS A 1 290 ? 3.813 1.914 -10.597 1.00 87.44 290 CYS A C 1
ATOM 2170 O O . CYS A 1 290 ? 2.590 1.895 -10.539 1.00 87.44 290 CYS A O 1
ATOM 2172 N N . GLY A 1 291 ? 4.560 0.924 -10.105 1.00 93.31 291 GLY A N 1
ATOM 2173 C CA . GLY A 1 291 ? 3.993 -0.273 -9.498 1.00 93.31 291 GLY A CA 1
ATOM 2174 C C . GLY A 1 291 ? 3.600 -1.381 -10.471 1.00 93.31 291 GLY A C 1
ATOM 2175 O O . GLY A 1 291 ? 3.048 -2.387 -10.028 1.00 93.31 291 GLY A O 1
ATOM 2176 N N . SER A 1 292 ? 3.842 -1.198 -11.772 1.00 93.81 292 SER A N 1
ATOM 2177 C CA . SER A 1 292 ? 3.455 -2.151 -12.819 1.00 93.81 292 SER A CA 1
ATOM 2178 C C . SER A 1 292 ? 4.499 -3.246 -13.036 1.00 93.81 292 SER A C 1
ATOM 2180 O O . SER A 1 292 ? 5.657 -3.112 -12.629 1.00 93.81 292 SER A O 1
ATOM 2182 N N . LEU A 1 293 ? 4.085 -4.327 -13.700 1.00 94.12 293 LEU A N 1
ATOM 2183 C CA . LEU A 1 293 ? 5.012 -5.317 -14.239 1.00 94.12 293 LEU A CA 1
ATOM 2184 C C . LEU A 1 293 ? 5.679 -4.760 -15.504 1.00 94.12 293 LEU A C 1
ATOM 2186 O O . LEU A 1 293 ? 5.034 -4.082 -16.296 1.00 94.12 293 LEU A O 1
ATOM 2190 N N . THR A 1 294 ? 6.969 -5.036 -15.674 1.00 92.56 294 THR A N 1
ATOM 2191 C CA . THR A 1 294 ? 7.794 -4.534 -16.778 1.00 92.56 294 THR A CA 1
ATOM 2192 C C . THR A 1 294 ? 8.665 -5.644 -17.358 1.00 92.56 294 THR A C 1
ATOM 2194 O O . THR A 1 294 ? 9.384 -6.344 -16.646 1.00 92.56 294 THR A O 1
ATOM 2197 N N . GLN A 1 295 ? 8.610 -5.821 -18.669 1.00 93.25 295 GLN A N 1
ATOM 2198 C CA . GLN A 1 295 ? 9.461 -6.717 -19.436 1.00 93.25 295 GLN A CA 1
ATOM 2199 C C . GLN A 1 295 ? 10.753 -6.047 -19.895 1.00 93.25 295 GLN A C 1
ATOM 2201 O O . GLN A 1 295 ? 11.689 -6.756 -20.254 1.00 93.25 295 GLN A O 1
ATOM 2206 N N . ALA A 1 296 ? 10.841 -4.715 -19.885 1.00 90.12 296 ALA A N 1
ATOM 2207 C CA . ALA A 1 296 ? 11.995 -4.003 -20.430 1.00 90.12 296 ALA A CA 1
ATOM 2208 C C . ALA A 1 296 ? 13.332 -4.514 -19.868 1.00 90.12 296 ALA A C 1
ATOM 2210 O O . ALA A 1 296 ? 14.252 -4.796 -20.635 1.00 90.12 296 ALA A O 1
ATOM 2211 N N . GLY A 1 297 ? 13.415 -4.754 -18.555 1.00 89.12 297 GLY A N 1
ATOM 2212 C CA . GLY A 1 297 ? 14.619 -5.298 -17.918 1.00 89.12 297 GLY A CA 1
ATOM 2213 C C . GLY A 1 297 ? 15.082 -6.647 -18.495 1.00 89.12 297 GLY A C 1
ATOM 2214 O O . GLY A 1 297 ? 16.286 -6.861 -18.660 1.00 89.12 297 GLY A O 1
ATOM 2215 N N . ARG A 1 298 ? 14.143 -7.518 -18.901 1.00 89.50 298 ARG A N 1
ATOM 2216 C CA . ARG A 1 298 ? 14.419 -8.826 -19.530 1.00 89.50 298 ARG A CA 1
ATOM 2217 C C . ARG A 1 298 ? 15.165 -8.678 -20.855 1.00 89.50 298 ARG A C 1
ATOM 2219 O O . ARG A 1 298 ? 16.040 -9.488 -21.155 1.00 89.50 298 ARG A O 1
ATOM 2226 N N . TYR A 1 299 ? 14.838 -7.648 -21.629 1.00 88.69 299 TYR A N 1
ATOM 2227 C CA . TYR A 1 299 ? 15.446 -7.381 -22.934 1.00 88.69 299 TYR A CA 1
ATOM 2228 C C . TYR A 1 299 ? 16.654 -6.429 -22.847 1.00 88.69 299 TYR A C 1
ATOM 2230 O O . TYR A 1 299 ? 17.192 -6.015 -23.869 1.00 88.69 299 TYR A O 1
ATOM 2238 N N . GLY A 1 300 ? 17.112 -6.090 -21.635 1.00 88.19 300 GLY A N 1
ATOM 2239 C CA . GLY A 1 300 ? 18.220 -5.150 -21.416 1.00 88.19 300 GLY A CA 1
ATOM 2240 C C . GLY A 1 300 ? 17.811 -3.674 -21.503 1.00 88.19 300 GLY A C 1
ATOM 2241 O O . GLY A 1 300 ? 18.670 -2.798 -21.588 1.00 88.19 300 GLY A O 1
ATOM 2242 N N . GLY A 1 301 ? 16.508 -3.387 -21.480 1.00 86.69 301 GLY A N 1
ATOM 2243 C CA . GLY A 1 301 ? 15.949 -2.042 -21.443 1.00 86.69 301 GLY A CA 1
ATOM 2244 C C . GLY A 1 301 ? 16.182 -1.364 -20.095 1.00 86.69 301 GLY A C 1
ATOM 2245 O O . GLY A 1 301 ? 16.095 -1.982 -19.032 1.00 86.69 301 GLY A O 1
ATOM 2246 N N . GLY A 1 302 ? 16.491 -0.069 -20.142 1.00 86.31 302 GLY A N 1
ATOM 2247 C CA . GLY A 1 302 ? 16.763 0.744 -18.956 1.00 86.31 302 GLY A CA 1
ATOM 2248 C C . GLY A 1 302 ? 15.539 1.448 -18.372 1.00 86.31 302 GLY A C 1
ATOM 2249 O O . GLY A 1 302 ? 15.663 2.027 -17.296 1.00 86.31 302 GLY A O 1
ATOM 2250 N N . ALA A 1 303 ? 14.389 1.417 -19.051 1.00 86.81 303 ALA A N 1
ATOM 2251 C CA . ALA A 1 303 ? 13.191 2.167 -18.680 1.00 86.81 303 ALA A CA 1
ATOM 2252 C C . ALA A 1 303 ? 11.928 1.301 -18.752 1.00 86.81 303 ALA A C 1
ATOM 2254 O O . ALA A 1 303 ? 11.802 0.447 -19.627 1.00 86.81 303 ALA A O 1
ATOM 2255 N N . CYS A 1 304 ? 10.992 1.531 -17.834 1.00 86.94 304 CYS A N 1
ATOM 2256 C CA . CYS A 1 304 ? 9.701 0.854 -17.803 1.00 86.94 304 CYS A CA 1
ATOM 2257 C C . CYS A 1 304 ? 8.860 1.232 -19.026 1.00 86.94 304 CYS A C 1
ATOM 2259 O O . CYS A 1 304 ? 8.638 2.414 -19.275 1.00 86.94 304 CYS A O 1
ATOM 2261 N N . GLU A 1 305 ? 8.326 0.243 -19.736 1.00 86.38 305 GLU A N 1
ATOM 2262 C CA . GLU A 1 305 ? 7.447 0.452 -20.890 1.00 86.38 305 GLU A CA 1
ATOM 2263 C C . GLU A 1 305 ? 6.080 1.057 -20.527 1.00 86.38 305 GLU A C 1
ATOM 2265 O O . GLU A 1 305 ? 5.414 1.615 -21.388 1.00 86.38 305 GLU A O 1
ATOM 2270 N N . THR A 1 306 ? 5.658 0.996 -19.258 1.00 86.00 306 THR A N 1
ATOM 2271 C CA . THR A 1 306 ? 4.376 1.571 -18.814 1.00 86.00 306 THR A CA 1
ATOM 2272 C C . THR A 1 306 ? 4.474 3.059 -18.482 1.00 86.00 306 THR A C 1
ATOM 2274 O O . THR A 1 306 ? 3.532 3.803 -18.721 1.00 86.00 306 THR A O 1
ATOM 2277 N N . CYS A 1 307 ? 5.575 3.501 -17.864 1.00 83.19 307 CYS A N 1
ATOM 2278 C CA . CYS A 1 307 ? 5.676 4.861 -17.311 1.00 83.19 307 CYS A CA 1
ATOM 2279 C C . CYS A 1 307 ? 6.953 5.621 -17.690 1.00 83.19 307 CYS A C 1
ATOM 2281 O O . CYS A 1 307 ? 7.120 6.767 -17.280 1.00 83.19 307 CYS A O 1
ATOM 2283 N N . GLY A 1 308 ? 7.887 4.987 -18.403 1.00 83.12 308 GLY A N 1
ATOM 2284 C CA . GLY A 1 308 ? 9.164 5.580 -18.807 1.00 83.12 308 GLY A CA 1
ATOM 2285 C C . GLY A 1 308 ? 10.193 5.755 -17.685 1.00 83.12 308 GLY A C 1
ATOM 2286 O O . GLY A 1 308 ? 11.288 6.255 -17.937 1.00 83.12 308 GLY A O 1
ATOM 2287 N N . ALA A 1 309 ? 9.892 5.356 -16.446 1.00 84.25 309 ALA A N 1
ATOM 2288 C CA . ALA A 1 309 ? 10.830 5.502 -15.337 1.00 84.25 309 ALA A CA 1
ATOM 2289 C C . ALA A 1 309 ? 12.037 4.566 -15.474 1.00 84.25 309 ALA A C 1
ATOM 2291 O O . ALA A 1 309 ? 11.900 3.417 -15.902 1.00 84.25 309 ALA A O 1
ATOM 2292 N N . ALA A 1 310 ? 13.206 5.040 -15.038 1.00 87.00 310 ALA A N 1
ATOM 2293 C CA . ALA A 1 310 ? 14.425 4.245 -15.029 1.00 87.00 310 ALA A CA 1
ATOM 2294 C C . ALA A 1 310 ? 14.270 2.996 -14.147 1.00 87.00 310 ALA A C 1
ATOM 2296 O O . ALA A 1 310 ? 13.845 3.071 -12.992 1.00 87.00 310 ALA A O 1
ATOM 2297 N N . LEU A 1 311 ? 14.644 1.843 -14.695 1.00 86.94 311 LEU A N 1
ATOM 2298 C CA . LEU A 1 311 ? 14.627 0.570 -13.995 1.00 86.94 311 LEU A CA 1
ATOM 2299 C C . LEU A 1 311 ? 15.896 0.393 -13.148 1.00 86.94 311 LEU A C 1
ATOM 2301 O O . LEU A 1 311 ? 16.994 0.706 -13.631 1.00 86.94 311 LEU A O 1
ATOM 2305 N N . PRO A 1 312 ? 15.788 -0.139 -11.916 1.00 84.56 312 PRO A N 1
ATOM 2306 C CA . PRO A 1 312 ? 16.944 -0.481 -11.089 1.00 84.56 312 PRO A CA 1
ATOM 2307 C C . PRO A 1 312 ? 17.923 -1.410 -11.816 1.00 84.56 312 PRO A C 1
ATOM 2309 O O . PRO A 1 312 ? 17.503 -2.273 -12.588 1.00 84.56 312 PRO A O 1
ATOM 2312 N N . ALA A 1 313 ? 19.226 -1.259 -11.573 1.00 82.69 313 ALA A N 1
ATOM 2313 C CA . ALA A 1 313 ? 20.252 -2.039 -12.272 1.00 82.69 313 ALA A CA 1
ATOM 2314 C C . ALA A 1 313 ? 20.067 -3.559 -12.104 1.00 82.69 313 ALA A C 1
ATOM 2316 O O . ALA A 1 313 ? 20.246 -4.304 -13.059 1.00 82.69 313 ALA A O 1
ATOM 2317 N N . ASP A 1 314 ? 19.614 -4.006 -10.933 1.00 81.50 314 ASP A N 1
ATOM 2318 C CA . ASP A 1 314 ? 19.369 -5.415 -10.604 1.00 81.50 314 ASP A CA 1
ATOM 2319 C C . ASP A 1 314 ? 18.100 -6.002 -11.253 1.00 81.50 314 ASP A C 1
ATOM 2321 O O . ASP A 1 314 ? 17.881 -7.209 -11.201 1.00 81.50 314 ASP A O 1
ATOM 2325 N N . THR A 1 315 ? 17.257 -5.172 -11.876 1.00 76.62 315 THR A N 1
ATOM 2326 C CA . THR A 1 315 ? 16.141 -5.644 -12.723 1.00 76.62 315 THR A CA 1
ATOM 2327 C C . THR A 1 315 ? 16.538 -5.826 -14.183 1.00 76.62 315 THR A C 1
ATOM 2329 O O . THR A 1 315 ? 15.767 -6.386 -14.964 1.00 76.62 315 THR A O 1
ATOM 2332 N N . ARG A 1 316 ? 17.722 -5.342 -14.572 1.00 75.00 316 ARG A N 1
ATOM 2333 C CA . ARG A 1 316 ? 18.229 -5.455 -15.938 1.00 75.00 316 ARG A CA 1
ATOM 2334 C C . ARG A 1 316 ? 18.952 -6.782 -16.084 1.00 75.00 316 ARG A C 1
ATOM 2336 O O . ARG A 1 316 ? 19.611 -7.241 -15.153 1.00 75.00 316 ARG A O 1
ATOM 2343 N N . ARG A 1 317 ? 18.843 -7.389 -17.264 1.00 72.75 317 ARG A N 1
ATOM 2344 C CA . ARG A 1 317 ? 19.591 -8.599 -17.609 1.00 72.75 317 ARG A CA 1
ATOM 2345 C C . ARG A 1 317 ? 21.087 -8.373 -17.299 1.00 72.75 317 ARG A C 1
ATOM 2347 O O . ARG A 1 317 ? 21.678 -7.474 -17.892 1.00 72.75 317 ARG A O 1
ATOM 2354 N N . PRO A 1 318 ? 21.691 -9.146 -16.376 1.00 60.41 318 PRO A N 1
ATOM 2355 C CA . PRO A 1 318 ? 23.045 -8.872 -15.893 1.00 60.41 318 PRO A CA 1
ATOM 2356 C C . PRO A 1 318 ? 24.127 -9.176 -16.936 1.00 60.41 318 PRO A C 1
ATOM 2358 O O . PRO A 1 318 ? 25.247 -8.689 -16.818 1.00 60.41 318 PRO A O 1
ATOM 2361 N N . THR A 1 319 ? 23.808 -9.969 -17.962 1.00 61.66 319 THR A N 1
ATOM 2362 C CA . THR A 1 319 ? 24.771 -10.438 -18.960 1.00 61.66 319 THR A CA 1
ATOM 2363 C C . THR A 1 319 ? 24.142 -10.480 -20.356 1.00 61.66 319 THR A C 1
ATOM 2365 O O . THR A 1 319 ? 23.132 -11.150 -20.589 1.00 61.66 319 THR A O 1
ATOM 2368 N N . GLY A 1 320 ? 24.742 -9.741 -21.292 1.00 69.12 320 GLY A N 1
ATOM 2369 C CA . GLY A 1 320 ? 24.372 -9.715 -22.710 1.00 69.12 320 GLY A CA 1
ATOM 2370 C C . GLY A 1 320 ? 24.088 -8.313 -23.251 1.00 69.12 320 GLY A C 1
ATOM 2371 O O . GLY A 1 320 ? 23.657 -7.419 -22.523 1.00 69.12 320 GLY A O 1
ATOM 2372 N N . ALA A 1 321 ? 24.330 -8.125 -24.550 1.00 79.00 321 ALA A N 1
ATOM 2373 C CA . ALA A 1 321 ? 23.877 -6.932 -25.252 1.00 79.00 321 ALA A CA 1
ATOM 2374 C C . ALA A 1 321 ? 22.333 -6.851 -25.211 1.00 79.00 321 ALA A C 1
ATOM 2376 O O . ALA A 1 321 ? 21.677 -7.897 -25.249 1.00 79.00 321 ALA A O 1
ATOM 2377 N N . PRO A 1 322 ? 21.740 -5.644 -25.138 1.00 84.62 322 PRO A N 1
ATOM 2378 C CA . PRO A 1 322 ? 20.291 -5.481 -25.203 1.00 84.62 322 PRO A CA 1
ATOM 2379 C C . PRO A 1 322 ? 19.706 -6.124 -26.465 1.00 84.62 322 PRO A C 1
ATOM 2381 O O . PRO A 1 322 ? 20.245 -5.941 -27.560 1.00 84.62 322 PRO A O 1
ATOM 2384 N N . ASP A 1 323 ? 18.584 -6.830 -26.319 1.00 88.62 323 ASP A N 1
ATOM 2385 C CA . ASP A 1 323 ? 17.819 -7.357 -27.451 1.00 88.62 323 ASP A CA 1
ATOM 2386 C C . ASP A 1 323 ? 17.061 -6.196 -28.097 1.00 88.62 323 ASP A C 1
ATOM 2388 O O . ASP A 1 323 ? 15.941 -5.853 -27.713 1.00 88.62 323 ASP A O 1
ATOM 2392 N N . ARG A 1 324 ? 17.726 -5.534 -29.049 1.00 85.62 324 ARG A N 1
ATOM 2393 C CA . ARG A 1 324 ? 17.211 -4.321 -29.690 1.00 85.62 324 ARG A CA 1
ATOM 2394 C C . ARG A 1 324 ? 15.895 -4.567 -30.420 1.00 85.62 324 ARG A C 1
ATOM 2396 O O . ARG A 1 324 ? 15.036 -3.705 -30.361 1.00 85.62 324 ARG A O 1
ATOM 2403 N N . ALA A 1 325 ? 15.712 -5.725 -31.053 1.00 85.31 325 ALA A N 1
ATOM 2404 C CA . ALA A 1 325 ? 14.478 -6.033 -31.774 1.00 85.31 325 ALA A CA 1
ATOM 2405 C C . ALA A 1 325 ? 13.300 -6.272 -30.815 1.00 85.31 325 ALA A C 1
ATOM 2407 O O . ALA A 1 325 ? 12.177 -5.850 -31.086 1.00 85.31 325 ALA A O 1
ATOM 2408 N N . ALA A 1 326 ? 13.536 -6.932 -29.677 1.00 87.75 326 ALA A N 1
ATOM 2409 C CA . ALA A 1 326 ? 12.501 -7.103 -28.661 1.00 87.75 326 ALA A CA 1
ATOM 2410 C C . ALA A 1 326 ? 12.156 -5.789 -27.954 1.00 87.75 326 ALA A C 1
ATOM 2412 O O . ALA A 1 326 ? 10.976 -5.510 -27.756 1.00 87.75 326 ALA A O 1
ATOM 2413 N N . LEU A 1 327 ? 13.160 -4.971 -27.616 1.00 83.62 327 LEU A N 1
ATOM 2414 C CA . LEU A 1 327 ? 12.933 -3.619 -27.101 1.00 83.62 327 LEU A CA 1
ATOM 2415 C C . LEU A 1 327 ? 12.177 -2.764 -28.115 1.00 83.62 327 LEU A C 1
ATOM 2417 O O . LEU A 1 327 ? 11.267 -2.041 -27.718 1.00 83.62 327 LEU A O 1
ATOM 2421 N N . ALA A 1 328 ? 12.478 -2.936 -29.404 1.00 81.19 328 ALA A N 1
ATOM 2422 C CA . ALA A 1 328 ? 11.800 -2.223 -30.464 1.00 81.19 328 ALA A CA 1
ATOM 2423 C C . ALA A 1 328 ? 10.300 -2.505 -30.503 1.00 81.19 328 ALA A C 1
ATOM 2425 O O . ALA A 1 328 ? 9.477 -1.595 -30.416 1.00 81.19 328 ALA A O 1
ATOM 2426 N N . ARG A 1 329 ? 9.936 -3.788 -30.495 1.00 82.94 329 ARG A N 1
ATOM 2427 C CA . ARG A 1 329 ? 8.533 -4.200 -30.391 1.00 82.94 329 ARG A CA 1
ATOM 2428 C C . ARG A 1 329 ? 7.890 -3.762 -29.076 1.00 82.94 329 ARG A C 1
ATOM 2430 O O . ARG A 1 329 ? 6.738 -3.345 -29.077 1.00 82.94 329 ARG A O 1
ATOM 2437 N N . LEU A 1 330 ? 8.615 -3.858 -27.958 1.00 84.12 330 LEU A N 1
ATOM 2438 C CA . LEU A 1 330 ? 8.086 -3.532 -26.632 1.00 84.12 330 LEU A CA 1
ATOM 2439 C C . LEU A 1 330 ? 7.751 -2.043 -26.489 1.00 84.12 330 LEU A C 1
ATOM 2441 O O . LEU A 1 330 ? 6.739 -1.705 -25.882 1.00 84.12 330 LEU A O 1
ATOM 2445 N N . TYR A 1 331 ? 8.597 -1.165 -27.025 1.00 81.12 331 TYR A N 1
ATOM 2446 C CA . 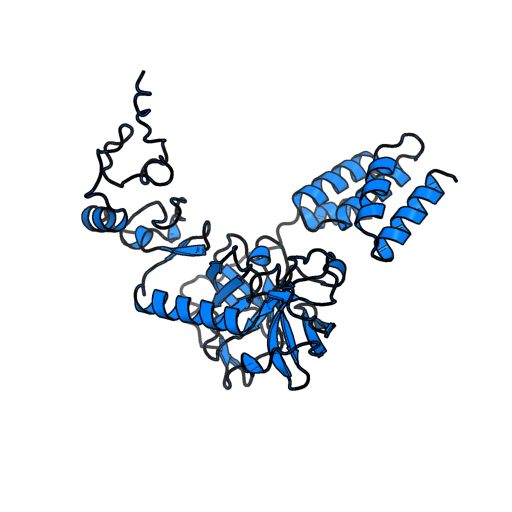TYR A 1 331 ? 8.398 0.281 -26.957 1.00 81.12 331 TYR A CA 1
ATOM 2447 C C . TYR A 1 331 ? 7.599 0.850 -28.138 1.00 81.12 331 TYR A C 1
ATOM 2449 O O . TYR A 1 331 ? 7.300 2.043 -28.140 1.00 81.12 331 TYR A O 1
ATOM 2457 N N . GLY A 1 332 ? 7.225 0.018 -29.116 1.00 72.75 332 GLY A N 1
ATOM 2458 C CA . GLY A 1 332 ? 6.490 0.456 -30.303 1.00 72.75 332 GLY A CA 1
ATOM 2459 C C . GLY A 1 332 ? 7.345 1.298 -31.255 1.00 72.75 332 GLY A C 1
ATOM 2460 O O . GLY A 1 332 ? 6.885 2.317 -31.763 1.00 72.75 332 GLY A O 1
ATOM 2461 N N . GLU A 1 333 ? 8.597 0.891 -31.478 1.00 63.03 333 GLU A N 1
ATOM 2462 C CA . GLU A 1 333 ? 9.579 1.600 -32.316 1.00 63.03 333 GLU A CA 1
ATOM 2463 C C . GLU A 1 333 ? 9.217 1.685 -33.796 1.00 63.03 333 GLU A C 1
ATOM 2465 O O . GLU A 1 333 ? 9.747 2.532 -34.511 1.00 63.03 333 GLU A O 1
ATOM 2470 N N . ASP A 1 334 ? 8.281 0.858 -34.251 1.00 54.53 334 ASP A N 1
ATOM 2471 C CA . ASP A 1 334 ? 7.907 0.771 -35.661 1.00 54.53 334 ASP A CA 1
ATOM 2472 C C . ASP A 1 334 ? 7.014 1.947 -36.128 1.00 54.53 334 ASP A C 1
ATOM 2474 O O . ASP A 1 334 ? 6.521 1.930 -37.253 1.00 54.53 334 ASP A O 1
ATOM 2478 N N . ALA A 1 335 ? 6.799 2.982 -35.296 1.00 51.31 335 ALA A N 1
ATOM 2479 C CA . ALA A 1 335 ? 5.824 4.048 -35.568 1.00 51.31 335 ALA A CA 1
ATOM 2480 C C . ALA A 1 335 ? 6.336 5.511 -35.552 1.00 51.31 335 ALA A C 1
ATOM 2482 O O . ALA A 1 335 ? 5.534 6.406 -35.820 1.00 51.31 335 ALA A O 1
ATOM 2483 N N . ALA A 1 336 ? 7.613 5.828 -35.277 1.00 56.44 336 ALA A N 1
ATOM 2484 C CA . ALA A 1 336 ? 8.055 7.237 -35.245 1.00 56.44 336 ALA A CA 1
ATOM 2485 C C . ALA A 1 336 ? 9.542 7.480 -35.566 1.00 56.44 336 ALA A C 1
ATOM 2487 O O . ALA A 1 336 ? 10.400 6.627 -35.353 1.00 56.44 336 ALA A O 1
ATOM 2488 N N . GLN A 1 337 ? 9.836 8.697 -36.050 1.00 64.38 337 GLN A N 1
ATOM 2489 C CA . GLN A 1 337 ? 11.188 9.191 -36.334 1.00 64.38 337 GLN A CA 1
ATOM 2490 C C . GLN A 1 337 ? 12.159 8.971 -35.149 1.00 64.38 337 GLN A C 1
ATOM 2492 O O . GLN A 1 337 ? 11.773 9.179 -33.994 1.00 64.38 337 GLN A O 1
ATOM 2497 N N . PRO A 1 338 ? 13.431 8.605 -35.413 1.00 70.38 338 PRO A N 1
ATOM 2498 C CA . PRO A 1 338 ? 14.432 8.378 -34.374 1.00 70.38 338 PRO A CA 1
ATOM 2499 C C . PRO A 1 338 ? 14.657 9.621 -33.505 1.00 70.38 338 PRO A C 1
ATOM 2501 O O . PRO A 1 338 ? 14.666 10.757 -33.975 1.00 70.38 338 PRO A O 1
ATOM 2504 N N . CYS A 1 339 ? 14.894 9.404 -32.211 1.00 72.31 339 CYS A N 1
ATOM 2505 C CA . CYS A 1 339 ? 15.180 10.459 -31.248 1.00 72.31 339 CYS A CA 1
ATOM 2506 C C . CYS A 1 339 ? 16.381 11.309 -31.691 1.00 72.31 339 CYS A C 1
ATOM 2508 O O . CYS A 1 339 ? 17.509 10.815 -31.726 1.00 72.31 339 CYS A O 1
ATOM 2510 N N . ILE A 1 340 ? 16.163 12.614 -31.878 1.00 80.50 340 ILE A N 1
ATOM 2511 C CA . ILE A 1 340 ? 17.188 13.587 -32.303 1.00 80.50 340 ILE A CA 1
ATOM 2512 C C . ILE A 1 340 ? 18.431 13.651 -31.399 1.00 80.50 340 ILE A C 1
ATOM 2514 O O . ILE A 1 340 ? 19.482 14.116 -31.818 1.00 80.50 340 ILE A O 1
ATOM 2518 N N . HIS A 1 341 ? 18.329 13.189 -30.148 1.00 79.75 341 HIS A N 1
ATOM 2519 C CA . HIS A 1 341 ? 19.428 13.265 -29.180 1.00 79.75 341 HIS A CA 1
ATOM 2520 C C . HIS A 1 341 ? 20.328 12.035 -29.154 1.00 79.75 341 HIS A C 1
ATOM 2522 O O . HIS A 1 341 ? 21.454 12.119 -28.677 1.00 79.75 341 HIS A O 1
ATOM 2528 N N . CYS A 1 342 ? 19.814 10.869 -29.541 1.00 73.69 342 CYS A N 1
ATOM 2529 C CA . CYS A 1 342 ? 20.550 9.609 -29.385 1.00 73.69 342 CYS A CA 1
ATOM 2530 C C . CYS A 1 342 ? 20.330 8.607 -30.525 1.00 73.69 342 CYS A C 1
ATOM 2532 O O . CYS A 1 342 ? 20.773 7.465 -30.416 1.00 73.69 342 CYS A O 1
ATOM 2534 N N . GLY A 1 343 ? 19.614 9.007 -31.582 1.00 67.81 343 GLY A N 1
ATOM 2535 C CA . GLY A 1 343 ? 19.293 8.181 -32.747 1.00 67.81 343 GLY A CA 1
ATOM 2536 C C . GLY A 1 343 ? 18.363 7.003 -32.454 1.00 67.81 343 GLY A C 1
ATOM 2537 O O . GLY A 1 343 ? 18.221 6.115 -33.284 1.00 67.81 343 GLY A O 1
ATOM 2538 N N . ALA A 1 344 ? 17.770 6.941 -31.261 1.00 66.88 344 ALA A N 1
ATOM 2539 C CA . ALA A 1 344 ? 16.997 5.784 -30.838 1.00 66.88 344 ALA A CA 1
ATOM 2540 C C . ALA A 1 344 ? 15.575 5.820 -31.391 1.00 66.88 344 ALA A C 1
ATOM 2542 O O . ALA A 1 344 ? 14.870 6.807 -31.201 1.00 66.88 344 ALA A O 1
ATOM 2543 N N . THR A 1 345 ? 15.150 4.722 -32.002 1.00 64.38 345 THR A N 1
ATOM 2544 C CA . THR A 1 345 ? 13.800 4.514 -32.534 1.00 64.38 345 THR A CA 1
ATOM 2545 C C . THR A 1 345 ? 12.783 4.104 -31.469 1.00 64.38 345 THR A C 1
ATOM 2547 O O . THR A 1 345 ? 11.609 4.070 -31.796 1.00 64.38 345 THR A O 1
ATOM 2550 N N . VAL A 1 346 ? 13.218 3.914 -30.205 1.00 61.25 346 VAL A N 1
ATOM 2551 C CA . VAL A 1 346 ? 12.505 3.546 -28.935 1.00 61.25 346 VAL A CA 1
ATOM 2552 C C . VAL A 1 346 ? 11.182 4.261 -28.616 1.00 61.25 346 VAL A C 1
ATOM 2554 O O . VAL A 1 346 ? 10.667 4.089 -27.519 1.00 61.25 346 VAL A O 1
ATOM 2557 N N . GLY A 1 347 ? 10.636 5.095 -29.497 1.00 66.75 347 GLY A N 1
ATOM 2558 C CA . GLY A 1 347 ? 9.445 5.891 -29.235 1.00 66.75 347 GLY A CA 1
ATOM 2559 C C . GLY A 1 347 ? 9.660 6.972 -28.167 1.00 66.75 347 GLY A C 1
ATOM 2560 O O . GLY A 1 347 ? 10.753 7.177 -27.617 1.00 66.75 347 GLY A O 1
ATOM 2561 N N . ALA A 1 348 ? 8.589 7.708 -27.877 1.00 67.69 348 ALA A N 1
ATOM 2562 C CA . ALA A 1 348 ? 8.567 8.735 -26.845 1.00 67.69 348 ALA A CA 1
ATOM 2563 C C . ALA A 1 348 ? 7.337 8.578 -25.949 1.00 67.69 348 ALA A C 1
ATOM 2565 O O . ALA A 1 348 ? 6.226 8.404 -26.439 1.00 67.69 348 ALA A O 1
ATOM 2566 N N . TYR A 1 349 ? 7.527 8.708 -24.636 1.00 62.34 349 TYR A N 1
ATOM 2567 C CA . TYR A 1 349 ? 6.438 8.785 -23.662 1.00 62.34 349 TYR A CA 1
ATOM 2568 C C . TYR A 1 349 ? 6.377 10.200 -23.093 1.00 62.34 349 TYR A C 1
ATOM 2570 O O . TYR A 1 349 ? 7.396 10.731 -22.646 1.00 62.34 349 TYR A O 1
ATOM 2578 N N . ALA A 1 350 ? 5.201 10.833 -23.155 1.00 64.19 350 ALA A N 1
ATOM 2579 C CA . ALA A 1 350 ? 5.005 12.234 -22.765 1.00 64.19 350 ALA A CA 1
ATOM 2580 C C . ALA A 1 350 ? 6.046 13.190 -23.397 1.00 64.19 350 ALA A C 1
ATOM 2582 O O . ALA A 1 350 ? 6.594 14.074 -22.738 1.00 64.19 350 ALA A O 1
ATOM 2583 N N . GLY A 1 351 ? 6.377 12.965 -24.674 1.00 70.12 351 GLY A N 1
ATOM 2584 C CA . GLY A 1 351 ? 7.362 13.762 -25.405 1.00 70.12 351 GLY A CA 1
ATOM 2585 C C . GLY A 1 351 ? 8.811 13.568 -24.950 1.00 70.12 351 GLY A C 1
ATOM 2586 O O . GLY A 1 351 ? 9.634 14.426 -25.247 1.00 70.12 351 GLY A O 1
ATOM 2587 N N . ARG A 1 352 ? 9.154 12.492 -24.225 1.00 74.50 352 ARG A N 1
ATOM 2588 C CA . ARG A 1 352 ? 10.534 12.153 -23.826 1.00 74.50 352 ARG A CA 1
ATOM 2589 C C . ARG A 1 352 ? 10.949 10.805 -24.400 1.00 74.50 352 ARG A C 1
ATOM 2591 O O . ARG A 1 352 ? 10.203 9.835 -24.316 1.00 74.50 352 ARG A O 1
ATOM 2598 N N . CYS A 1 353 ? 12.160 10.741 -24.944 1.00 75.06 353 CYS A N 1
ATOM 2599 C CA . CYS A 1 353 ? 12.736 9.523 -25.505 1.00 75.06 353 CYS A CA 1
ATOM 2600 C C . CYS A 1 353 ? 12.884 8.454 -24.422 1.00 75.06 353 CYS A C 1
ATOM 2602 O O . CYS A 1 353 ? 13.524 8.703 -23.398 1.00 75.06 353 CYS A O 1
ATOM 2604 N N . LEU A 1 354 ? 12.370 7.251 -24.676 1.00 67.88 354 LEU A N 1
ATOM 2605 C CA . LEU A 1 354 ? 12.419 6.147 -23.713 1.00 67.88 354 LEU A CA 1
ATOM 2606 C C . LEU A 1 354 ? 13.837 5.599 -23.456 1.00 67.88 354 LEU A C 1
ATOM 2608 O O . LEU A 1 354 ? 14.055 4.908 -22.464 1.00 67.88 354 LEU A O 1
ATOM 2612 N N . ARG A 1 355 ? 14.832 5.942 -24.290 1.00 67.00 355 ARG A N 1
ATOM 2613 C CA . ARG A 1 355 ? 16.241 5.544 -24.096 1.00 67.00 355 ARG A CA 1
ATOM 2614 C C . ARG A 1 355 ? 17.057 6.581 -23.347 1.00 67.00 355 ARG A C 1
ATOM 2616 O O . ARG A 1 355 ? 17.762 6.231 -22.408 1.00 67.00 355 ARG A O 1
ATOM 2623 N N . CYS A 1 356 ? 17.029 7.836 -23.792 1.00 74.31 356 CYS A N 1
ATOM 2624 C CA . CYS A 1 356 ? 17.888 8.881 -23.226 1.00 74.31 356 CYS A CA 1
ATOM 2625 C C . CYS A 1 356 ? 17.159 9.828 -22.264 1.00 74.31 356 CYS A C 1
ATOM 2627 O O . CYS A 1 356 ? 17.801 10.683 -21.659 1.00 74.31 356 CYS A O 1
ATOM 2629 N N . GLY A 1 357 ? 15.832 9.725 -22.138 1.00 69.44 357 GLY A N 1
ATOM 2630 C CA . GLY A 1 357 ? 15.014 10.562 -21.254 1.00 69.44 357 GLY A CA 1
ATOM 2631 C C . GLY A 1 357 ? 14.918 12.038 -21.663 1.00 69.44 357 GLY A C 1
ATOM 2632 O O . GLY A 1 357 ? 14.295 12.830 -20.947 1.00 69.44 357 GLY A O 1
ATOM 2633 N N . ARG A 1 358 ? 15.531 12.432 -22.788 1.00 74.56 358 ARG A N 1
ATOM 2634 C CA . ARG A 1 358 ? 15.490 13.804 -23.313 1.00 74.56 358 ARG A CA 1
ATOM 2635 C C . ARG A 1 358 ? 14.214 14.046 -24.106 1.00 74.56 358 ARG A C 1
ATOM 2637 O O . ARG A 1 358 ? 13.695 13.138 -24.754 1.00 74.56 358 ARG A O 1
ATOM 2644 N N . THR A 1 359 ? 13.726 15.278 -24.052 1.00 80.25 359 THR A N 1
ATOM 2645 C CA . THR A 1 359 ? 12.508 15.701 -24.740 1.00 80.25 359 THR A CA 1
ATOM 2646 C C . THR A 1 359 ? 12.683 15.577 -26.257 1.00 80.25 359 THR A C 1
ATOM 2648 O O . THR A 1 359 ? 13.655 16.087 -26.813 1.00 80.25 359 THR A O 1
ATOM 2651 N N . THR A 1 360 ? 11.764 14.882 -26.922 1.00 72.00 360 THR A N 1
ATOM 2652 C CA . THR A 1 360 ? 11.753 14.599 -28.368 1.00 72.00 360 THR A CA 1
ATOM 2653 C C . THR A 1 360 ? 10.954 15.623 -29.169 1.00 72.00 360 THR A C 1
ATOM 2655 O O . THR A 1 360 ? 10.666 15.381 -30.335 1.00 72.00 360 THR A O 1
ATOM 2658 N N . ALA A 1 361 ? 10.571 16.752 -28.566 1.00 66.06 361 ALA A N 1
ATOM 2659 C CA . ALA A 1 361 ? 9.751 17.754 -29.230 1.00 66.06 361 ALA A CA 1
ATOM 2660 C C . ALA A 1 361 ? 10.423 18.287 -30.507 1.00 66.06 361 ALA A C 1
ATOM 2662 O O . ALA A 1 361 ? 11.460 18.945 -30.443 1.00 66.06 361 ALA A O 1
ATOM 2663 N N . VAL A 1 362 ? 9.755 18.087 -31.641 1.00 55.34 362 VAL A N 1
ATOM 2664 C CA . VAL A 1 362 ? 9.652 19.121 -32.669 1.00 55.34 362 VAL A CA 1
ATOM 2665 C C . VAL A 1 362 ? 8.381 19.895 -32.317 1.00 55.34 362 VAL A C 1
ATOM 2667 O O . VAL A 1 362 ? 7.311 19.298 -32.206 1.00 55.34 362 VAL A O 1
ATOM 2670 N N . ARG A 1 363 ? 8.492 21.202 -32.045 1.00 41.06 363 ARG A N 1
ATOM 2671 C CA . ARG A 1 363 ? 7.321 22.089 -31.935 1.00 41.06 363 ARG A CA 1
ATOM 2672 C C . ARG A 1 363 ? 6.476 21.889 -33.197 1.00 41.06 363 ARG A C 1
ATOM 2674 O O . ARG A 1 363 ? 7.005 22.058 -34.291 1.00 41.06 363 ARG A O 1
ATOM 2681 N N . ALA A 1 364 ? 5.196 21.548 -33.056 1.00 41.41 364 ALA A N 1
ATOM 2682 C CA . ALA A 1 364 ? 4.275 21.648 -34.183 1.00 41.41 364 ALA A CA 1
ATOM 2683 C C . ALA A 1 364 ? 4.330 23.095 -34.716 1.00 41.41 364 ALA A C 1
ATOM 2685 O O . ALA A 1 364 ? 4.333 24.019 -33.891 1.00 41.41 364 ALA A O 1
ATOM 2686 N N . PRO A 1 365 ? 4.417 23.326 -36.039 1.00 40.53 365 PRO A N 1
ATOM 2687 C CA . PRO A 1 365 ? 4.255 24.668 -36.568 1.00 40.53 365 PRO A CA 1
ATOM 2688 C C . PRO A 1 365 ? 2.849 25.137 -36.189 1.00 40.53 365 PRO A C 1
ATOM 2690 O O . PRO A 1 365 ? 1.850 24.528 -36.566 1.00 40.53 365 PRO A O 1
ATOM 2693 N N . THR A 1 366 ? 2.772 26.191 -35.384 1.00 45.34 366 THR A N 1
ATOM 2694 C CA . THR A 1 366 ? 1.543 26.958 -35.196 1.00 45.34 366 THR A CA 1
ATOM 2695 C C . THR A 1 366 ? 1.214 27.579 -36.548 1.00 45.34 366 THR A C 1
ATOM 2697 O O . THR A 1 366 ? 1.888 28.522 -36.957 1.00 45.34 366 THR A O 1
ATOM 2700 N N . GLY A 1 367 ? 0.261 26.987 -37.271 1.00 51.94 367 GLY A N 1
ATOM 2701 C CA . GLY A 1 367 ? -0.261 27.553 -38.511 1.00 51.94 367 GLY A CA 1
ATOM 2702 C C . GLY A 1 367 ? -0.861 28.926 -38.227 1.00 51.94 367 GLY A C 1
ATOM 2703 O O . GLY A 1 367 ? -1.738 29.040 -37.368 1.00 51.94 367 GLY A O 1
ATOM 2704 N N . GLY A 1 368 ? -0.311 29.940 -38.892 1.00 49.56 368 GLY A N 1
ATOM 2705 C CA . GLY A 1 368 ? -0.922 31.255 -39.058 1.00 49.56 368 GLY A CA 1
ATOM 2706 C C . GLY A 1 368 ? -1.779 31.307 -40.309 1.00 49.56 368 GLY A C 1
ATOM 2707 O O . GLY A 1 368 ? -1.634 30.391 -41.155 1.00 49.56 368 GLY A O 1
#

Secondary structure (DSSP, 8-state):
--HHHHHHHHHHHHHTT-HHHHHHHHHHHHT-TTS-HHHHHHHHHHHHHT---HHHHHHHHHHHHHH-TT-HHHHHHHHHHHS-----S-PPPTTS----PEEESS--S-EEEES-TTS-EEEEE-STTSEEEEEHHHHTT-SEEEEE-TTS--EEEEEEEEEGGGTEEEEE-SEEESSPPPB--GGG--TT-EEEEE-TTS-EEEEEBPP--TTS-TTEEEBS--GGG-SSSS-EEEE-TTS-EEEEEEEEE-TTSPEEEEEHHHHHHHHHHHHHHHHH-TTPEE-TTT--EESGGGGT-SB-TTT-PBPPGGGS-SSS---HHHHHHHHTGGGSPPPTTT---S-EETTEETTT--B-PPPPP---

Nearest PDB structures (foldseek):
  1lcy-assembly1_A  TM=7.776E-01  e=1.893E-09  Homo sapiens
  5to0-assembly1_A  TM=7.834E-01  e=8.154E-09  Homo sapiens
  5to1-assembly1_A  TM=7.618E-01  e=4.037E-09  Homo sapiens
  5wyn-assembly1_A  TM=7.300E-01  e=4.748E-09  Homo sapiens
  2qf3-assembly1_C  TM=7.454E-01  e=1.154E-07  Escherichia coli K-12

Radius of gyration: 24.31 Å; Cα contacts (8 Å, |Δi|>4): 750; chains: 1; bounding box: 50×61×67 Å

Mean predicted aligned error: 14.09 Å